Protein AF-0000000084553158 (afdb_homodimer)

pLDDT: mean 94.4, std 5.35, range [77.38, 98.94]

Radius of gyration: 22.4 Å; Cα contacts (8 Å, |Δi|>4): 1013; chains: 2; bounding box: 50×60×48 Å

Structure (mmCIF, N/CA/C/O backbone):
data_AF-0000000084553158-model_v1
#
loop_
_entity.id
_entity.type
_entity.pdbx_description
1 polymer 'UbiE/COQ5 methyltransferase family protein'
#
loop_
_atom_site.group_PDB
_atom_site.id
_atom_site.type_symbol
_atom_site.label_atom_id
_atom_site.label_alt_id
_atom_site.label_comp_id
_atom_site.label_asym_id
_atom_site.label_entity_id
_atom_site.label_seq_id
_atom_site.pdbx_PDB_ins_code
_atom_site.Cartn_x
_atom_site.Cartn_y
_atom_site.Cartn_z
_atom_site.occupancy
_atom_site.B_iso_or_equiv
_atom_site.auth_seq_id
_atom_site.auth_comp_id
_atom_site.auth_asym_id
_atom_site.auth_atom_id
_atom_site.pdbx_PDB_model_num
ATOM 1 N N . MET A 1 1 ? 13.742 -25.516 -16.5 1 78.31 1 MET A N 1
ATOM 2 C CA . MET A 1 1 ? 12.875 -24.891 -15.516 1 78.31 1 MET A CA 1
ATOM 3 C C . MET A 1 1 ? 12.914 -25.641 -14.195 1 78.31 1 MET A C 1
ATOM 5 O O . MET A 1 1 ? 12.906 -26.875 -14.172 1 78.31 1 MET A O 1
ATOM 9 N N . ALA A 1 2 ? 13.023 -24.828 -13.102 1 80.69 2 ALA A N 1
ATOM 10 C CA . ALA A 1 2 ? 13.109 -25.453 -11.781 1 80.69 2 ALA A CA 1
ATOM 11 C C . ALA A 1 2 ? 11.781 -26.094 -11.391 1 80.69 2 ALA A C 1
ATOM 13 O O . ALA A 1 2 ? 10.719 -25.641 -11.812 1 80.69 2 ALA A O 1
ATOM 14 N N . ASN A 1 3 ? 11.883 -27.156 -10.602 1 79.38 3 ASN A N 1
ATOM 15 C CA . ASN A 1 3 ? 10.672 -27.797 -10.094 1 79.38 3 ASN A CA 1
ATOM 16 C C . ASN A 1 3 ? 9.945 -26.906 -9.086 1 79.38 3 ASN A C 1
ATOM 18 O O . ASN A 1 3 ? 10.586 -26.219 -8.281 1 79.38 3 ASN A O 1
ATOM 22 N N . SER A 1 4 ? 8.672 -26.891 -9.242 1 82.44 4 SER A N 1
ATOM 23 C CA . SER A 1 4 ? 7.859 -26.109 -8.32 1 82.44 4 SER A CA 1
ATOM 24 C C . SER A 1 4 ? 7.914 -26.688 -6.906 1 82.44 4 SER A C 1
ATOM 26 O O . SER A 1 4 ? 7.914 -27.906 -6.73 1 82.44 4 SER A O 1
ATOM 28 N N . LYS A 1 5 ? 8.109 -25.797 -5.949 1 78.62 5 LYS A N 1
ATOM 29 C CA . LYS A 1 5 ? 8.062 -26.172 -4.539 1 78.62 5 LYS A CA 1
ATOM 30 C C . LYS A 1 5 ? 7.23 -25.172 -3.736 1 78.62 5 LYS A C 1
ATOM 32 O O . LYS A 1 5 ? 7.41 -23.969 -3.867 1 78.62 5 LYS A O 1
ATOM 37 N N . GLY A 1 6 ? 6.289 -25.703 -2.967 1 79.88 6 GLY A N 1
ATOM 38 C CA . GLY A 1 6 ? 5.457 -24.844 -2.131 1 79.88 6 GLY A CA 1
ATOM 39 C C . GLY A 1 6 ? 6.047 -24.609 -0.755 1 79.88 6 GLY A C 1
ATOM 40 O O . GLY A 1 6 ? 7.02 -25.25 -0.365 1 79.88 6 GLY A O 1
ATOM 41 N N . TRP A 1 7 ? 5.402 -23.641 -0.029 1 83.06 7 TRP A N 1
ATOM 42 C CA . TRP A 1 7 ? 5.805 -23.359 1.347 1 83.06 7 TRP A CA 1
ATOM 43 C C . TRP A 1 7 ? 5.367 -24.484 2.277 1 83.06 7 TRP A C 1
ATOM 45 O O . TRP A 1 7 ? 4.285 -25.062 2.107 1 83.06 7 TRP A O 1
ATOM 55 N N . GLU A 1 8 ? 6.25 -24.797 3.207 1 85 8 GLU A N 1
ATOM 56 C CA . GLU A 1 8 ? 5.844 -25.672 4.301 1 85 8 GLU A CA 1
ATOM 57 C C . GLU A 1 8 ? 5.145 -24.891 5.406 1 85 8 GLU A C 1
ATOM 59 O O . GLU A 1 8 ? 5.766 -24.547 6.418 1 85 8 GLU A O 1
ATOM 64 N N . TRP A 1 9 ? 3.926 -24.703 5.281 1 86.94 9 TRP A N 1
ATOM 65 C CA . TRP A 1 9 ? 3.135 -23.812 6.129 1 86.94 9 TRP A CA 1
ATOM 66 C C . TRP A 1 9 ? 3.141 -24.297 7.574 1 86.94 9 TRP A C 1
ATOM 68 O O . TRP A 1 9 ? 3.037 -23.484 8.508 1 86.94 9 TRP A O 1
ATOM 78 N N . GLU A 1 10 ? 3.283 -25.531 7.762 1 83.19 10 GLU A N 1
ATOM 79 C CA . GLU A 1 10 ? 3.297 -26.109 9.109 1 83.19 10 GLU A CA 1
ATOM 80 C C . GLU A 1 10 ? 4.488 -25.594 9.914 1 83.19 10 GLU A C 1
ATOM 82 O O . GLU A 1 10 ? 4.453 -25.578 11.141 1 83.19 10 GLU A O 1
ATOM 87 N N . LYS A 1 11 ? 5.488 -25.172 9.164 1 82.31 11 LYS A N 1
ATOM 88 C CA . LYS A 1 11 ? 6.715 -24.719 9.812 1 82.31 11 LYS A CA 1
ATOM 89 C C . LYS A 1 11 ? 6.707 -23.203 9.984 1 82.31 11 LYS A C 1
ATOM 91 O O . LYS A 1 11 ? 7.605 -22.641 10.609 1 82.31 11 LYS A O 1
ATOM 96 N N . ALA A 1 12 ? 5.73 -22.484 9.461 1 83.62 12 ALA A N 1
ATOM 97 C CA . ALA A 1 12 ? 5.711 -21.031 9.438 1 83.62 12 ALA A CA 1
ATOM 98 C C . ALA A 1 12 ? 4.941 -20.469 10.625 1 83.62 12 ALA A C 1
ATOM 100 O O . ALA A 1 12 ? 3.992 -21.094 11.109 1 83.62 12 ALA A O 1
ATOM 101 N N . ASN A 1 13 ? 5.477 -19.328 11.086 1 83.56 13 ASN A N 1
ATOM 102 C CA . ASN A 1 13 ? 4.555 -18.5 11.852 1 83.56 13 ASN A CA 1
ATOM 103 C C . ASN A 1 13 ? 3.395 -18.016 10.992 1 83.56 13 ASN A C 1
ATOM 105 O O . ASN A 1 13 ? 3.582 -17.172 10.109 1 83.56 13 ASN A O 1
ATOM 109 N N . GLN A 1 14 ? 2.236 -18.5 11.336 1 84.31 14 GLN A N 1
ATOM 110 C CA . GLN A 1 14 ? 1.118 -18.328 10.414 1 84.31 14 GLN A CA 1
ATOM 111 C C . GLN A 1 14 ? 0.41 -17 10.656 1 84.31 14 GLN A C 1
ATOM 113 O O . GLN A 1 14 ? -0.308 -16.5 9.781 1 84.31 14 GLN A O 1
ATOM 118 N N . SER A 1 15 ? 0.641 -16.391 11.695 1 83.19 15 SER A N 1
ATOM 119 C CA . SER A 1 15 ? -0.169 -15.266 12.156 1 83.19 15 SER A CA 1
ATOM 120 C C . SER A 1 15 ? -0.134 -14.117 11.148 1 83.19 15 SER A C 1
ATOM 122 O O . SER A 1 15 ? -1.177 -13.562 10.797 1 83.19 15 SER A O 1
ATOM 124 N N . PRO A 1 16 ? 1.016 -13.875 10.578 1 83 16 PRO A N 1
ATOM 125 C CA . PRO A 1 16 ? 1.048 -12.734 9.656 1 83 16 PRO A CA 1
ATOM 126 C C . PRO A 1 16 ? 0.312 -13.008 8.352 1 83 16 PRO A C 1
ATOM 128 O O . PRO A 1 16 ? 0 -12.07 7.605 1 83 16 PRO A O 1
ATOM 131 N N . TRP A 1 17 ? 0.019 -14.25 8.195 1 90.5 17 TRP A N 1
ATOM 132 C CA . TRP A 1 17 ? -0.511 -14.648 6.895 1 90.5 17 TRP A CA 1
ATOM 133 C C . TRP A 1 17 ? -2.016 -14.891 6.973 1 90.5 17 TRP A C 1
ATOM 135 O O . TRP A 1 17 ? -2.598 -15.508 6.074 1 90.5 17 TRP A O 1
ATOM 145 N N . LEU A 1 18 ? -2.594 -14.414 8.023 1 93.19 18 LEU A N 1
ATOM 146 C CA . LEU A 1 18 ? -4.027 -14.609 8.211 1 93.19 18 LEU A CA 1
ATOM 147 C C . LEU A 1 18 ? -4.789 -13.305 7.988 1 93.19 18 LEU A C 1
ATOM 149 O O . LEU A 1 18 ? -6.02 -13.305 7.91 1 93.19 18 LEU A O 1
ATOM 153 N N . LYS A 1 19 ? -4.035 -12.211 7.84 1 93.19 19 LYS A N 1
ATOM 154 C CA . LYS A 1 19 ? -4.645 -10.906 7.602 1 93.19 19 LYS A CA 1
ATOM 155 C C . LYS A 1 19 ? -4.348 -10.414 6.188 1 93.19 19 LYS A C 1
ATOM 157 O O . LYS A 1 19 ? -3.207 -10.477 5.727 1 93.19 19 LYS A O 1
ATOM 162 N N . PRO A 1 20 ? -5.395 -9.953 5.523 1 96.12 20 PRO A N 1
ATOM 163 C CA . PRO A 1 20 ? -5.156 -9.43 4.176 1 96.12 20 PRO A CA 1
ATOM 164 C C . PRO A 1 20 ? -4.16 -8.273 4.156 1 96.12 20 PRO A C 1
ATOM 166 O O . PRO A 1 20 ? -4.016 -7.562 5.152 1 96.12 20 PRO A O 1
ATOM 169 N N . THR A 1 21 ? -3.49 -8.141 3.064 1 95.12 21 THR A N 1
ATOM 170 C CA . THR A 1 21 ? -2.502 -7.074 2.924 1 95.12 21 THR A CA 1
ATOM 171 C C . THR A 1 21 ? -3.18 -5.738 2.641 1 95.12 21 THR A C 1
ATOM 173 O O . THR A 1 21 ? -4.348 -5.699 2.24 1 95.12 21 THR A O 1
ATOM 176 N N . GLU A 1 22 ? -2.438 -4.672 2.791 1 93.81 22 GLU A N 1
ATOM 177 C CA . GLU A 1 22 ? -2.943 -3.312 2.623 1 93.81 22 GLU A CA 1
ATOM 178 C C . GLU A 1 22 ? -3.514 -3.105 1.223 1 93.81 22 GLU A C 1
ATOM 180 O O . GLU A 1 22 ? -4.629 -2.602 1.069 1 93.81 22 GLU A O 1
ATOM 185 N N . ASP A 1 23 ? -2.842 -3.582 0.219 1 95.69 23 ASP A N 1
ATOM 186 C CA . ASP A 1 23 ? -3.223 -3.326 -1.166 1 95.69 23 ASP A CA 1
ATOM 187 C C . ASP A 1 23 ? -4.527 -4.035 -1.519 1 95.69 23 ASP A C 1
ATOM 189 O O . ASP A 1 23 ? -5.273 -3.578 -2.387 1 95.69 23 ASP A O 1
ATOM 193 N N . SER A 1 24 ? -4.805 -5.121 -0.789 1 97.94 24 SER A N 1
ATOM 194 C CA . SER A 1 24 ? -6 -5.891 -1.122 1 97.94 24 SER A CA 1
ATOM 195 C C . SER A 1 24 ? -7.27 -5.086 -0.86 1 97.94 24 SER A C 1
ATOM 197 O O . SER A 1 24 ? -8.25 -5.211 -1.593 1 97.94 24 SER A O 1
ATOM 199 N N . TYR A 1 25 ? -7.246 -4.172 0.124 1 96.81 25 TYR A N 1
ATOM 200 C CA . TYR A 1 25 ? -8.414 -3.359 0.451 1 96.81 25 TYR A CA 1
ATOM 201 C C . TYR A 1 25 ? -8.711 -2.357 -0.659 1 96.81 25 TYR A C 1
ATOM 203 O O . TYR A 1 25 ? -9.859 -2.203 -1.073 1 96.81 25 TYR A O 1
ATOM 211 N N . TYR A 1 26 ? -7.715 -1.783 -1.121 1 96.5 26 TYR A N 1
ATOM 212 C CA . TYR A 1 26 ? -7.867 -0.827 -2.211 1 96.5 26 TYR A CA 1
ATOM 213 C C . TYR A 1 26 ? -8.297 -1.526 -3.494 1 96.5 26 TYR A C 1
ATOM 215 O O . TYR A 1 26 ? -9.211 -1.063 -4.184 1 96.5 26 TYR A O 1
ATOM 223 N N . LEU A 1 27 ? -7.633 -2.643 -3.785 1 98.06 27 LEU A N 1
ATOM 224 C CA . LEU A 1 27 ? -7.902 -3.361 -5.027 1 98.06 27 LEU A CA 1
ATOM 225 C C . LEU A 1 27 ? -9.328 -3.895 -5.047 1 98.06 27 LEU A C 1
ATOM 227 O O . LEU A 1 27 ? -9.977 -3.908 -6.098 1 98.06 27 LEU A O 1
ATOM 231 N N . SER A 1 28 ? -9.773 -4.355 -3.869 1 97.75 28 SER A N 1
ATOM 232 C CA . SER A 1 28 ? -11.156 -4.816 -3.785 1 97.75 28 SER A CA 1
ATOM 233 C C . SER A 1 28 ? -12.133 -3.711 -4.18 1 97.75 28 SER A C 1
ATOM 235 O O . SER A 1 28 ? -13.039 -3.934 -4.984 1 97.75 28 SER A O 1
ATOM 237 N N . ASN A 1 29 ? -11.914 -2.48 -3.664 1 95.69 29 ASN A N 1
ATOM 238 C CA . ASN A 1 29 ? -12.766 -1.344 -3.996 1 95.69 29 ASN A CA 1
ATOM 239 C C . ASN A 1 29 ? -12.672 -0.984 -5.477 1 95.69 29 ASN A C 1
ATOM 241 O O . ASN A 1 29 ? -13.688 -0.778 -6.137 1 95.69 29 ASN A O 1
ATOM 245 N N . LYS A 1 30 ? -11.445 -0.927 -5.945 1 96.5 30 LYS A N 1
ATOM 246 C CA . LYS A 1 30 ? -11.203 -0.591 -7.344 1 96.5 30 LYS A CA 1
ATOM 247 C C . LYS A 1 30 ? -11.898 -1.587 -8.273 1 96.5 30 LYS A C 1
ATOM 249 O O . LYS A 1 30 ? -12.578 -1.19 -9.219 1 96.5 30 LYS A O 1
ATOM 254 N N . TRP A 1 31 ? -11.75 -2.873 -8 1 98.38 31 TRP A N 1
ATOM 255 C CA . TRP A 1 31 ? -12.266 -3.92 -8.875 1 98.38 31 TRP A CA 1
ATOM 256 C C . TRP A 1 31 ? -13.781 -3.982 -8.812 1 98.38 31 TRP A C 1
ATOM 258 O O . TRP A 1 31 ? -14.445 -4.277 -9.812 1 98.38 31 TRP A O 1
ATOM 268 N N . LEU A 1 32 ? -14.328 -3.646 -7.656 1 97.38 32 LEU A N 1
ATOM 269 C CA . LEU A 1 32 ? -15.781 -3.541 -7.555 1 97.38 32 LEU A CA 1
ATOM 270 C C . LEU A 1 32 ? -16.297 -2.391 -8.406 1 97.38 32 LEU A C 1
ATOM 272 O O . LEU A 1 32 ? -17.312 -2.533 -9.102 1 97.38 32 LEU A O 1
ATOM 276 N N . GLU A 1 33 ? -15.625 -1.284 -8.344 1 95.75 33 GLU A N 1
ATOM 277 C CA . GLU A 1 33 ? -16.016 -0.124 -9.141 1 95.75 33 GLU A CA 1
ATOM 278 C C . GLU A 1 33 ? -15.938 -0.433 -10.633 1 95.75 33 GLU A C 1
ATOM 280 O O . GLU A 1 33 ? -16.703 0.133 -11.43 1 95.75 33 GLU A O 1
ATOM 285 N N . LEU A 1 34 ? -15.055 -1.339 -11.016 1 97.19 34 LEU A N 1
ATOM 286 C CA . LEU A 1 34 ? -14.883 -1.721 -12.414 1 97.19 34 LEU A CA 1
ATOM 287 C C . LEU A 1 34 ? -15.859 -2.828 -12.797 1 97.19 34 LEU A C 1
ATOM 289 O O . LEU A 1 34 ? -15.812 -3.35 -13.914 1 97.19 34 LEU A O 1
ATOM 293 N N . ASP A 1 35 ? -16.641 -3.301 -11.844 1 97.88 35 ASP A N 1
ATOM 294 C CA . ASP A 1 35 ? -17.641 -4.34 -12.016 1 97.88 35 ASP A CA 1
ATOM 295 C C . ASP A 1 35 ? -17 -5.691 -12.305 1 97.88 35 ASP A C 1
ATOM 297 O O . ASP A 1 35 ? -17.516 -6.48 -13.102 1 97.88 35 ASP A O 1
ATOM 301 N N . PHE A 1 36 ? -15.797 -5.836 -11.766 1 98.38 36 PHE A N 1
ATOM 302 C CA . PHE A 1 36 ? -15.172 -7.152 -11.82 1 98.38 36 PHE A CA 1
ATOM 303 C C . PHE A 1 36 ? -15.875 -8.125 -10.875 1 98.38 36 PHE A C 1
ATOM 305 O O . PHE A 1 36 ? -16.359 -7.727 -9.812 1 98.38 36 PHE A O 1
ATOM 312 N N . LYS A 1 37 ? -15.875 -9.359 -11.258 1 98.31 37 LYS A N 1
ATOM 313 C CA . LYS A 1 37 ? -16.641 -10.336 -10.477 1 98.31 37 LYS A CA 1
ATOM 314 C C . LYS A 1 37 ? -15.781 -11.555 -10.141 1 98.31 37 LYS A C 1
ATOM 316 O O . LYS A 1 37 ? -15.781 -12.031 -9.008 1 98.31 37 LYS A O 1
ATOM 321 N N . ASN A 1 38 ? -15.047 -12.055 -11.078 1 98.81 38 ASN A N 1
ATOM 322 C CA . ASN A 1 38 ? -14.297 -13.297 -10.938 1 98.81 38 ASN A CA 1
ATOM 323 C C . ASN A 1 38 ? -12.82 -13.039 -10.641 1 98.81 38 ASN A C 1
ATOM 325 O O . ASN A 1 38 ? -12.109 -12.484 -11.477 1 98.81 38 ASN A O 1
ATOM 329 N N . ILE A 1 39 ? -12.352 -13.453 -9.484 1 98.81 39 ILE A N 1
ATOM 330 C CA . ILE A 1 39 ? -10.977 -13.227 -9.062 1 98.81 39 ILE A CA 1
ATOM 331 C C . ILE A 1 39 ? -10.258 -14.562 -8.898 1 98.81 39 ILE A C 1
ATOM 333 O O . ILE A 1 39 ? -10.836 -15.523 -8.383 1 98.81 39 ILE A O 1
ATOM 337 N N . LEU A 1 40 ? -9.078 -14.633 -9.406 1 98.88 40 LEU A N 1
ATOM 338 C CA . LEU A 1 40 ? -8.18 -15.742 -9.109 1 98.88 40 LEU A CA 1
ATOM 339 C C . LEU A 1 40 ? -7.141 -15.344 -8.07 1 98.88 40 LEU A C 1
ATOM 341 O O . LEU A 1 40 ? -6.332 -14.438 -8.305 1 98.88 40 LEU A O 1
ATOM 345 N N . ASP A 1 41 ? -7.223 -15.922 -6.887 1 98.81 41 ASP A N 1
ATOM 346 C CA . ASP A 1 41 ? -6.16 -15.836 -5.887 1 98.81 41 ASP A CA 1
ATOM 347 C C . ASP A 1 41 ? -5.074 -16.875 -6.152 1 98.81 41 ASP A C 1
ATOM 349 O O . ASP A 1 41 ? -5.215 -18.047 -5.773 1 98.81 41 ASP A O 1
ATOM 353 N N . LEU A 1 42 ? -4.043 -16.469 -6.844 1 98.5 42 LEU A N 1
ATOM 354 C CA . LEU A 1 42 ? -2.967 -17.344 -7.281 1 98.5 42 LEU A CA 1
ATOM 355 C C . LEU A 1 42 ? -1.894 -17.484 -6.207 1 98.5 42 LEU A C 1
ATOM 357 O O . LEU A 1 42 ? -1.271 -16.484 -5.824 1 98.5 42 LEU A O 1
ATOM 361 N N . GLY A 1 43 ? -1.64 -18.688 -5.777 1 97.25 43 GLY A N 1
ATOM 362 C CA . GLY A 1 43 ? -0.816 -18.859 -4.594 1 97.25 43 GLY A CA 1
ATOM 363 C C . GLY A 1 43 ? -1.494 -18.391 -3.32 1 97.25 43 GLY A C 1
ATOM 364 O O . GLY A 1 43 ? -0.919 -17.609 -2.557 1 97.25 43 GLY A O 1
ATOM 365 N N . ALA A 1 44 ? -2.604 -19.016 -2.99 1 97.69 44 ALA A N 1
ATOM 366 C CA . ALA A 1 44 ? -3.529 -18.469 -2.002 1 97.69 44 ALA A CA 1
ATOM 367 C C . ALA A 1 44 ? -3.02 -18.703 -0.583 1 97.69 44 ALA A C 1
ATOM 369 O O . ALA A 1 44 ? -3.486 -18.062 0.365 1 97.69 44 ALA A O 1
ATOM 370 N N . GLY A 1 45 ? -2.062 -19.656 -0.418 1 95.94 45 GLY A N 1
ATOM 371 C CA . GLY A 1 45 ? -1.547 -19.938 0.913 1 95.94 45 GLY A CA 1
ATOM 372 C C . GLY A 1 45 ? -2.619 -20.375 1.888 1 95.94 45 GLY A C 1
ATOM 373 O O . GLY A 1 45 ? -3.389 -21.297 1.595 1 95.94 45 GLY A O 1
ATOM 374 N N . LEU A 1 46 ? -2.674 -19.703 2.992 1 96.31 46 LEU A N 1
ATOM 375 C CA . LEU A 1 46 ? -3.645 -20.062 4.016 1 96.31 46 LEU A CA 1
ATOM 376 C C . LEU A 1 46 ? -5.02 -19.484 3.695 1 96.31 46 LEU A C 1
ATOM 378 O O . LEU A 1 46 ? -6.004 -19.797 4.371 1 96.31 46 LEU A O 1
ATOM 382 N N . GLY A 1 47 ? -5.082 -18.609 2.738 1 98.06 47 GLY A N 1
ATOM 383 C CA . GLY A 1 47 ? -6.375 -18.234 2.191 1 98.06 47 GLY A CA 1
ATOM 384 C C . GLY A 1 47 ? -6.828 -16.859 2.633 1 98.06 47 GLY A C 1
ATOM 385 O O . GLY A 1 47 ? -7.977 -16.469 2.404 1 98.06 47 GLY A O 1
ATOM 386 N N . ARG A 1 48 ? -5.953 -16 3.188 1 97.75 48 ARG A N 1
ATOM 387 C CA . ARG A 1 48 ? -6.367 -14.734 3.766 1 97.75 48 ARG A CA 1
ATOM 388 C C . ARG A 1 48 ? -6.996 -13.828 2.709 1 97.75 48 ARG A C 1
ATOM 390 O O . ARG A 1 48 ? -8.008 -13.172 2.969 1 97.75 48 ARG A O 1
ATOM 397 N N . HIS A 1 49 ? -6.465 -13.836 1.585 1 98.62 49 HIS A N 1
ATOM 398 C CA . HIS A 1 49 ? -6.992 -12.945 0.56 1 98.62 49 HIS A CA 1
ATOM 399 C C . HIS A 1 49 ? -8.219 -13.547 -0.119 1 98.62 49 HIS A C 1
ATOM 401 O O . HIS A 1 49 ? -9.141 -12.82 -0.492 1 98.62 49 HIS A O 1
ATOM 407 N N . SER A 1 50 ? -8.219 -14.875 -0.271 1 98.88 50 SER A N 1
ATOM 408 C CA . SER A 1 50 ? -9.398 -15.555 -0.807 1 98.88 50 SER A CA 1
ATOM 409 C C . SER A 1 50 ? -10.641 -15.258 0.036 1 98.88 50 SER A C 1
ATOM 411 O O . SER A 1 50 ? -11.688 -14.898 -0.499 1 98.88 50 SER A O 1
ATOM 413 N N . ILE A 1 51 ? -10.477 -15.406 1.364 1 98.69 51 ILE A N 1
ATOM 414 C CA . ILE A 1 51 ? -11.57 -15.164 2.307 1 98.69 51 ILE A CA 1
ATOM 415 C C . ILE A 1 51 ? -12.016 -13.711 2.217 1 98.69 51 ILE A C 1
ATOM 417 O O . ILE A 1 51 ? -13.211 -13.422 2.105 1 98.69 51 ILE A O 1
ATOM 421 N N . PHE A 1 52 ? -11.094 -12.828 2.17 1 98.56 52 PHE A N 1
ATOM 422 C CA . PHE A 1 52 ? -11.367 -11.398 2.131 1 98.56 52 PHE A CA 1
ATOM 423 C C . PHE A 1 52 ? -12.164 -11.031 0.881 1 98.56 52 PHE A C 1
ATOM 425 O O . PHE A 1 52 ? -13.219 -10.398 0.973 1 98.56 52 PHE A O 1
ATOM 432 N N . PHE A 1 53 ? -11.656 -11.461 -0.274 1 98.75 53 PHE A N 1
ATOM 433 C CA . PHE A 1 53 ? -12.312 -11.109 -1.529 1 98.75 53 PHE A CA 1
ATOM 434 C C . PHE A 1 53 ? -13.703 -11.727 -1.604 1 98.75 53 PHE A C 1
ATOM 436 O O . PHE A 1 53 ? -14.641 -11.102 -2.105 1 98.75 53 PHE A O 1
ATOM 443 N N . ALA A 1 54 ? -13.828 -12.938 -1.102 1 98.81 54 ALA A N 1
ATOM 444 C CA . ALA A 1 54 ? -15.141 -13.578 -1.09 1 98.81 54 ALA A CA 1
ATOM 445 C C . ALA A 1 54 ? -16.125 -12.789 -0.231 1 98.81 54 ALA A C 1
ATOM 447 O O . ALA A 1 54 ? -17.281 -12.594 -0.624 1 98.81 54 ALA A O 1
ATOM 448 N N . LYS A 1 55 ? -15.672 -12.32 0.878 1 98.19 55 LYS A N 1
ATOM 449 C CA . LYS A 1 55 ? -16.516 -11.555 1.782 1 98.19 55 LYS A CA 1
ATOM 450 C C . LYS A 1 55 ? -16.938 -10.227 1.151 1 98.19 55 LYS A C 1
ATOM 452 O O . LYS A 1 55 ? -17.969 -9.656 1.521 1 98.19 55 LYS A O 1
ATOM 457 N N . GLN A 1 56 ? -16.156 -9.766 0.25 1 97.38 56 GLN A N 1
ATOM 458 C CA . GLN A 1 56 ? -16.469 -8.516 -0.427 1 97.38 56 GLN A CA 1
ATOM 459 C C . GLN A 1 56 ? -17.438 -8.75 -1.582 1 97.38 56 GLN A C 1
ATOM 461 O O . GLN A 1 56 ? -17.844 -7.801 -2.258 1 97.38 56 GLN A O 1
ATOM 466 N N . GLY A 1 57 ? -17.75 -10 -1.931 1 97.75 57 GLY A N 1
ATOM 467 C CA . GLY A 1 57 ? -18.781 -10.297 -2.908 1 97.75 57 GLY A CA 1
ATOM 468 C C . GLY A 1 57 ? -18.234 -10.852 -4.207 1 97.75 57 GLY A C 1
ATOM 469 O O . GLY A 1 57 ? -18.984 -11.086 -5.156 1 97.75 57 GLY A O 1
ATOM 470 N N . PHE A 1 58 ? -16.953 -11.102 -4.293 1 98.69 58 PHE A N 1
ATOM 471 C CA . PHE A 1 58 ? -16.359 -11.648 -5.508 1 98.69 58 PHE A CA 1
ATOM 472 C C . PHE A 1 58 ? -16.594 -13.148 -5.598 1 98.69 58 PHE A C 1
ATOM 474 O O . PHE A 1 58 ? -16.719 -13.828 -4.574 1 98.69 58 PHE A O 1
ATOM 481 N N . SER A 1 59 ? -16.688 -13.656 -6.801 1 98.88 59 SER A N 1
ATOM 482 C CA . SER A 1 59 ? -16.5 -15.078 -7.055 1 98.88 59 SER A CA 1
ATOM 483 C C . SER A 1 59 ? -15.023 -15.445 -7.082 1 98.88 59 SER A C 1
ATOM 485 O O . SER A 1 59 ? -14.289 -15.023 -7.98 1 98.88 59 SER A O 1
ATOM 487 N N . VAL A 1 60 ? -14.609 -16.25 -6.105 1 98.88 60 VAL A N 1
ATOM 488 C CA . VAL A 1 60 ? -13.18 -16.438 -5.891 1 98.88 60 VAL A CA 1
ATOM 489 C C . VAL A 1 60 ? -12.781 -17.875 -6.262 1 98.88 60 VAL A C 1
ATOM 491 O O . VAL A 1 60 ? -13.445 -18.828 -5.859 1 98.88 60 VAL A O 1
ATOM 494 N N . SER A 1 61 ? -11.781 -18 -7.09 1 98.94 61 SER A N 1
ATOM 495 C CA . SER A 1 61 ? -11.008 -19.219 -7.258 1 98.94 61 SER A CA 1
ATOM 496 C C . SER A 1 61 ? -9.625 -19.094 -6.621 1 98.94 61 SER A C 1
ATOM 498 O O . SER A 1 61 ? -8.953 -18.078 -6.781 1 98.94 61 SER A O 1
ATOM 500 N N . ALA A 1 62 ? -9.305 -20.078 -5.852 1 98.81 62 ALA A N 1
ATOM 501 C CA . ALA A 1 62 ? -8.031 -20.078 -5.148 1 98.81 62 ALA A CA 1
ATOM 502 C C . ALA A 1 62 ? -7.219 -21.328 -5.496 1 98.81 62 ALA A C 1
ATOM 504 O O . ALA A 1 62 ? -7.758 -22.438 -5.543 1 98.81 62 ALA A O 1
ATOM 505 N N . ILE A 1 63 ? -5.941 -21.109 -5.766 1 98.31 63 ILE A N 1
ATOM 506 C CA . ILE A 1 63 ? -5.098 -22.25 -6.117 1 98.31 63 ILE A CA 1
ATOM 507 C C . ILE A 1 63 ? -3.73 -22.109 -5.453 1 98.31 63 ILE A C 1
ATOM 509 O O . ILE A 1 63 ? -3.188 -21 -5.367 1 98.31 63 ILE A O 1
ATOM 513 N N . ASP A 1 64 ? -3.219 -23.125 -4.961 1 97.12 64 ASP A N 1
ATOM 514 C CA . ASP A 1 64 ? -1.894 -23.219 -4.359 1 97.12 64 ASP A CA 1
ATOM 515 C C . ASP A 1 64 ? -1.342 -24.641 -4.473 1 97.12 64 ASP A C 1
ATOM 517 O O . ASP A 1 64 ? -2.104 -25.594 -4.629 1 97.12 64 ASP A O 1
ATOM 521 N N . LEU A 1 65 ? -0.054 -24.719 -4.375 1 94.25 65 LEU A N 1
ATOM 522 C CA . LEU A 1 65 ? 0.591 -26.031 -4.449 1 94.25 65 LEU A CA 1
ATOM 523 C C . LEU A 1 65 ? 0.424 -26.797 -3.141 1 94.25 65 LEU A C 1
ATOM 525 O O . LEU A 1 65 ? 0.52 -28.016 -3.117 1 94.25 65 LEU A O 1
ATOM 529 N N . SER A 1 66 ? 0.217 -26.125 -2.092 1 93.06 66 SER A N 1
ATOM 530 C CA . SER A 1 66 ? 0.234 -26.703 -0.753 1 93.06 66 SER A CA 1
ATOM 531 C C . SER A 1 66 ? -1.126 -27.281 -0.387 1 93.06 66 SER A C 1
ATOM 533 O O . SER A 1 66 ? -2.104 -26.547 -0.233 1 93.06 66 SER A O 1
ATOM 535 N N . ASP A 1 67 ? -1.121 -28.625 -0.103 1 94.56 67 ASP A N 1
ATOM 536 C CA . ASP A 1 67 ? -2.328 -29.266 0.416 1 94.56 67 ASP A CA 1
ATOM 537 C C . ASP A 1 67 ? -2.723 -28.672 1.768 1 94.56 67 ASP A C 1
ATOM 539 O O . ASP A 1 67 ? -3.906 -28.469 2.037 1 94.56 67 ASP A O 1
ATOM 543 N N . TYR A 1 68 ? -1.736 -28.391 2.525 1 94.19 68 TYR A N 1
ATOM 544 C CA . TYR A 1 68 ? -1.973 -27.844 3.85 1 94.19 68 TYR A CA 1
ATOM 545 C C . TYR A 1 68 ? -2.688 -26.5 3.752 1 94.19 68 TYR A C 1
ATOM 547 O O . TYR A 1 68 ? -3.688 -26.266 4.438 1 94.19 68 TYR A O 1
ATOM 555 N N . GLY A 1 69 ? -2.201 -25.625 2.916 1 95.19 69 GLY A N 1
ATOM 556 C CA . GLY A 1 69 ? -2.82 -24.328 2.719 1 95.19 69 GLY A CA 1
ATOM 557 C C . GLY A 1 69 ? -4.246 -24.406 2.209 1 95.19 69 GLY A C 1
ATOM 558 O O . GLY A 1 69 ? -5.141 -23.75 2.732 1 95.19 69 GLY A O 1
ATOM 559 N N . MET A 1 70 ? -4.461 -25.281 1.299 1 96.62 70 MET A N 1
ATOM 560 C CA . MET A 1 70 ? -5.773 -25.406 0.672 1 96.62 70 MET A CA 1
ATOM 561 C C . MET A 1 70 ? -6.781 -26.031 1.63 1 96.62 70 MET A C 1
ATOM 563 O O . MET A 1 70 ? -7.953 -25.641 1.643 1 96.62 70 MET A O 1
ATOM 567 N N . ASN A 1 71 ? -6.297 -26.969 2.398 1 97.06 71 ASN A N 1
ATOM 568 C CA . ASN A 1 71 ? -7.168 -27.531 3.424 1 97.06 71 ASN A CA 1
ATOM 569 C C . ASN A 1 71 ? -7.574 -26.469 4.453 1 97.06 71 ASN A C 1
ATOM 571 O O . ASN A 1 71 ? -8.734 -26.422 4.871 1 97.06 71 ASN A O 1
ATOM 575 N N . ASN A 1 72 ? -6.578 -25.703 4.832 1 96.56 72 ASN A N 1
ATOM 576 C CA . ASN A 1 72 ? -6.875 -24.609 5.746 1 96.56 72 ASN A CA 1
ATOM 577 C C . ASN A 1 72 ? -7.926 -23.656 5.164 1 96.56 72 ASN A C 1
ATOM 579 O O . ASN A 1 72 ? -8.875 -23.297 5.852 1 96.56 72 ASN A O 1
ATOM 583 N N . LEU A 1 73 ? -7.754 -23.312 3.934 1 97.88 73 LEU A N 1
ATOM 584 C CA . LEU A 1 73 ? -8.672 -22.406 3.262 1 97.88 73 LEU A CA 1
ATOM 585 C C . LEU A 1 73 ? -10.07 -23.016 3.174 1 97.88 73 LEU A C 1
ATOM 587 O O . LEU A 1 73 ? -11.07 -22.312 3.383 1 97.88 73 LEU A O 1
ATOM 591 N N . GLU A 1 74 ? -10.117 -24.266 2.906 1 98.38 74 GLU A N 1
ATOM 592 C CA . GLU A 1 74 ? -11.398 -24.953 2.824 1 98.38 74 GLU A CA 1
ATOM 593 C C . GLU A 1 74 ? -12.148 -24.875 4.152 1 98.38 74 GLU A C 1
ATOM 595 O O . GLU A 1 74 ? -13.336 -24.547 4.188 1 98.38 74 GLU A O 1
ATOM 600 N N . GLU A 1 75 ? -11.477 -25.172 5.184 1 98.25 75 GLU A N 1
ATOM 601 C CA . GLU A 1 75 ? -12.078 -25.141 6.512 1 98.25 75 GLU A CA 1
ATOM 602 C C . GLU A 1 75 ? -12.516 -23.719 6.871 1 98.25 75 GLU A C 1
ATOM 604 O O . GLU A 1 75 ? -13.594 -23.516 7.438 1 98.25 75 GLU A O 1
ATOM 609 N N . TRP A 1 76 ? -11.656 -22.812 6.59 1 98.12 76 TRP A N 1
ATOM 610 C CA . TRP A 1 76 ? -11.961 -21.406 6.859 1 98.12 76 TRP A CA 1
ATOM 611 C C . TRP A 1 76 ? -13.195 -20.969 6.086 1 98.12 76 TRP A C 1
ATOM 613 O O . TRP A 1 76 ? -14.094 -20.328 6.645 1 98.12 76 TRP A O 1
ATOM 623 N N . ALA A 1 77 ? -13.266 -21.328 4.836 1 98.5 77 ALA A N 1
ATOM 624 C CA . ALA A 1 77 ? -14.398 -20.969 3.99 1 98.5 77 ALA A CA 1
ATOM 625 C C . ALA A 1 77 ? -15.695 -21.562 4.523 1 98.5 77 ALA A C 1
ATOM 627 O O . ALA A 1 77 ? -16.734 -20.906 4.551 1 98.5 77 ALA A O 1
ATOM 628 N N . LYS A 1 78 ? -15.586 -22.781 4.918 1 98.31 78 LYS A N 1
ATOM 629 C CA . LYS A 1 78 ? -16.75 -23.453 5.488 1 98.31 78 LYS A CA 1
ATOM 630 C C . LYS A 1 78 ? -17.234 -22.75 6.742 1 98.31 78 LYS A C 1
ATOM 632 O O . LYS A 1 78 ? -18.438 -22.516 6.902 1 98.31 78 LYS A O 1
ATOM 637 N N . LYS A 1 79 ? -16.344 -22.422 7.57 1 98.12 79 LYS A N 1
ATOM 638 C CA . LYS A 1 79 ? -16.672 -21.734 8.82 1 98.12 79 LYS A CA 1
ATOM 639 C C . LYS A 1 79 ? -17.375 -20.406 8.547 1 98.12 79 LYS A C 1
ATOM 641 O O . L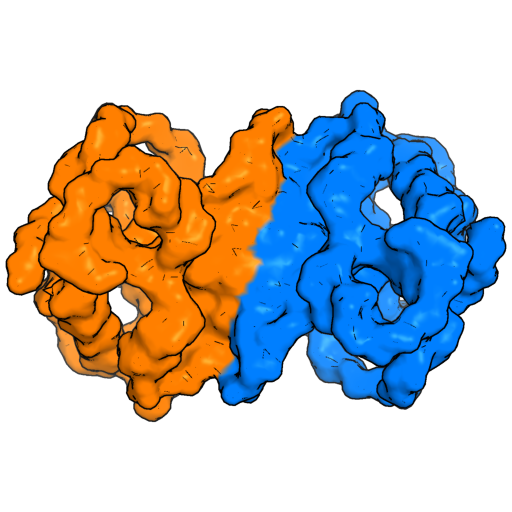YS A 1 79 ? -18.266 -20 9.305 1 98.12 79 LYS A O 1
ATOM 646 N N . GLU A 1 80 ? -16.984 -19.766 7.508 1 97.94 80 GLU A N 1
ATOM 647 C CA . GLU A 1 80 ? -17.531 -18.453 7.18 1 97.94 80 GLU A CA 1
ATOM 648 C C . GLU A 1 80 ? -18.719 -18.562 6.234 1 97.94 80 GLU A C 1
ATOM 650 O O . GLU A 1 80 ? -19.281 -17.547 5.824 1 97.94 80 GLU A O 1
ATOM 655 N N . ASN A 1 81 ? -19.078 -19.766 5.82 1 98.25 81 ASN A N 1
ATOM 656 C CA . ASN A 1 81 ? -20.156 -20.031 4.883 1 98.25 81 ASN A CA 1
ATOM 657 C C . ASN A 1 81 ? -19.922 -19.344 3.537 1 98.25 81 ASN A C 1
ATOM 659 O O . ASN A 1 81 ? -20.797 -18.656 3.018 1 98.25 81 ASN A O 1
ATOM 663 N N . LEU A 1 82 ? -18.703 -19.484 3.088 1 98.5 82 LEU A N 1
ATOM 664 C CA . LEU A 1 82 ? -18.312 -18.922 1.798 1 98.5 82 LEU A CA 1
ATOM 665 C C . LEU A 1 82 ? -18.125 -20.031 0.763 1 98.5 82 LEU A C 1
ATOM 667 O O . LEU A 1 82 ? -17.609 -21.109 1.083 1 98.5 82 LEU A O 1
ATOM 671 N N . ASN A 1 83 ? -18.531 -19.703 -0.446 1 97.94 83 ASN A N 1
ATOM 672 C CA . ASN A 1 83 ? -18.281 -20.609 -1.567 1 97.94 83 ASN A CA 1
ATOM 673 C C . ASN A 1 83 ? -17.078 -20.172 -2.391 1 97.94 83 ASN A C 1
ATOM 675 O O . ASN A 1 83 ? -17.156 -19.219 -3.152 1 97.94 83 ASN A O 1
ATOM 679 N N . ILE A 1 84 ? -16.016 -20.828 -2.266 1 98.69 84 ILE A N 1
ATOM 680 C CA . ILE A 1 84 ? -14.766 -20.547 -2.963 1 98.69 84 ILE A CA 1
ATOM 681 C C . ILE A 1 84 ? -14.328 -21.781 -3.744 1 98.69 84 ILE A C 1
ATOM 683 O O . ILE A 1 84 ? -14.398 -22.906 -3.236 1 98.69 84 ILE A O 1
ATOM 687 N N . ASP A 1 85 ? -13.977 -21.625 -4.992 1 98.75 85 ASP A N 1
ATOM 688 C CA . ASP A 1 85 ? -13.367 -22.703 -5.766 1 98.75 85 ASP A CA 1
ATOM 689 C C . ASP A 1 85 ? -11.914 -22.922 -5.371 1 98.75 85 ASP A C 1
ATOM 691 O O . ASP A 1 85 ? -11.047 -22.109 -5.707 1 98.75 85 ASP A O 1
ATOM 695 N N . ILE A 1 86 ? -11.688 -23.969 -4.633 1 98.75 86 ILE A N 1
ATOM 696 C CA . ILE A 1 86 ? -10.367 -24.219 -4.062 1 98.75 86 ILE A CA 1
ATOM 697 C C . ILE A 1 86 ? -9.711 -25.406 -4.766 1 98.75 86 ILE A C 1
ATOM 699 O O . ILE A 1 86 ? -10.289 -26.484 -4.832 1 98.75 86 ILE A O 1
ATOM 703 N N . ARG A 1 87 ? -8.461 -25.203 -5.266 1 98.06 87 ARG A N 1
ATOM 704 C CA . ARG A 1 87 ? -7.754 -26.266 -5.977 1 98.06 87 ARG A CA 1
ATOM 705 C C . ARG A 1 87 ? -6.285 -26.312 -5.574 1 98.06 87 ARG A C 1
ATOM 707 O O . ARG A 1 87 ? -5.66 -25.281 -5.355 1 98.06 87 ARG A O 1
ATOM 714 N N . VAL A 1 88 ? -5.82 -27.516 -5.492 1 97.31 88 VAL A N 1
ATOM 715 C CA . VAL A 1 88 ? -4.371 -27.703 -5.434 1 97.31 88 VAL A CA 1
ATOM 716 C C . VAL A 1 88 ? -3.805 -27.766 -6.852 1 97.31 88 VAL A C 1
ATOM 718 O O . VAL A 1 88 ? -4.305 -28.531 -7.688 1 97.31 88 VAL A O 1
ATOM 721 N N . GLY A 1 89 ? -2.83 -26.938 -7.105 1 95.5 89 GLY A N 1
ATOM 722 C CA . GLY A 1 89 ? -2.283 -26.953 -8.453 1 95.5 89 GLY A CA 1
ATOM 723 C C . GLY A 1 89 ? -1.044 -26.094 -8.609 1 95.5 89 GLY A C 1
ATOM 724 O O . GLY A 1 89 ? -0.663 -25.375 -7.68 1 95.5 89 GLY A O 1
ATOM 725 N N . ASP A 1 90 ? -0.455 -26.219 -9.758 1 95.25 90 ASP A N 1
ATOM 726 C CA . ASP A 1 90 ? 0.786 -25.531 -10.109 1 95.25 90 ASP A CA 1
ATOM 727 C C . ASP A 1 90 ? 0.509 -24.297 -10.953 1 95.25 90 ASP A C 1
ATOM 729 O O . ASP A 1 90 ? -0.252 -24.359 -11.922 1 95.25 90 ASP A O 1
ATOM 733 N N . MET A 1 91 ? 1.124 -23.203 -10.625 1 95 91 MET A N 1
ATOM 734 C CA . MET A 1 91 ? 0.896 -21.938 -11.32 1 95 91 MET A CA 1
ATOM 735 C C . MET A 1 91 ? 1.401 -22.016 -12.758 1 95 91 MET A C 1
ATOM 737 O O . MET A 1 91 ? 1.016 -21.203 -13.602 1 95 91 MET A O 1
ATOM 741 N N . ASN A 1 92 ? 2.266 -22.984 -13.055 1 94.06 92 ASN A N 1
ATOM 742 C CA . ASN A 1 92 ? 2.826 -23.141 -14.398 1 94.06 92 ASN A CA 1
ATOM 743 C C . ASN A 1 92 ? 1.83 -23.797 -15.352 1 94.06 92 ASN A C 1
ATOM 745 O O . ASN A 1 92 ? 2.031 -23.797 -16.562 1 94.06 92 ASN A O 1
ATOM 749 N N . ALA A 1 93 ? 0.87 -24.359 -14.789 1 95.44 93 ALA A N 1
ATOM 750 C CA . ALA A 1 93 ? -0.186 -25 -15.562 1 95.44 93 ALA A CA 1
ATOM 751 C C . ALA A 1 93 ? -1.541 -24.844 -14.875 1 95.44 93 ALA A C 1
ATOM 753 O O . ALA A 1 93 ? -2.037 -25.781 -14.25 1 95.44 93 ALA A O 1
ATOM 754 N N . LEU A 1 94 ? -2.209 -23.75 -15.094 1 97.56 94 LEU A N 1
ATOM 755 C CA . LEU A 1 94 ? -3.441 -23.422 -14.383 1 97.56 94 LEU A CA 1
ATOM 756 C C . LEU A 1 94 ? -4.625 -24.188 -14.969 1 97.56 94 LEU A C 1
ATOM 758 O O . LEU A 1 94 ? -4.824 -24.188 -16.188 1 97.56 94 LEU A O 1
ATOM 762 N N . PRO A 1 95 ? -5.402 -24.797 -14.141 1 98.06 95 PRO A N 1
ATOM 763 C CA . PRO A 1 95 ? -6.535 -25.594 -14.609 1 98.06 95 PRO A CA 1
ATOM 764 C C . PRO A 1 95 ? -7.789 -24.766 -14.852 1 98.06 95 PRO A C 1
ATOM 766 O O . PRO A 1 95 ? -8.883 -25.156 -14.438 1 98.06 95 PRO A O 1
ATOM 769 N N . TYR A 1 96 ? -7.652 -23.641 -15.445 1 98.31 96 TYR A N 1
ATOM 770 C CA . TYR A 1 96 ? -8.758 -22.734 -15.773 1 98.31 96 TYR A CA 1
ATOM 771 C C . TYR A 1 96 ? -8.781 -22.422 -17.266 1 98.31 96 TYR A C 1
ATOM 773 O O . TYR A 1 96 ? -7.738 -22.391 -17.922 1 98.31 96 TYR A O 1
ATOM 781 N N . VAL A 1 97 ? -9.891 -22.188 -17.797 1 97.81 97 VAL A N 1
ATOM 782 C CA . VAL A 1 97 ? -10.047 -21.906 -19.219 1 97.81 97 VAL A CA 1
ATOM 783 C C . VAL A 1 97 ? -9.57 -20.484 -19.516 1 97.81 97 VAL A C 1
ATOM 785 O O . VAL A 1 97 ? -9.484 -19.656 -18.609 1 97.81 97 VAL A O 1
ATOM 788 N N . ASP A 1 98 ? -9.266 -20.234 -20.797 1 98.5 98 ASP A N 1
ATOM 789 C CA . ASP A 1 98 ? -8.82 -18.922 -21.234 1 98.5 98 ASP A CA 1
ATOM 790 C C . ASP A 1 98 ? -9.859 -17.844 -20.906 1 98.5 98 ASP A C 1
ATOM 792 O O . ASP A 1 98 ? -11.062 -18.109 -20.938 1 98.5 98 ASP A O 1
A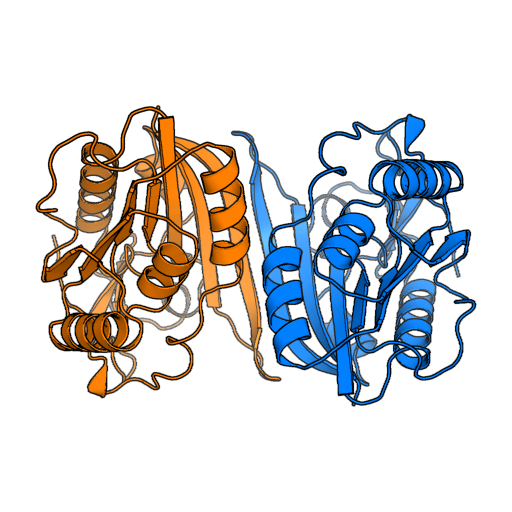TOM 796 N N . ASN A 1 99 ? -9.414 -16.672 -20.531 1 98.38 99 ASN A N 1
ATOM 797 C CA . ASN A 1 99 ? -10.273 -15.492 -20.375 1 98.38 99 ASN A CA 1
ATOM 798 C C . ASN A 1 99 ? -11.383 -15.742 -19.359 1 98.38 99 ASN A C 1
ATOM 800 O O . ASN A 1 99 ? -12.547 -15.438 -19.625 1 98.38 99 ASN A O 1
ATOM 804 N N . SER A 1 100 ? -10.984 -16.312 -18.219 1 98.25 100 SER A N 1
ATOM 805 C CA . SER A 1 100 ? -11.984 -16.719 -17.234 1 98.25 100 SER A CA 1
ATOM 806 C C . SER A 1 100 ? -12.055 -15.719 -16.078 1 98.25 100 SER A C 1
ATOM 808 O O . SER A 1 100 ? -13.055 -15.664 -15.367 1 98.25 100 SER A O 1
ATOM 810 N N . PHE A 1 101 ? -11.078 -14.922 -15.906 1 98.88 101 PHE A N 1
ATOM 811 C CA . PHE A 1 101 ? -11.031 -14.102 -14.703 1 98.88 101 PHE A CA 1
ATOM 812 C C . PHE A 1 101 ? -10.953 -12.617 -15.07 1 98.88 101 PHE A C 1
ATOM 814 O O . PHE A 1 101 ? -10.297 -12.25 -16.047 1 98.88 101 PHE A O 1
ATOM 821 N N . ASP A 1 102 ? -11.625 -11.789 -14.273 1 98.88 102 ASP A N 1
ATOM 822 C CA . ASP A 1 102 ? -11.516 -10.336 -14.398 1 98.88 102 ASP A CA 1
ATOM 823 C C . ASP A 1 102 ? -10.219 -9.828 -13.773 1 98.88 102 ASP A C 1
ATOM 825 O O . ASP A 1 102 ? -9.672 -8.82 -14.219 1 98.88 102 ASP A O 1
ATOM 829 N N . CYS A 1 103 ? -9.773 -10.516 -12.766 1 98.69 103 CYS A N 1
ATOM 830 C CA . CYS A 1 103 ? -8.555 -10.086 -12.094 1 98.69 103 CYS A CA 1
ATOM 831 C C . CYS A 1 103 ? -7.836 -11.266 -11.445 1 98.69 103 CYS A C 1
ATOM 833 O O . CYS A 1 103 ? -8.461 -12.266 -11.109 1 98.69 103 CYS A O 1
ATOM 835 N N . VAL A 1 104 ? -6.555 -11.164 -11.391 1 98.88 104 VAL A N 1
ATOM 836 C CA . VAL A 1 104 ? -5.672 -12.125 -10.727 1 98.88 104 VAL A CA 1
ATOM 837 C C . VAL A 1 104 ? -4.891 -11.422 -9.617 1 98.88 104 VAL A C 1
ATOM 839 O O . VAL A 1 104 ? -4.332 -10.344 -9.828 1 98.88 104 VAL A O 1
ATOM 842 N N . PHE A 1 105 ? -4.977 -11.969 -8.414 1 98.81 105 PHE A N 1
ATOM 843 C CA . PHE A 1 105 ? -4.195 -11.508 -7.27 1 98.81 105 PHE A CA 1
ATOM 844 C C . PHE A 1 105 ? -3.113 -12.523 -6.91 1 98.81 105 PHE A C 1
ATOM 846 O O . PHE A 1 105 ? -3.416 -13.656 -6.539 1 98.81 105 PHE A O 1
ATOM 853 N N . ALA A 1 106 ? -1.873 -12.188 -7.09 1 98.44 106 ALA A N 1
ATOM 854 C CA . ALA A 1 106 ? -0.727 -13.047 -6.797 1 98.44 106 ALA A CA 1
ATOM 855 C C . ALA A 1 106 ? 0.277 -12.328 -5.898 1 98.44 106 ALA A C 1
ATOM 857 O O . ALA A 1 106 ? 1.137 -11.586 -6.383 1 98.44 106 ALA A O 1
ATOM 858 N N . TYR A 1 107 ? 0.168 -12.586 -4.656 1 97.12 107 TYR A N 1
ATOM 859 C CA . TYR A 1 107 ? 0.934 -11.836 -3.666 1 97.12 107 TYR A CA 1
ATOM 860 C C . TYR A 1 107 ? 2.049 -12.695 -3.078 1 97.12 107 TYR A C 1
ATOM 862 O O . TYR A 1 107 ? 1.788 -13.641 -2.332 1 97.12 107 TYR A O 1
ATOM 870 N N . HIS A 1 108 ? 3.32 -12.336 -3.379 1 94.19 108 HIS A N 1
ATOM 871 C CA . HIS A 1 108 ? 4.512 -13 -2.861 1 94.19 108 HIS A CA 1
ATOM 872 C C . HIS A 1 108 ? 4.516 -14.484 -3.219 1 94.19 108 HIS A C 1
ATOM 874 O O . HIS A 1 108 ? 4.73 -15.336 -2.354 1 94.19 108 HIS A O 1
ATOM 880 N N . VAL A 1 109 ? 4.336 -14.742 -4.516 1 94 109 VAL A N 1
ATOM 881 C CA . VAL A 1 109 ? 4.234 -16.156 -4.855 1 94 109 VAL A CA 1
ATOM 882 C C . VAL A 1 109 ? 4.914 -16.422 -6.195 1 94 109 VAL A C 1
ATOM 884 O O . VAL A 1 109 ? 5.582 -17.438 -6.375 1 94 109 VAL A O 1
ATOM 887 N N . ILE A 1 110 ? 4.816 -15.531 -7.168 1 93.44 110 ILE A N 1
ATOM 888 C CA . ILE A 1 110 ? 5.207 -15.875 -8.531 1 93.44 110 ILE A CA 1
ATOM 889 C C . ILE A 1 110 ? 6.73 -15.914 -8.633 1 93.44 110 ILE A C 1
ATOM 891 O O . ILE A 1 110 ? 7.277 -16.375 -9.641 1 93.44 110 ILE A O 1
ATOM 895 N N . SER A 1 111 ? 7.395 -15.484 -7.543 1 92.5 111 SER A N 1
ATOM 896 C CA . SER A 1 111 ? 8.852 -15.453 -7.531 1 92.5 111 SER A CA 1
ATOM 897 C C . SER A 1 111 ? 9.43 -16.781 -7.07 1 92.5 111 SER A C 1
ATOM 899 O O . SER A 1 111 ? 10.641 -17 -7.145 1 92.5 111 SER A O 1
ATOM 901 N N . HIS A 1 112 ? 8.648 -17.75 -6.633 1 91.5 112 HIS A N 1
ATOM 902 C CA . HIS A 1 112 ? 9.133 -19.031 -6.152 1 91.5 112 HIS A CA 1
ATOM 903 C C . HIS A 1 112 ? 9.438 -19.969 -7.316 1 91.5 112 HIS A C 1
ATOM 905 O O . HIS A 1 112 ? 8.969 -21.125 -7.332 1 91.5 112 HIS A O 1
ATOM 911 N N . THR A 1 113 ? 10.18 -19.531 -8.219 1 92.56 113 THR A N 1
ATOM 912 C CA . THR A 1 113 ? 10.594 -20.25 -9.422 1 92.56 113 THR A CA 1
ATOM 913 C C . THR A 1 113 ? 11.836 -19.594 -10.031 1 92.56 113 THR A C 1
ATOM 915 O O . THR A 1 113 ? 12.43 -18.703 -9.43 1 92.56 113 THR A O 1
ATOM 918 N N . ASP A 1 114 ? 12.305 -20.156 -11.172 1 93.56 114 ASP A N 1
ATOM 919 C CA . ASP A 1 114 ? 13.414 -19.547 -11.891 1 93.56 114 ASP A CA 1
ATOM 920 C C . ASP A 1 114 ? 12.906 -18.625 -13 1 93.56 114 ASP A C 1
ATOM 922 O O . ASP A 1 114 ? 11.703 -18.344 -13.086 1 93.56 114 ASP A O 1
ATOM 926 N N . THR A 1 115 ? 13.789 -18.094 -13.805 1 95.25 115 THR A N 1
ATOM 927 C CA . THR A 1 115 ? 13.445 -17.125 -14.828 1 95.25 115 THR A CA 1
ATOM 928 C C . THR A 1 115 ? 12.445 -17.703 -15.82 1 95.25 115 THR A C 1
ATOM 930 O O . THR A 1 115 ? 11.453 -17.062 -16.172 1 95.25 115 THR A O 1
ATOM 933 N N . LEU A 1 116 ? 12.727 -18.922 -16.25 1 95 116 LEU A N 1
ATOM 934 C CA . LEU A 1 116 ? 11.828 -19.578 -17.203 1 95 116 LEU A CA 1
ATOM 935 C C . LEU A 1 116 ? 10.461 -19.828 -16.562 1 95 116 LEU A C 1
ATOM 937 O O . LEU A 1 116 ? 9.438 -19.672 -17.219 1 95 116 LEU A O 1
ATOM 941 N N . GLY A 1 117 ? 10.477 -20.234 -15.328 1 94.81 117 GLY A N 1
ATOM 942 C CA . GLY A 1 117 ? 9.234 -20.422 -14.602 1 94.81 117 GLY A CA 1
ATOM 943 C C . GLY A 1 117 ? 8.422 -19.141 -14.461 1 94.81 117 GLY A C 1
ATOM 944 O O . GLY A 1 117 ? 7.199 -19.156 -14.625 1 94.81 117 GLY A O 1
ATOM 945 N N . ALA A 1 118 ? 9.078 -18.078 -14.172 1 95.75 118 ALA A N 1
ATOM 946 C CA . ALA A 1 118 ? 8.398 -16.781 -14.055 1 95.75 118 ALA A CA 1
ATOM 947 C C . ALA A 1 118 ? 7.707 -16.406 -15.359 1 95.75 118 ALA A C 1
ATOM 949 O O . ALA A 1 118 ? 6.559 -15.953 -15.352 1 95.75 118 ALA A O 1
ATOM 950 N N . LYS A 1 119 ? 8.383 -16.641 -16.453 1 96.75 119 LYS A N 1
ATOM 951 C CA . LYS A 1 119 ? 7.805 -16.375 -17.766 1 96.75 119 LYS A CA 1
ATOM 952 C C . LYS A 1 119 ? 6.562 -17.234 -18 1 96.75 119 LYS A C 1
ATOM 954 O O . LYS A 1 119 ? 5.551 -16.734 -18.516 1 96.75 119 LYS A O 1
ATOM 959 N N . LYS A 1 120 ? 6.723 -18.438 -17.609 1 97.12 120 LYS A N 1
ATOM 960 C CA . LYS A 1 120 ? 5.613 -19.375 -17.797 1 97.12 120 LYS A CA 1
ATOM 961 C C . LYS A 1 120 ? 4.41 -18.969 -16.953 1 97.12 120 LYS A C 1
ATOM 963 O O . LYS A 1 120 ? 3.275 -18.984 -17.438 1 97.12 120 LYS A O 1
ATOM 968 N N . VAL A 1 121 ? 4.613 -18.609 -15.742 1 97.38 121 VAL A N 1
ATOM 969 C CA . VAL A 1 121 ? 3.539 -18.203 -14.836 1 97.38 121 VAL A CA 1
ATOM 970 C C . VAL A 1 121 ? 2.826 -16.969 -15.398 1 97.38 121 VAL A C 1
ATOM 972 O O . VAL A 1 121 ? 1.595 -16.922 -15.414 1 97.38 121 VAL A O 1
ATOM 975 N N . ILE A 1 122 ? 3.588 -16 -15.875 1 98 122 ILE A N 1
ATOM 976 C CA . ILE A 1 122 ? 3.004 -14.781 -16.422 1 98 122 ILE A CA 1
ATOM 977 C C . ILE A 1 122 ? 2.182 -15.117 -17.656 1 98 122 ILE A C 1
ATOM 979 O O . ILE A 1 122 ? 1.099 -14.562 -17.859 1 98 122 ILE A O 1
ATOM 983 N N . SER A 1 123 ? 2.705 -16.047 -18.453 1 97.94 123 SER A N 1
ATOM 984 C CA . SER A 1 123 ? 1.97 -16.484 -19.641 1 97.94 123 SER A CA 1
ATOM 985 C C . SER A 1 123 ? 0.645 -17.125 -19.266 1 97.94 123 SER A C 1
ATOM 987 O O . SER A 1 123 ? -0.377 -16.891 -19.906 1 97.94 123 SER A O 1
ATOM 989 N N . GLU A 1 124 ? 0.663 -17.953 -18.234 1 98.38 124 GLU A N 1
ATOM 990 C CA . GLU A 1 124 ? -0.56 -18.594 -17.75 1 98.38 124 GLU A CA 1
ATOM 991 C C . GLU A 1 124 ? -1.542 -17.547 -17.203 1 98.38 124 GLU A C 1
ATOM 993 O O . GLU A 1 124 ? -2.746 -17.641 -17.453 1 98.38 124 GLU A O 1
ATOM 998 N N . ILE A 1 125 ? -1.062 -16.578 -16.5 1 98.5 125 ILE A N 1
ATOM 999 C CA . ILE A 1 125 ? -1.897 -15.508 -15.977 1 98.5 125 ILE A CA 1
ATOM 1000 C C . ILE A 1 125 ? -2.553 -14.75 -17.125 1 98.5 125 ILE A C 1
ATOM 1002 O O . ILE A 1 125 ? -3.754 -14.477 -17.094 1 98.5 125 ILE A O 1
ATOM 1006 N N . GLU A 1 126 ? -1.727 -14.453 -18.109 1 98.5 126 GLU A N 1
ATOM 1007 C CA . GLU A 1 126 ? -2.256 -13.781 -19.297 1 98.5 126 GLU A CA 1
ATOM 1008 C C . GLU A 1 126 ? -3.365 -14.602 -19.953 1 98.5 126 GLU A C 1
ATOM 1010 O O . GLU A 1 126 ? -4.406 -14.062 -20.328 1 98.5 126 GLU A O 1
ATOM 1015 N N . ARG A 1 127 ? -3.131 -15.891 -20.047 1 98.5 127 ARG A N 1
ATOM 1016 C CA . ARG A 1 127 ? -4.078 -16.797 -20.703 1 98.5 127 ARG A CA 1
ATOM 1017 C C . ARG A 1 127 ? -5.422 -16.781 -19.984 1 98.5 127 ARG A C 1
ATOM 1019 O O . ARG A 1 127 ? -6.477 -16.703 -20.625 1 98.5 127 ARG A O 1
ATOM 1026 N N . VAL A 1 128 ? -5.453 -16.797 -18.672 1 98.62 128 VAL A N 1
ATOM 1027 C CA . VAL A 1 128 ? -6.691 -17 -17.922 1 98.62 128 VAL A CA 1
ATOM 1028 C C . VAL A 1 128 ? -7.375 -15.648 -17.688 1 98.62 128 VAL A C 1
ATOM 1030 O O . VAL A 1 128 ? -8.555 -15.594 -17.344 1 98.62 128 VAL A O 1
ATOM 1033 N N . LEU A 1 129 ? -6.68 -14.547 -17.797 1 98.69 129 LEU A N 1
ATOM 1034 C CA . LEU A 1 129 ? -7.258 -13.219 -17.641 1 98.69 129 LEU A CA 1
ATOM 1035 C C . LEU A 1 129 ? -8.086 -12.828 -18.859 1 98.69 129 LEU A C 1
ATOM 1037 O O . LEU A 1 129 ? -7.676 -13.086 -20 1 98.69 129 LEU A O 1
ATOM 1041 N N . LYS A 1 130 ? -9.227 -12.211 -18.609 1 98.44 130 LYS A N 1
ATOM 1042 C CA . LYS A 1 130 ? -9.969 -11.586 -19.703 1 98.44 130 LYS A CA 1
ATOM 1043 C C . LYS A 1 130 ? -9.203 -10.391 -20.266 1 98.44 130 LYS A C 1
ATOM 1045 O O . LYS A 1 130 ? -8.383 -9.789 -19.578 1 98.44 130 LYS A O 1
ATOM 1050 N N . GLN A 1 131 ? -9.516 -10.094 -21.547 1 97 131 GLN A N 1
ATOM 1051 C CA . GLN A 1 131 ? -9.008 -8.828 -22.062 1 97 131 GLN A CA 1
ATOM 1052 C C . GLN A 1 131 ? -9.461 -7.652 -21.203 1 97 131 GLN A C 1
ATOM 1054 O O . GLN A 1 131 ? -10.633 -7.582 -20.812 1 97 131 GLN A O 1
ATOM 1059 N N . GLY A 1 132 ? -8.562 -6.824 -20.891 1 96.81 132 GLY A N 1
ATOM 1060 C CA . GLY A 1 132 ? -8.898 -5.703 -20.031 1 96.81 132 GLY A CA 1
ATOM 1061 C C . GLY A 1 132 ? -8.891 -6.062 -18.562 1 96.81 132 GLY A C 1
ATOM 1062 O O . GLY A 1 132 ? -9.047 -5.188 -17.703 1 96.81 132 GLY A O 1
ATOM 1063 N N . GLY A 1 133 ? -8.695 -7.391 -18.25 1 98.5 133 GLY A N 1
ATOM 1064 C CA . GLY A 1 133 ? -8.57 -7.812 -16.859 1 98.5 133 GLY A CA 1
ATOM 1065 C C . GLY A 1 133 ? -7.273 -7.359 -16.219 1 98.5 133 GLY A C 1
ATOM 1066 O O . GLY A 1 133 ? -6.359 -6.898 -16.906 1 98.5 133 GLY A O 1
ATOM 1067 N N . GLU A 1 134 ? -7.184 -7.41 -14.914 1 98.69 134 GLU A N 1
ATOM 1068 C CA . GLU A 1 134 ? -6.023 -6.855 -14.219 1 98.69 134 GLU A CA 1
ATOM 1069 C C . GLU A 1 134 ? -5.312 -7.926 -13.398 1 98.69 134 GLU A C 1
ATOM 1071 O O . GLU A 1 134 ? -5.945 -8.859 -12.906 1 98.69 134 GLU A O 1
ATOM 1076 N N . ILE A 1 135 ? -4.031 -7.711 -13.312 1 98.75 135 ILE A N 1
ATOM 1077 C CA . ILE A 1 135 ? -3.232 -8.484 -12.367 1 98.75 135 ILE A CA 1
ATOM 1078 C C . ILE A 1 135 ? -2.586 -7.551 -11.352 1 98.75 135 ILE A C 1
ATOM 1080 O O . ILE A 1 135 ? -2.154 -6.449 -11.695 1 98.75 135 ILE A O 1
ATOM 1084 N N . TYR A 1 136 ? -2.633 -7.941 -10.125 1 98.75 136 TYR A N 1
ATOM 1085 C CA . TYR A 1 136 ? -1.771 -7.402 -9.078 1 98.75 136 TYR A CA 1
ATOM 1086 C C . TYR A 1 136 ? -0.819 -8.469 -8.555 1 98.75 136 TYR A C 1
ATOM 1088 O O . TYR A 1 136 ? -1.25 -9.555 -8.164 1 98.75 136 TYR A O 1
ATOM 1096 N N . THR A 1 137 ? 0.464 -8.125 -8.578 1 98.56 137 THR A N 1
ATOM 1097 C CA . THR A 1 137 ? 1.433 -9.109 -8.102 1 98.56 137 THR A CA 1
ATOM 1098 C C . THR A 1 137 ? 2.662 -8.422 -7.516 1 98.56 137 THR A C 1
ATOM 1100 O O . THR A 1 137 ? 2.814 -7.207 -7.637 1 98.56 137 THR A O 1
ATOM 1103 N N . SER A 1 138 ? 3.391 -9.188 -6.785 1 97.88 138 SER A N 1
ATOM 1104 C CA . SER A 1 138 ? 4.672 -8.742 -6.242 1 97.88 138 SER A CA 1
ATOM 1105 C C . SER A 1 138 ? 5.82 -9.602 -6.77 1 97.88 138 SER A C 1
ATOM 1107 O O . SER A 1 138 ? 5.617 -10.758 -7.133 1 97.88 138 SER A O 1
ATOM 1109 N N . MET A 1 139 ? 6.977 -8.992 -6.84 1 97.19 139 MET A N 1
ATOM 1110 C CA . MET A 1 139 ? 8.203 -9.703 -7.188 1 97.19 139 MET A CA 1
ATOM 1111 C C . MET A 1 139 ? 9.359 -9.266 -6.293 1 97.19 139 MET A C 1
ATOM 1113 O O . MET A 1 139 ? 9.461 -8.094 -5.934 1 97.19 139 MET A O 1
ATOM 1117 N N . CYS A 1 140 ? 10.203 -10.211 -6.004 1 96.44 140 CYS A N 1
ATOM 1118 C CA . CYS A 1 140 ? 11.406 -9.883 -5.25 1 96.44 140 CYS A CA 1
ATOM 1119 C C . CYS A 1 140 ? 12.312 -8.961 -6.047 1 96.44 140 CYS A C 1
ATOM 1121 O O . CYS A 1 140 ? 12.438 -9.102 -7.266 1 96.44 140 CYS A O 1
ATOM 1123 N N . SER A 1 141 ? 12.898 -8.07 -5.371 1 97.69 141 SER A N 1
ATOM 1124 C CA . SER A 1 141 ? 13.812 -7.129 -6.012 1 97.69 141 SER A CA 1
ATOM 1125 C C . SER A 1 141 ? 15.242 -7.664 -6.02 1 97.69 141 SER A C 1
ATOM 1127 O O . SER A 1 141 ? 15.703 -8.227 -5.027 1 97.69 141 SER A O 1
ATOM 1129 N N . LYS A 1 142 ? 15.938 -7.43 -7.059 1 96.56 142 LYS A N 1
ATOM 1130 C CA . LYS A 1 142 ? 17.359 -7.773 -7.129 1 96.56 142 LYS A CA 1
ATOM 1131 C C . LYS A 1 142 ? 18.172 -6.953 -6.137 1 96.56 142 LYS A C 1
ATOM 1133 O O . LYS A 1 142 ? 19.328 -7.285 -5.844 1 96.56 142 LYS A O 1
ATOM 1138 N N . GLU A 1 143 ? 17.578 -5.906 -5.562 1 95.12 143 GLU A N 1
ATOM 1139 C CA . GLU A 1 143 ? 18.266 -5.055 -4.594 1 95.12 143 GLU A CA 1
ATOM 1140 C C . GLU A 1 143 ? 18.094 -5.586 -3.174 1 95.12 143 GLU A C 1
ATOM 1142 O O . GLU A 1 143 ? 18.656 -5.031 -2.227 1 95.12 143 GLU A O 1
ATOM 1147 N N . ALA A 1 144 ? 17.312 -6.621 -3.014 1 93.5 144 ALA A N 1
ATOM 1148 C CA . ALA A 1 144 ? 17.141 -7.211 -1.69 1 93.5 144 ALA A CA 1
ATOM 1149 C C . ALA A 1 144 ? 18.422 -7.867 -1.197 1 93.5 144 ALA A C 1
ATOM 1151 O O . ALA A 1 144 ? 19.219 -8.375 -1.995 1 93.5 144 ALA A O 1
ATOM 1152 N N . TRP A 1 145 ? 18.547 -7.895 0.106 1 90.25 145 TRP A N 1
ATOM 1153 C CA . TRP A 1 145 ? 19.734 -8.469 0.754 1 90.25 145 TRP A CA 1
ATOM 1154 C C . TRP A 1 145 ? 19.938 -9.914 0.314 1 90.25 145 TRP A C 1
ATOM 1156 O O . TRP A 1 145 ? 21.078 -10.336 0.103 1 90.25 145 TRP A O 1
ATOM 1166 N N . GLU A 1 146 ? 18.891 -10.711 0.128 1 89.69 146 GLU A N 1
ATOM 1167 C CA . GLU A 1 146 ? 18.969 -12.125 -0.207 1 89.69 146 GLU A CA 1
ATOM 1168 C C . GLU A 1 146 ? 19.656 -12.344 -1.55 1 89.69 146 GLU A C 1
ATOM 1170 O O . GLU A 1 146 ? 20.375 -13.336 -1.731 1 89.69 146 GLU A O 1
ATOM 1175 N N . PHE A 1 147 ? 19.406 -11.422 -2.434 1 93.06 147 PHE A N 1
ATOM 1176 C CA . PHE A 1 147 ? 19.969 -11.578 -3.771 1 93.06 147 PHE A CA 1
ATOM 1177 C C . PHE A 1 147 ? 21.359 -10.961 -3.854 1 93.06 147 PHE A C 1
ATOM 1179 O O . PHE A 1 147 ? 22.281 -11.547 -4.438 1 93.06 147 PHE A O 1
ATOM 1186 N N . GLU A 1 148 ? 21.5 -9.805 -3.225 1 91.06 148 GLU A N 1
ATOM 1187 C CA . GLU A 1 148 ? 22.719 -9.008 -3.389 1 91.06 148 GLU A CA 1
ATOM 1188 C C . GLU A 1 148 ? 23.828 -9.5 -2.467 1 91.06 148 GLU A C 1
ATOM 1190 O O . GLU A 1 148 ? 25 -9.492 -2.842 1 91.06 148 GLU A O 1
ATOM 1195 N N . LYS A 1 149 ? 23.469 -9.961 -1.257 1 90 149 LYS A N 1
ATOM 1196 C CA . LYS A 1 149 ? 24.516 -10.047 -0.243 1 90 149 LYS A CA 1
ATOM 1197 C C . LYS A 1 149 ? 24.531 -11.43 0.408 1 90 149 LYS A C 1
ATOM 1199 O O . LYS A 1 149 ? 25.562 -11.852 0.942 1 90 149 LYS A O 1
ATOM 1204 N N . ALA A 1 150 ? 23.516 -12.234 0.355 1 88.31 150 ALA A N 1
ATOM 1205 C CA . ALA A 1 150 ? 23.391 -13.461 1.14 1 88.31 150 ALA A CA 1
ATOM 1206 C C . ALA A 1 150 ? 24.344 -14.539 0.635 1 88.31 150 ALA A C 1
ATOM 1208 O O . ALA A 1 150 ? 24.672 -15.477 1.368 1 88.31 150 ALA A O 1
ATOM 1209 N N . GLY A 1 151 ? 24.734 -14.414 -0.649 1 90.69 151 GLY A N 1
ATOM 1210 C CA . GLY A 1 151 ? 25.641 -15.391 -1.229 1 90.69 151 GLY A CA 1
ATOM 1211 C C . GLY A 1 151 ? 24.969 -16.719 -1.55 1 90.69 151 GLY A C 1
ATOM 1212 O O . GLY A 1 151 ? 25.625 -17.75 -1.614 1 90.69 151 GLY A O 1
ATOM 1213 N N . PHE A 1 152 ? 23.672 -16.719 -1.633 1 92 152 PHE A N 1
ATOM 1214 C CA . PHE A 1 152 ? 22.938 -17.922 -2.014 1 92 152 PHE A CA 1
ATOM 1215 C C . PHE A 1 152 ? 23.375 -18.406 -3.393 1 92 152 PHE A C 1
ATOM 1217 O O . PHE A 1 152 ? 23.781 -17.609 -4.238 1 92 152 PHE A O 1
ATOM 1224 N N . PRO A 1 153 ? 23.328 -19.688 -3.607 1 93.38 153 PRO A N 1
ATOM 1225 C CA . PRO A 1 153 ? 23.688 -20.234 -4.922 1 93.38 153 PRO A CA 1
ATOM 1226 C C . PRO A 1 153 ? 22.797 -19.688 -6.039 1 93.38 153 PRO A C 1
ATOM 1228 O O . PRO A 1 153 ? 21.562 -19.672 -5.902 1 93.38 153 PRO A O 1
ATOM 1231 N N . LYS A 1 154 ? 23.422 -19.25 -7.117 1 92.75 154 LYS A N 1
ATOM 1232 C CA . LYS A 1 154 ? 22.688 -18.766 -8.289 1 92.75 154 LYS A CA 1
ATOM 1233 C C . LYS A 1 154 ? 22.438 -19.891 -9.281 1 92.75 154 LYS A C 1
ATOM 1235 O O . LYS A 1 154 ? 23.344 -20.672 -9.578 1 92.75 154 LYS A O 1
ATOM 1240 N N . ILE A 1 155 ? 21.203 -19.906 -9.789 1 92.19 155 ILE A N 1
ATOM 1241 C CA . ILE A 1 155 ? 20.938 -20.953 -10.773 1 92.19 155 ILE A CA 1
ATOM 1242 C C . ILE A 1 155 ? 20.75 -20.328 -12.156 1 92.19 155 ILE A C 1
ATOM 1244 O O . ILE A 1 155 ? 20.781 -21.016 -13.172 1 92.19 155 ILE A O 1
ATOM 1248 N N . ASP A 1 156 ? 20.438 -19.047 -12.289 1 94.06 156 ASP A N 1
ATOM 1249 C CA . ASP A 1 156 ? 20.469 -18.234 -13.492 1 94.06 156 ASP A CA 1
ATOM 1250 C C . ASP A 1 156 ? 20.656 -16.75 -13.141 1 94.06 156 ASP A C 1
ATOM 1252 O O . ASP A 1 156 ? 20.953 -16.422 -11.992 1 94.06 156 ASP A O 1
ATOM 1256 N N . GLU A 1 157 ? 20.469 -15.867 -14.078 1 93.75 157 GLU A N 1
ATOM 1257 C CA . GLU A 1 157 ? 20.797 -14.461 -13.891 1 93.75 157 GLU A CA 1
ATOM 1258 C C . GLU A 1 157 ? 19.891 -13.812 -12.859 1 93.75 157 GLU A C 1
ATOM 1260 O O . GLU A 1 157 ? 20.266 -12.812 -12.234 1 93.75 157 GLU A O 1
ATOM 1265 N N . ASN A 1 158 ? 18.719 -14.438 -12.625 1 96.69 158 ASN A N 1
ATOM 1266 C CA . ASN A 1 158 ? 17.719 -13.781 -11.789 1 96.69 158 ASN A CA 1
ATOM 1267 C C . ASN A 1 158 ? 17.328 -14.656 -10.602 1 96.69 158 ASN A C 1
ATOM 1269 O O . ASN A 1 158 ? 16.453 -14.281 -9.812 1 96.69 158 ASN A O 1
ATOM 1273 N N . THR A 1 159 ? 17.984 -15.812 -10.43 1 95.75 159 THR A N 1
ATOM 1274 C CA . THR A 1 159 ? 17.391 -16.781 -9.508 1 95.75 159 THR A CA 1
ATOM 1275 C C . THR A 1 159 ? 18.453 -17.312 -8.547 1 95.75 159 THR A C 1
ATOM 1277 O O . THR A 1 159 ? 19.547 -17.688 -8.969 1 95.75 159 THR A O 1
ATOM 1280 N N . VAL A 1 160 ? 18.078 -17.297 -7.297 1 94.81 160 VAL A N 1
ATOM 1281 C CA . VAL A 1 160 ? 18.938 -17.906 -6.285 1 94.81 160 VAL A CA 1
ATOM 1282 C C . VAL A 1 160 ? 18.156 -19 -5.543 1 94.81 160 VAL A C 1
ATOM 1284 O O . VAL A 1 160 ? 16.922 -19.016 -5.57 1 94.81 160 VAL A O 1
ATOM 1287 N N . ILE A 1 161 ? 18.859 -19.922 -4.945 1 92.5 161 ILE A N 1
ATOM 1288 C CA . ILE A 1 161 ? 18.266 -20.906 -4.062 1 92.5 161 ILE A CA 1
ATOM 1289 C C . ILE A 1 161 ? 18.359 -20.438 -2.611 1 92.5 161 ILE A C 1
ATOM 1291 O O . ILE A 1 161 ? 19.453 -20.25 -2.088 1 92.5 161 ILE A O 1
ATOM 1295 N N . ASN A 1 162 ? 17.234 -20.312 -1.996 1 89.19 162 ASN A N 1
ATOM 1296 C CA . ASN A 1 162 ? 17.203 -19.875 -0.604 1 89.19 162 ASN A CA 1
ATOM 1297 C C . ASN A 1 162 ? 17.797 -20.922 0.326 1 89.19 162 ASN A C 1
ATOM 1299 O O . ASN A 1 162 ? 17.391 -22.094 0.292 1 89.19 162 ASN A O 1
ATOM 1303 N N . LYS A 1 163 ? 18.75 -20.578 1.171 1 88.38 163 LYS A N 1
ATOM 1304 C CA . LYS A 1 163 ? 19.391 -21.547 2.059 1 88.38 163 LYS A CA 1
ATOM 1305 C C . LYS A 1 163 ? 19.094 -21.234 3.521 1 88.38 163 LYS A C 1
ATOM 1307 O O . LYS A 1 163 ? 19.531 -21.953 4.422 1 88.38 163 LYS A O 1
ATOM 1312 N N . GLU A 1 164 ? 18.375 -20.156 3.705 1 84.38 164 GLU A N 1
ATOM 1313 C CA . GLU A 1 164 ? 17.969 -19.828 5.07 1 84.38 164 GLU A CA 1
ATOM 1314 C C . GLU A 1 164 ? 17.047 -20.906 5.641 1 84.38 164 GLU A C 1
ATOM 1316 O O . GLU A 1 164 ? 16.188 -21.438 4.93 1 84.38 164 GLU A O 1
ATOM 1321 N N . ASP A 1 165 ? 17.266 -21.25 6.93 1 82.31 165 ASP A N 1
ATOM 1322 C CA . ASP A 1 165 ? 16.375 -22.203 7.578 1 82.31 165 ASP A CA 1
ATOM 1323 C C . ASP A 1 165 ? 14.945 -21.656 7.645 1 82.31 165 ASP A C 1
ATOM 1325 O O . ASP A 1 165 ? 14.742 -20.453 7.883 1 82.31 165 ASP A O 1
ATOM 1329 N N . GLY A 1 166 ? 13.961 -22.547 7.406 1 81 166 GLY A N 1
ATOM 1330 C CA . GLY A 1 166 ? 12.57 -22.109 7.441 1 81 166 GLY A CA 1
ATOM 1331 C C . GLY A 1 166 ? 11.719 -22.734 6.359 1 81 166 GLY A C 1
ATOM 1332 O O . GLY A 1 166 ? 12.133 -23.719 5.73 1 81 166 GLY A O 1
ATOM 1333 N N . PRO A 1 167 ? 10.508 -22.125 6.176 1 81.12 167 PRO A N 1
ATOM 1334 C CA . PRO A 1 167 ? 9.523 -22.734 5.285 1 81.12 167 PRO A CA 1
ATOM 1335 C C . PRO A 1 167 ? 9.945 -22.703 3.82 1 81.12 167 PRO A C 1
ATOM 1337 O O . PRO A 1 167 ? 9.438 -23.484 3.014 1 81.12 167 PRO A O 1
ATOM 1340 N N . GLU A 1 168 ? 10.93 -21.844 3.434 1 81.06 168 GLU A N 1
ATOM 1341 C CA . GLU A 1 168 ? 11.297 -21.703 2.027 1 81.06 168 GLU A CA 1
ATOM 1342 C C . GLU A 1 168 ? 12.688 -22.25 1.761 1 81.06 168 GLU A C 1
ATOM 1344 O O . GLU A 1 168 ? 13.281 -21.984 0.716 1 81.06 168 GLU A O 1
ATOM 1349 N N . LYS A 1 169 ? 13.188 -23.047 2.637 1 84.69 169 LYS A N 1
ATOM 1350 C CA . LYS A 1 169 ? 14.523 -23.609 2.434 1 84.69 169 LYS A CA 1
ATOM 1351 C C . LYS A 1 169 ? 14.594 -24.406 1.137 1 84.69 169 LYS A C 1
ATOM 1353 O O . LYS A 1 169 ? 13.695 -25.203 0.842 1 84.69 169 LYS A O 1
ATOM 1358 N N . ASP A 1 170 ? 15.602 -24.047 0.333 1 86.69 170 ASP A N 1
ATOM 1359 C CA . ASP A 1 170 ? 15.945 -24.75 -0.897 1 86.69 170 ASP A CA 1
ATOM 1360 C C . ASP A 1 170 ? 14.945 -24.453 -2.01 1 86.69 170 ASP A C 1
ATOM 1362 O O . ASP A 1 170 ? 14.906 -25.141 -3.023 1 86.69 170 ASP A O 1
ATOM 1366 N N . VAL A 1 171 ? 14.07 -23.484 -1.816 1 86.25 171 VAL A N 1
ATOM 1367 C CA . VAL A 1 171 ? 13.141 -23.016 -2.842 1 86.25 171 VAL A CA 1
ATOM 1368 C C . VAL A 1 171 ? 13.828 -21.984 -3.734 1 86.25 171 VAL A C 1
ATOM 1370 O O . VAL A 1 171 ? 14.469 -21.062 -3.242 1 86.25 171 VAL A O 1
ATOM 1373 N N . PRO A 1 172 ? 13.773 -22.203 -5.055 1 91.69 172 PRO A N 1
ATOM 1374 C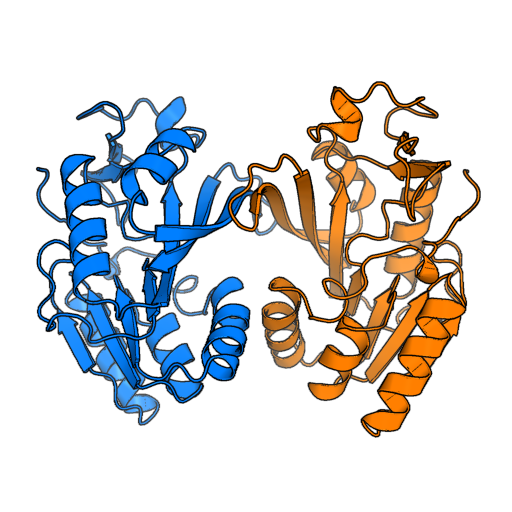 CA . PRO A 1 172 ? 14.266 -21.156 -5.938 1 91.69 172 PRO A CA 1
ATOM 1375 C C . PRO A 1 172 ? 13.469 -19.859 -5.812 1 91.69 172 PRO A C 1
ATOM 1377 O O . PRO A 1 172 ? 12.25 -19.891 -5.648 1 91.69 172 PRO A O 1
ATOM 1380 N N . HIS A 1 173 ? 14.18 -18.781 -5.855 1 94.38 173 HIS A N 1
ATOM 1381 C CA . HIS A 1 173 ? 13.547 -17.469 -5.812 1 94.38 173 HIS A CA 1
ATOM 1382 C C . HIS A 1 173 ? 14.023 -16.594 -6.973 1 94.38 173 HIS A C 1
ATOM 1384 O O . HIS A 1 173 ? 15.219 -16.344 -7.121 1 94.38 173 HIS A O 1
ATOM 1390 N N . PHE A 1 174 ? 13.109 -16.219 -7.742 1 95.88 174 PHE A N 1
ATOM 1391 C CA . PHE A 1 174 ? 13.344 -15.297 -8.844 1 95.88 174 PHE A CA 1
ATOM 1392 C C . PHE A 1 174 ? 13.352 -13.852 -8.344 1 95.88 174 PHE A C 1
ATOM 1394 O O . PHE A 1 174 ? 12.43 -13.43 -7.641 1 95.88 174 PHE A O 1
ATOM 1401 N N . TYR A 1 175 ? 14.359 -13.102 -8.664 1 97.25 175 TYR A N 1
ATOM 1402 C CA . TYR A 1 175 ? 14.477 -11.688 -8.336 1 97.25 175 TYR A CA 1
ATOM 1403 C C . TYR A 1 175 ? 14.492 -10.836 -9.602 1 97.25 175 TYR A C 1
ATOM 1405 O O . TYR A 1 175 ? 15.117 -11.203 -10.594 1 97.25 175 TYR A O 1
ATOM 1413 N N . ALA A 1 176 ? 13.828 -9.742 -9.555 1 97.44 176 ALA A N 1
ATOM 1414 C CA . ALA A 1 176 ? 13.672 -8.922 -10.75 1 97.44 176 ALA A CA 1
ATOM 1415 C C . ALA A 1 176 ? 14.211 -7.512 -10.531 1 97.44 176 ALA A C 1
ATOM 1417 O O . ALA A 1 176 ? 14.32 -7.059 -9.391 1 97.44 176 ALA A O 1
ATOM 1418 N N . ASN A 1 177 ? 14.656 -6.844 -11.578 1 96.38 177 ASN A N 1
ATOM 1419 C CA . ASN A 1 177 ? 14.742 -5.391 -11.664 1 96.38 177 ASN A CA 1
ATOM 1420 C C . ASN A 1 177 ? 13.68 -4.82 -12.594 1 96.38 177 ASN A C 1
ATOM 1422 O O . ASN A 1 177 ? 12.836 -5.559 -13.109 1 96.38 177 ASN A O 1
ATOM 1426 N N . ARG A 1 178 ? 13.656 -3.551 -12.727 1 94.75 178 ARG A N 1
ATOM 1427 C CA . ARG A 1 178 ? 12.617 -2.875 -13.5 1 94.75 178 ARG A CA 1
ATOM 1428 C C . ARG A 1 178 ? 12.57 -3.41 -14.93 1 94.75 178 ARG A C 1
ATOM 1430 O O . ARG A 1 178 ? 11.484 -3.68 -15.453 1 94.75 178 ARG A O 1
ATOM 1437 N N . GLU A 1 179 ? 13.695 -3.596 -15.547 1 95.12 179 GLU A N 1
ATOM 1438 C CA . GLU A 1 179 ? 13.773 -4.066 -16.922 1 95.12 179 GLU A CA 1
ATOM 1439 C C . GLU A 1 179 ? 13.211 -5.48 -17.062 1 95.12 179 GLU A C 1
ATOM 1441 O O . GLU A 1 179 ? 12.508 -5.785 -18.016 1 95.12 179 GLU A O 1
ATOM 1446 N N . ASP A 1 180 ? 13.555 -6.34 -16.125 1 97.06 180 ASP A N 1
ATOM 1447 C CA . ASP A 1 180 ? 13.016 -7.695 -16.109 1 97.06 180 ASP A CA 1
ATOM 1448 C C . ASP A 1 180 ? 11.484 -7.672 -16.094 1 97.06 180 ASP A C 1
ATOM 1450 O O . ASP A 1 180 ? 10.836 -8.422 -16.828 1 97.06 180 ASP A O 1
ATOM 1454 N N . ILE A 1 181 ? 10.906 -6.781 -15.297 1 97.12 181 ILE A N 1
ATOM 1455 C CA . ILE A 1 181 ? 9.461 -6.695 -15.117 1 97.12 181 ILE A CA 1
ATOM 1456 C C . ILE A 1 181 ? 8.812 -6.199 -16.406 1 97.12 181 ILE A C 1
ATOM 1458 O O . ILE A 1 181 ? 7.805 -6.754 -16.859 1 97.12 181 ILE A O 1
ATOM 1462 N N . LEU A 1 182 ? 9.406 -5.195 -17 1 95.81 182 LEU A N 1
ATOM 1463 C CA . LEU A 1 182 ? 8.875 -4.68 -18.266 1 95.81 182 LEU A CA 1
ATOM 1464 C C . LEU A 1 182 ? 8.867 -5.766 -19.328 1 95.81 182 LEU A C 1
ATOM 1466 O O . LEU A 1 182 ? 7.926 -5.863 -20.125 1 95.81 182 LEU A O 1
ATOM 1470 N N . ASN A 1 183 ? 9.891 -6.562 -19.312 1 96.62 183 ASN A N 1
ATOM 1471 C CA . ASN A 1 183 ? 9.977 -7.66 -20.266 1 96.62 183 ASN A CA 1
ATOM 1472 C C . ASN A 1 183 ? 8.922 -8.727 -19.984 1 96.62 183 ASN A C 1
ATOM 1474 O O . ASN A 1 183 ? 8.266 -9.219 -20.906 1 96.62 183 ASN A O 1
ATOM 1478 N N . LEU A 1 184 ? 8.789 -9.102 -18.719 1 97.25 184 LEU A N 1
ATOM 1479 C CA . LEU A 1 184 ? 7.832 -10.133 -18.328 1 97.25 184 LEU A CA 1
ATOM 1480 C C . LEU A 1 184 ? 6.406 -9.695 -18.641 1 97.25 184 LEU A C 1
ATOM 1482 O O . LEU A 1 184 ? 5.562 -10.516 -19 1 97.25 184 LEU A O 1
ATOM 1486 N N . PHE A 1 185 ? 6.148 -8.383 -18.547 1 97.31 185 PHE A N 1
ATOM 1487 C CA . PHE A 1 185 ? 4.793 -7.855 -18.672 1 97.31 185 PHE A CA 1
ATOM 1488 C C . PHE A 1 185 ? 4.605 -7.156 -20.016 1 97.31 185 PHE A C 1
ATOM 1490 O O . PHE A 1 185 ? 3.816 -6.215 -20.125 1 97.31 185 PHE A O 1
ATOM 1497 N N . HIS A 1 186 ? 5.305 -7.566 -21 1 95.56 186 HIS A N 1
ATOM 1498 C CA . HIS A 1 186 ? 5.309 -6.891 -22.297 1 95.56 186 HIS A CA 1
ATOM 1499 C C . HIS A 1 186 ? 3.926 -6.922 -22.938 1 95.56 186 HIS A C 1
ATOM 1501 O O . HIS A 1 186 ? 3.602 -6.066 -23.766 1 95.56 186 HIS A O 1
ATOM 1507 N N . ASN A 1 187 ? 3.037 -7.836 -22.547 1 96.31 187 ASN A N 1
ATOM 1508 C CA . ASN A 1 187 ? 1.688 -7.914 -23.094 1 96.31 187 ASN A CA 1
ATOM 1509 C C . ASN A 1 187 ? 0.667 -7.242 -22.188 1 96.31 187 ASN A C 1
ATOM 1511 O O . ASN A 1 187 ? -0.539 -7.426 -22.359 1 96.31 187 ASN A O 1
ATOM 1515 N N . PHE A 1 188 ? 1.116 -6.547 -21.219 1 97.12 188 PHE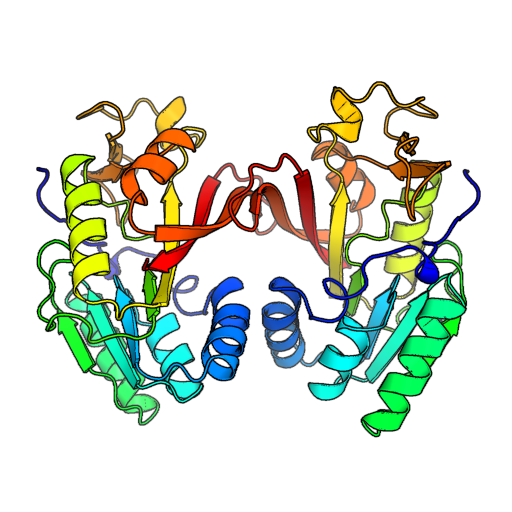 A N 1
ATOM 1516 C CA . PHE A 1 188 ? 0.269 -5.84 -20.266 1 97.12 188 PHE A CA 1
ATOM 1517 C C . PHE A 1 188 ? 0.534 -4.34 -20.312 1 97.12 188 PHE A C 1
ATOM 1519 O O . PHE A 1 188 ? 1.626 -3.91 -20.688 1 97.12 188 PHE A O 1
ATOM 1526 N N . ASP A 1 189 ? -0.431 -3.527 -20 1 96.06 189 ASP A N 1
ATOM 1527 C CA . ASP A 1 189 ? -0.264 -2.121 -19.656 1 96.06 189 ASP A CA 1
ATOM 1528 C C . ASP A 1 189 ? -0.051 -1.946 -18.156 1 96.06 189 ASP A C 1
ATOM 1530 O O . ASP A 1 189 ? -0.983 -2.117 -17.359 1 96.06 189 ASP A O 1
ATOM 1534 N N . ILE A 1 190 ? 1.158 -1.605 -17.828 1 96.19 190 ILE A N 1
ATOM 1535 C CA . ILE A 1 190 ? 1.454 -1.421 -16.406 1 96.19 190 ILE A CA 1
ATOM 1536 C C . ILE A 1 190 ? 0.85 -0.105 -15.922 1 96.19 190 ILE A C 1
ATOM 1538 O O . ILE A 1 190 ? 1.257 0.973 -16.359 1 96.19 190 ILE A O 1
ATOM 1542 N N . GLU A 1 191 ? -0.102 -0.231 -15.07 1 95.31 191 GLU A N 1
ATOM 1543 C CA . GLU A 1 191 ? -0.748 0.949 -14.5 1 95.31 191 GLU A CA 1
ATOM 1544 C C . GLU A 1 191 ? 0.1 1.562 -13.391 1 95.31 191 GLU A C 1
ATOM 1546 O O . GLU A 1 191 ? 0.189 2.785 -13.273 1 95.31 191 GLU A O 1
ATOM 1551 N N . LYS A 1 192 ? 0.625 0.675 -12.641 1 96.19 192 LYS A N 1
ATOM 1552 C CA . LYS A 1 192 ? 1.434 1.115 -11.508 1 96.19 192 LYS A CA 1
ATOM 1553 C C . LYS A 1 192 ? 2.502 0.083 -11.156 1 96.19 192 LYS A C 1
ATOM 1555 O O . LYS A 1 192 ? 2.234 -1.12 -11.164 1 96.19 192 LYS A O 1
ATOM 1560 N N . MET A 1 193 ? 3.715 0.505 -10.969 1 97.12 193 MET A N 1
ATOM 1561 C CA . MET A 1 193 ? 4.824 -0.286 -10.438 1 97.12 193 MET A CA 1
ATOM 1562 C C . MET A 1 193 ? 5.516 0.443 -9.289 1 97.12 193 MET A C 1
ATOM 1564 O O . MET A 1 193 ? 5.977 1.574 -9.461 1 97.12 193 MET A O 1
ATOM 1568 N N . ARG A 1 194 ? 5.508 -0.144 -8.141 1 97.31 194 ARG A N 1
ATOM 1569 C CA . ARG A 1 194 ? 6.172 0.416 -6.969 1 97.31 194 ARG A CA 1
ATOM 1570 C C . ARG A 1 194 ? 7.328 -0.471 -6.516 1 97.31 194 ARG A C 1
ATOM 1572 O O . ARG A 1 194 ? 7.203 -1.697 -6.5 1 97.31 194 ARG A O 1
ATOM 1579 N N . HIS A 1 195 ? 8.422 0.112 -6.32 1 97.44 195 HIS A N 1
ATOM 1580 C CA . HIS A 1 195 ? 9.523 -0.538 -5.613 1 97.44 195 HIS A CA 1
ATOM 1581 C C . HIS A 1 195 ? 9.531 -0.156 -4.137 1 97.44 195 HIS A C 1
ATOM 1583 O O . HIS A 1 195 ? 9.734 1.011 -3.793 1 97.44 195 HIS A O 1
ATOM 1589 N N . ILE A 1 196 ? 9.281 -1.148 -3.283 1 97.31 196 ILE A N 1
ATOM 1590 C CA . ILE A 1 196 ? 9.062 -0.861 -1.869 1 97.31 196 ILE A CA 1
ATOM 1591 C C . ILE A 1 196 ? 10.141 -1.539 -1.029 1 97.31 196 ILE A C 1
ATOM 1593 O O . ILE A 1 196 ? 10.359 -2.746 -1.149 1 97.31 196 ILE A O 1
ATOM 1597 N N . ASP A 1 197 ? 10.812 -0.729 -0.246 1 95.88 197 ASP A N 1
ATOM 1598 C CA . ASP A 1 197 ? 11.703 -1.2 0.813 1 95.88 197 ASP A CA 1
ATOM 1599 C C . ASP A 1 197 ? 11.008 -1.149 2.172 1 95.88 197 ASP A C 1
ATOM 1601 O O . ASP A 1 197 ? 10.641 -0.072 2.65 1 95.88 197 ASP A O 1
ATOM 1605 N N . TYR A 1 198 ? 10.75 -2.305 2.699 1 94.25 198 TYR A N 1
ATOM 1606 C CA . TYR A 1 198 ? 10.266 -2.34 4.078 1 94.25 198 TYR A CA 1
ATOM 1607 C C . TYR A 1 198 ? 11.414 -2.102 5.059 1 94.25 198 TYR A C 1
ATOM 1609 O O . TYR A 1 198 ? 12.039 -3.051 5.527 1 94.25 198 TYR A O 1
ATOM 1617 N N . CYS A 1 199 ? 11.531 -0.822 5.426 1 92 199 CYS A N 1
ATOM 1618 C CA . CYS A 1 199 ? 12.703 -0.374 6.168 1 92 199 CYS A CA 1
ATOM 1619 C C . CYS A 1 199 ? 12.594 -0.74 7.645 1 92 199 CYS A C 1
ATOM 1621 O O . CYS A 1 199 ? 13.602 -1.003 8.305 1 92 199 CYS A O 1
ATOM 1623 N N . TYR A 1 200 ? 11.375 -0.625 8.133 1 89.44 200 TYR A N 1
ATOM 1624 C CA . TYR A 1 200 ? 11.109 -0.89 9.539 1 89.44 200 TYR A CA 1
ATOM 1625 C C . TYR A 1 200 ? 9.789 -1.626 9.719 1 89.44 200 TYR A C 1
ATOM 1627 O O . TYR A 1 200 ? 8.773 -1.232 9.148 1 89.44 200 TYR A O 1
ATOM 1635 N N . LEU A 1 201 ? 9.898 -2.736 10.43 1 87 201 LEU A N 1
ATOM 1636 C CA . LEU A 1 201 ? 8.711 -3.486 10.812 1 87 201 LEU A CA 1
ATOM 1637 C C . LEU A 1 201 ? 8.75 -3.848 12.289 1 87 201 LEU A C 1
ATOM 1639 O O . LEU A 1 201 ? 9.734 -4.418 12.773 1 87 201 LEU A O 1
ATOM 1643 N N . ASN A 1 202 ? 7.719 -3.475 12.961 1 81.62 202 ASN A N 1
ATOM 1644 C CA . ASN A 1 202 ? 7.566 -3.781 14.375 1 81.62 202 ASN A CA 1
ATOM 1645 C C . ASN A 1 202 ? 8.805 -3.373 15.172 1 81.62 202 ASN A C 1
ATOM 1647 O O . ASN A 1 202 ? 9.352 -4.18 15.922 1 81.62 202 ASN A O 1
ATOM 1651 N N . GLY A 1 203 ? 9.305 -2.205 14.922 1 79.06 203 GLY A N 1
ATOM 1652 C CA . GLY A 1 203 ? 10.383 -1.625 15.703 1 79.06 203 GLY A CA 1
ATOM 1653 C C . GLY A 1 203 ? 11.758 -2.109 15.281 1 79.06 203 GLY A C 1
ATOM 1654 O O . GLY A 1 203 ? 12.766 -1.752 15.891 1 79.06 203 GLY A O 1
ATOM 1655 N N . LYS A 1 204 ? 11.742 -2.977 14.273 1 86.19 204 LYS A N 1
ATOM 1656 C CA . LYS A 1 204 ? 13.023 -3.523 13.844 1 86.19 204 LYS A CA 1
ATOM 1657 C C . LYS A 1 204 ? 13.344 -3.113 12.406 1 86.19 204 LYS A C 1
ATOM 1659 O O . LYS A 1 204 ? 12.445 -3.051 11.562 1 86.19 204 LYS A O 1
ATOM 1664 N N . LYS A 1 205 ? 14.602 -2.879 12.25 1 85.38 205 LYS A N 1
ATOM 1665 C CA . LYS A 1 205 ? 15.086 -2.578 10.906 1 85.38 205 LYS A CA 1
ATOM 1666 C C . LYS A 1 205 ? 14.961 -3.795 9.992 1 85.38 205 LYS A C 1
ATOM 1668 O O . LYS A 1 205 ? 15.234 -4.922 10.414 1 85.38 205 LYS A O 1
ATOM 1673 N N . TYR A 1 206 ? 14.508 -3.588 8.812 1 86 206 TYR A N 1
ATOM 1674 C CA . TYR A 1 206 ? 14.391 -4.621 7.789 1 86 206 TYR A CA 1
ATOM 1675 C C . TYR A 1 206 ? 14.984 -4.148 6.465 1 86 206 TYR A C 1
ATOM 1677 O O . TYR A 1 206 ? 15.297 -2.967 6.309 1 86 206 TYR A O 1
ATOM 1685 N N . ASP A 1 207 ? 15.359 -5.039 5.688 1 82.88 207 ASP A N 1
ATOM 1686 C CA . ASP A 1 207 ? 15.812 -4.801 4.32 1 82.88 207 ASP A CA 1
ATOM 1687 C C . ASP A 1 207 ? 15.148 -5.77 3.344 1 82.88 207 ASP A C 1
ATOM 1689 O O . ASP A 1 207 ? 15.797 -6.668 2.809 1 82.88 207 ASP A O 1
ATOM 1693 N N . SER A 1 208 ? 13.93 -5.648 3.205 1 89.56 208 SER A N 1
ATOM 1694 C CA . SER A 1 208 ? 13.102 -6.441 2.305 1 89.56 208 SER A CA 1
ATOM 1695 C C . SER A 1 208 ? 12.516 -5.582 1.188 1 89.56 208 SER A C 1
ATOM 1697 O O . SER A 1 208 ? 11.742 -4.656 1.451 1 89.56 208 SER A O 1
ATOM 1699 N N . LYS A 1 209 ? 12.938 -5.891 -0.014 1 95.56 209 LYS A N 1
ATOM 1700 C CA . LYS A 1 209 ? 12.562 -5.047 -1.148 1 95.56 209 LYS A CA 1
ATOM 1701 C C . LYS A 1 209 ? 11.797 -5.844 -2.197 1 95.56 209 LYS A C 1
ATOM 1703 O O . LYS A 1 209 ? 12.211 -6.945 -2.572 1 95.56 209 LYS A O 1
ATOM 1708 N N . TYR A 1 210 ? 10.703 -5.242 -2.568 1 97.5 210 TYR A N 1
ATOM 1709 C CA . TYR A 1 210 ? 9.836 -5.895 -3.545 1 97.5 210 TYR A CA 1
ATOM 1710 C C . TYR A 1 210 ? 9.328 -4.895 -4.574 1 97.5 210 TYR A C 1
ATOM 1712 O O . TYR A 1 210 ? 9.25 -3.695 -4.301 1 97.5 210 TYR A O 1
ATOM 1720 N N . TYR A 1 211 ? 9.062 -5.441 -5.691 1 97.94 211 TYR A N 1
ATOM 1721 C CA . TYR A 1 211 ? 8.227 -4.719 -6.648 1 97.94 211 TYR A CA 1
ATOM 1722 C C . TYR A 1 211 ? 6.77 -5.141 -6.523 1 97.94 211 TYR A C 1
ATOM 1724 O O . TYR A 1 211 ? 6.469 -6.324 -6.348 1 97.94 211 TYR A O 1
ATOM 1732 N N . TYR A 1 212 ? 5.883 -4.199 -6.527 1 98.38 212 TYR A N 1
ATOM 1733 C CA . TYR A 1 212 ? 4.449 -4.43 -6.633 1 98.38 212 TYR A CA 1
ATOM 1734 C C . TYR A 1 212 ? 3.902 -3.873 -7.945 1 98.38 212 TYR A C 1
ATOM 1736 O O . TYR A 1 212 ? 4.129 -2.705 -8.273 1 98.38 212 TYR A O 1
ATOM 1744 N N . ILE A 1 213 ? 3.203 -4.723 -8.703 1 98.06 213 ILE A N 1
ATOM 1745 C CA . ILE A 1 213 ? 2.818 -4.383 -10.07 1 98.06 213 ILE A CA 1
ATOM 1746 C C . ILE A 1 213 ? 1.307 -4.531 -10.234 1 98.06 213 ILE A C 1
ATOM 1748 O O . ILE A 1 213 ? 0.738 -5.57 -9.883 1 98.06 213 ILE A O 1
ATOM 1752 N N . ASN A 1 214 ? 0.643 -3.521 -10.625 1 98.12 214 ASN A N 1
ATOM 1753 C CA . ASN A 1 214 ? -0.722 -3.559 -11.141 1 98.12 214 ASN A CA 1
ATOM 1754 C C . ASN A 1 214 ? -0.761 -3.32 -12.648 1 98.12 214 ASN A C 1
ATOM 1756 O O . ASN A 1 214 ? -0.296 -2.285 -13.125 1 98.12 214 ASN A O 1
ATOM 1760 N N . ALA A 1 215 ? -1.231 -4.305 -13.383 1 97.94 215 ALA A N 1
ATOM 1761 C CA . ALA A 1 215 ? -1.183 -4.219 -14.836 1 97.94 215 ALA A CA 1
ATOM 1762 C C . ALA A 1 215 ? -2.469 -4.754 -15.461 1 97.94 215 ALA A C 1
ATOM 1764 O O . ALA A 1 215 ? -3.154 -5.59 -14.867 1 97.94 215 ALA A O 1
ATOM 1765 N N . ARG A 1 216 ? -2.775 -4.234 -16.594 1 97.44 216 ARG A N 1
ATOM 1766 C CA . ARG A 1 216 ? -3.959 -4.625 -17.359 1 97.44 216 ARG A CA 1
ATOM 1767 C C . ARG A 1 216 ? -3.572 -5.375 -18.625 1 97.44 216 ARG A C 1
ATOM 1769 O O . ARG A 1 216 ? -2.66 -4.965 -19.344 1 97.44 216 ARG A O 1
ATOM 1776 N N . LYS A 1 217 ? -4.285 -6.461 -18.797 1 97.38 217 LYS A N 1
ATOM 1777 C CA . LYS A 1 217 ? -4.047 -7.199 -20.031 1 97.38 217 LYS A CA 1
ATOM 1778 C C . LYS A 1 217 ? -4.469 -6.383 -21.25 1 97.38 217 LYS A C 1
ATOM 1780 O O . LYS A 1 217 ? -5.566 -5.82 -21.281 1 97.38 217 LYS A O 1
ATOM 1785 N N . LYS A 1 218 ? -3.541 -6.348 -22.25 1 92.88 218 LYS A N 1
ATOM 1786 C CA . LYS A 1 218 ? -3.816 -5.617 -23.484 1 92.88 218 LYS A CA 1
ATOM 1787 C C . LYS A 1 218 ? -4.844 -6.352 -24.344 1 92.88 218 LYS A C 1
ATOM 1789 O O . LYS A 1 218 ? -4.938 -7.582 -24.281 1 92.88 218 LYS A O 1
ATOM 1794 N N . MET B 1 1 ? 12.305 29.25 11.055 1 77.38 1 MET B N 1
ATOM 1795 C CA . MET B 1 1 ? 11.305 28.375 10.445 1 77.38 1 MET B CA 1
ATOM 1796 C C . MET B 1 1 ? 10.648 29.062 9.25 1 77.38 1 MET B C 1
ATOM 1798 O O . MET B 1 1 ? 10.344 30.25 9.289 1 77.38 1 MET B O 1
ATOM 1802 N N . ALA B 1 2 ? 10.523 28.234 8.172 1 80 2 ALA B N 1
ATOM 1803 C CA . ALA B 1 2 ? 9.93 28.797 6.961 1 80 2 ALA B CA 1
ATOM 1804 C C . ALA B 1 2 ? 8.438 29.078 7.152 1 80 2 ALA B C 1
ATOM 1806 O O . ALA B 1 2 ? 7.773 28.406 7.949 1 80 2 ALA B O 1
ATOM 1807 N N . ASN B 1 3 ? 7.965 30.094 6.438 1 79.12 3 ASN B N 1
ATOM 1808 C CA . ASN B 1 3 ? 6.539 30.391 6.473 1 79.12 3 ASN B CA 1
ATOM 1809 C C . ASN B 1 3 ? 5.723 29.297 5.793 1 79.12 3 ASN B C 1
ATOM 1811 O O . ASN B 1 3 ? 6.145 28.734 4.777 1 79.12 3 ASN B O 1
ATOM 1815 N N . SER B 1 4 ? 4.641 29 6.414 1 81.25 4 SER B N 1
ATOM 1816 C CA . SER B 1 4 ? 3.748 28 5.84 1 81.25 4 SER B CA 1
ATOM 1817 C C . SER B 1 4 ? 3.123 28.5 4.539 1 81.25 4 SER B C 1
ATOM 1819 O O . SER B 1 4 ? 2.77 29.672 4.422 1 81.25 4 SER B O 1
ATOM 1821 N N . LYS B 1 5 ? 3.146 27.625 3.535 1 77.81 5 LYS B N 1
ATOM 1822 C CA . LYS B 1 5 ? 2.479 27.891 2.266 1 77.81 5 LYS B CA 1
ATOM 1823 C C . LYS B 1 5 ? 1.68 26.688 1.792 1 77.81 5 LYS B C 1
ATOM 1825 O O . LYS B 1 5 ? 2.191 25.562 1.777 1 77.81 5 LYS B O 1
ATOM 1830 N N . GLY B 1 6 ? 0.408 26.922 1.473 1 79.5 6 GLY B N 1
ATOM 1831 C CA . GLY B 1 6 ? -0.449 25.859 0.983 1 79.5 6 GLY B CA 1
ATOM 1832 C C . GLY B 1 6 ? -0.397 25.703 -0.524 1 79.5 6 GLY B C 1
ATOM 1833 O O . GLY B 1 6 ? 0.149 26.547 -1.228 1 79.5 6 GLY B O 1
ATOM 1834 N N . TRP B 1 7 ? -0.997 24.562 -0.985 1 82.88 7 TRP B N 1
ATOM 1835 C CA . TRP B 1 7 ? -1.11 24.328 -2.42 1 82.88 7 TRP B CA 1
ATOM 1836 C C . TRP B 1 7 ? -2.131 25.266 -3.051 1 82.88 7 TRP B C 1
ATOM 1838 O O . TRP B 1 7 ? -3.16 25.562 -2.445 1 82.88 7 TRP B O 1
ATOM 1848 N N . GLU B 1 8 ? -1.788 25.734 -4.238 1 84.38 8 GLU B N 1
ATOM 1849 C CA . GLU B 1 8 ? -2.787 26.422 -5.047 1 84.38 8 GLU B CA 1
ATOM 1850 C C . GLU B 1 8 ? -3.643 25.438 -5.832 1 84.38 8 GLU B C 1
ATOM 1852 O O . GLU B 1 8 ? -3.4 25.203 -7.02 1 84.38 8 GLU B O 1
ATOM 1857 N N . TRP B 1 9 ? -4.625 24.953 -5.254 1 86.69 9 TRP B N 1
ATOM 1858 C CA . TRP B 1 9 ? -5.438 23.859 -5.766 1 86.69 9 TRP B CA 1
ATOM 1859 C C . TRP B 1 9 ? -6.105 24.25 -7.082 1 86.69 9 TRP B C 1
ATOM 1861 O O . TRP B 1 9 ? -6.359 23.391 -7.934 1 86.69 9 TRP B O 1
ATOM 1871 N N . GLU B 1 10 ? -6.371 25.469 -7.25 1 83 10 GLU B N 1
ATOM 1872 C CA . GLU B 1 10 ? -7.016 25.953 -8.469 1 83 10 GLU B CA 1
ATOM 1873 C C . GLU B 1 10 ? -6.141 25.703 -9.695 1 83 10 GLU B C 1
ATOM 1875 O O . GLU B 1 10 ? -6.645 25.609 -10.82 1 83 10 GLU B O 1
ATOM 1880 N N . LYS B 1 11 ? -4.855 25.578 -9.422 1 82.25 11 LYS B N 1
ATOM 1881 C CA . LYS B 1 11 ? -3.902 25.391 -10.516 1 82.25 11 LYS B CA 1
ATOM 1882 C C . LYS B 1 11 ? -3.605 23.906 -10.734 1 82.25 11 LYS B C 1
ATOM 1884 O O . LYS B 1 11 ? -2.91 23.547 -11.688 1 82.25 11 LYS B O 1
ATOM 1889 N N . ALA B 1 12 ? -4.109 23.016 -9.914 1 83.44 12 ALA B N 1
ATOM 1890 C CA . ALA B 1 12 ? -3.758 21.594 -9.953 1 83.44 12 ALA B CA 1
ATOM 1891 C C . ALA B 1 12 ? -4.766 20.812 -10.781 1 83.44 12 ALA B C 1
ATOM 1893 O O . ALA B 1 12 ? -5.945 21.156 -10.828 1 83.44 12 ALA B O 1
ATOM 1894 N N . ASN B 1 13 ? -4.191 19.812 -11.469 1 83.19 13 ASN B N 1
ATOM 1895 C CA . ASN B 1 13 ? -5.102 18.734 -11.859 1 83.19 13 ASN B CA 1
ATOM 1896 C C . ASN B 1 13 ? -5.688 18.031 -10.641 1 83.19 13 ASN B C 1
ATOM 1898 O O . ASN B 1 13 ? -4.98 17.297 -9.945 1 83.19 13 ASN B O 1
ATOM 1902 N N . GLN B 1 14 ? -6.961 18.203 -10.492 1 83.81 14 GLN B N 1
ATOM 1903 C CA . GLN B 1 14 ? -7.562 17.812 -9.219 1 83.81 14 GLN B CA 1
ATOM 1904 C C . GLN B 1 14 ? -7.961 16.344 -9.227 1 83.81 14 GLN B C 1
ATOM 1906 O O . GLN B 1 14 ? -8.141 15.734 -8.164 1 83.81 14 GLN B O 1
ATOM 1911 N N . SER B 1 15 ? -8 15.742 -10.297 1 82.88 15 SER B N 1
ATOM 1912 C CA . SER B 1 15 ? -8.625 14.438 -10.445 1 82.88 15 SER B CA 1
ATOM 1913 C C . SER B 1 15 ? -7.93 13.383 -9.586 1 82.88 15 SER B C 1
ATOM 1915 O O . SER B 1 15 ? -8.586 12.617 -8.883 1 82.88 15 SER B O 1
ATOM 1917 N N . PRO B 1 16 ? -6.621 13.461 -9.516 1 82.56 16 PRO B N 1
ATOM 1918 C CA . PRO B 1 16 ? -5.965 12.414 -8.727 1 82.56 16 PRO B CA 1
ATOM 1919 C C . PRO B 1 16 ? -6.184 12.578 -7.227 1 82.56 16 PRO B C 1
ATOM 1921 O O . PRO B 1 16 ? -5.957 11.633 -6.461 1 82.56 16 PRO B O 1
ATOM 1924 N N . TRP B 1 17 ? -6.684 13.719 -6.926 1 90.31 17 TRP B N 1
ATOM 1925 C CA . TRP B 1 17 ? -6.754 14.055 -5.508 1 90.31 17 TRP B CA 1
ATOM 1926 C C . TRP B 1 17 ? -8.18 13.914 -4.984 1 90.31 17 TRP B C 1
ATOM 1928 O O . TRP B 1 17 ? -8.5 14.406 -3.9 1 90.31 17 TRP B O 1
ATOM 1938 N N . LEU B 1 18 ? -8.984 13.258 -5.762 1 93.06 18 LEU B N 1
ATOM 1939 C CA . LEU B 1 18 ? -10.375 13.086 -5.371 1 93.06 18 LEU B CA 1
ATOM 1940 C C . LEU B 1 18 ? -10.648 11.641 -4.941 1 93.06 18 LEU B C 1
ATOM 1942 O O . LEU B 1 18 ? -11.711 11.344 -4.398 1 93.06 18 LEU B O 1
ATOM 1946 N N . LYS B 1 19 ? -9.648 10.781 -5.141 1 93 19 LYS B N 1
ATOM 1947 C CA . LYS B 1 19 ? -9.773 9.383 -4.758 1 93 19 LYS B CA 1
ATOM 1948 C C . LYS B 1 19 ? -8.852 9.039 -3.594 1 93 19 LYS B C 1
ATOM 1950 O O . LYS B 1 19 ? -7.672 9.398 -3.607 1 93 19 LYS B O 1
ATOM 1955 N N . PRO B 1 20 ? -9.414 8.383 -2.604 1 96.06 20 PRO B N 1
ATOM 1956 C CA . PRO B 1 20 ? -8.555 8.008 -1.475 1 96.06 20 PRO B CA 1
ATOM 1957 C C . PRO B 1 20 ? -7.379 7.129 -1.895 1 96.06 20 PRO B C 1
ATOM 1959 O O . PRO B 1 20 ? -7.461 6.418 -2.898 1 96.06 20 PRO B O 1
ATOM 1962 N N . THR B 1 21 ? -6.336 7.207 -1.148 1 95.06 21 THR B N 1
ATOM 1963 C CA . THR B 1 21 ? -5.141 6.426 -1.448 1 95.06 21 THR B CA 1
ATOM 1964 C C . THR B 1 21 ? -5.316 4.977 -1.002 1 95.06 21 THR B C 1
ATOM 1966 O O . THR B 1 21 ? -6.195 4.672 -0.193 1 95.06 21 THR B O 1
ATOM 1969 N N . GLU B 1 22 ? -4.445 4.121 -1.486 1 93.81 22 GLU B N 1
ATOM 1970 C CA . GLU B 1 22 ? -4.496 2.688 -1.204 1 93.81 22 GLU B CA 1
ATOM 1971 C C . GLU B 1 22 ? -4.414 2.418 0.295 1 93.81 22 GLU B C 1
ATOM 1973 O O . GLU B 1 22 ? -5.223 1.668 0.843 1 93.81 22 GLU B O 1
ATOM 1978 N N . ASP B 1 23 ? -3.547 3.092 0.982 1 95.81 23 ASP B N 1
ATOM 1979 C CA . ASP B 1 23 ? -3.289 2.818 2.393 1 95.81 23 ASP B CA 1
ATOM 1980 C C . ASP B 1 23 ? -4.484 3.211 3.258 1 95.81 23 ASP B C 1
ATOM 1982 O O . ASP B 1 23 ? -4.703 2.635 4.324 1 95.81 23 ASP B O 1
ATOM 1986 N N . SER B 1 24 ? -5.273 4.168 2.746 1 98 24 SER B N 1
ATOM 1987 C CA . SER B 1 24 ? -6.395 4.641 3.553 1 98 24 SER B CA 1
ATOM 1988 C C . SER B 1 24 ? -7.43 3.541 3.762 1 98 24 SER B C 1
ATOM 1990 O O . SER B 1 24 ? -8.047 3.459 4.824 1 98 24 SER B O 1
ATOM 1992 N N . TYR B 1 25 ? -7.57 2.609 2.801 1 96.88 25 TYR B N 1
ATOM 1993 C CA . TYR B 1 25 ? -8.539 1.522 2.912 1 96.88 25 TYR B CA 1
ATOM 1994 C C . TYR B 1 25 ? -8.125 0.539 4 1 96.88 25 TYR B C 1
ATOM 1996 O O . TYR B 1 25 ? -8.953 0.131 4.824 1 96.88 25 TYR B O 1
ATOM 2004 N N . TYR B 1 26 ? -6.918 0.248 4.012 1 96.5 26 TYR B N 1
ATOM 2005 C CA . TYR B 1 26 ? -6.398 -0.66 5.027 1 96.5 26 TYR B CA 1
ATOM 2006 C C . TYR B 1 26 ? -6.457 -0.023 6.41 1 96.5 26 TYR B C 1
ATOM 2008 O O . TYR B 1 26 ? -6.887 -0.66 7.375 1 96.5 26 TYR B O 1
ATOM 2016 N N . LEU B 1 27 ? -6.02 1.229 6.477 1 98.12 27 LEU B N 1
ATOM 2017 C CA . LEU B 1 27 ? -5.961 1.921 7.758 1 98.12 27 LEU B CA 1
ATOM 2018 C C . LEU B 1 27 ? -7.355 2.084 8.352 1 98.12 27 LEU B C 1
ATOM 2020 O O . LEU B 1 27 ? -7.527 1.99 9.57 1 98.12 27 LEU B O 1
ATOM 2024 N N . SER B 1 28 ? -8.312 2.369 7.469 1 97.75 28 SER B N 1
ATOM 2025 C CA . SER B 1 28 ? -9.695 2.469 7.945 1 97.75 28 SER B CA 1
ATOM 2026 C C . SER B 1 28 ? -10.133 1.18 8.633 1 97.75 28 SER B C 1
ATOM 2028 O O . SER B 1 28 ? -10.68 1.215 9.734 1 97.75 28 SER B O 1
ATOM 2030 N N . ASN B 1 29 ? -9.844 0.021 8.016 1 95.75 29 ASN B N 1
ATOM 2031 C CA . ASN B 1 29 ? -10.195 -1.271 8.594 1 95.75 29 ASN B CA 1
ATOM 2032 C C . ASN B 1 29 ? -9.445 -1.52 9.898 1 95.75 29 ASN B C 1
ATOM 2034 O O . ASN B 1 29 ? -10.047 -1.936 10.891 1 95.75 29 ASN B O 1
ATOM 2038 N N . LYS B 1 30 ? -8.156 -1.247 9.859 1 96.56 30 LYS B N 1
ATOM 2039 C CA . LYS B 1 30 ? -7.324 -1.443 11.039 1 96.56 30 LYS B CA 1
ATOM 2040 C C . LYS B 1 30 ? -7.828 -0.602 12.211 1 96.56 30 LYS B C 1
ATOM 2042 O O . LYS B 1 30 ? -7.977 -1.106 13.328 1 96.56 30 LYS B O 1
ATOM 2047 N N . TRP B 1 31 ? -8.109 0.67 11.969 1 98.38 31 TRP B N 1
ATOM 2048 C CA . TRP B 1 31 ? -8.484 1.603 13.031 1 98.38 31 TRP B CA 1
ATOM 2049 C C . TRP B 1 31 ? -9.883 1.288 13.555 1 98.38 31 TRP B C 1
ATOM 2051 O O . TRP B 1 31 ? -10.156 1.46 14.75 1 98.38 31 TRP B O 1
ATOM 2061 N N . LEU B 1 32 ? -10.742 0.767 12.68 1 97.44 32 LEU B N 1
ATOM 2062 C CA . LEU B 1 32 ? -12.047 0.306 13.148 1 97.44 32 LEU B CA 1
ATOM 2063 C C . LEU B 1 32 ? -11.898 -0.894 14.078 1 97.44 32 LEU B C 1
ATOM 2065 O O . LEU B 1 32 ? -12.57 -0.968 15.109 1 97.44 32 LEU B O 1
ATOM 2069 N N . GLU B 1 33 ? -11.047 -1.803 13.695 1 95.88 33 GLU B N 1
ATOM 2070 C CA . GLU B 1 33 ? -10.805 -2.98 14.523 1 95.88 33 GLU B CA 1
ATOM 2071 C C . GLU B 1 33 ? -10.242 -2.588 15.891 1 95.88 33 GLU B C 1
ATOM 2073 O O . GLU B 1 33 ? -10.477 -3.281 16.891 1 95.88 33 GLU B O 1
ATOM 2078 N N . LEU B 1 34 ? -9.523 -1.473 15.945 1 97.25 34 LEU B N 1
ATOM 2079 C CA . LEU B 1 34 ? -8.93 -0.993 17.188 1 97.25 34 LEU B CA 1
ATOM 2080 C C . LEU B 1 34 ? -9.922 -0.139 17.969 1 97.25 34 LEU B C 1
ATOM 2082 O O . LEU B 1 34 ? -9.578 0.435 19.016 1 97.25 34 LEU B O 1
ATOM 2086 N N . ASP B 1 35 ? -11.094 0.081 17.422 1 97.94 35 ASP B N 1
ATOM 2087 C CA . ASP B 1 35 ? -12.18 0.852 18.016 1 97.94 35 ASP B CA 1
ATOM 2088 C C . ASP B 1 35 ? -11.82 2.334 18.094 1 97.94 35 ASP B C 1
ATOM 2090 O O . ASP B 1 35 ? -12.156 3.01 19.062 1 97.94 35 ASP B O 1
ATOM 2094 N N . PHE B 1 36 ? -10.992 2.744 17.156 1 98.38 36 PHE B N 1
ATOM 2095 C CA . PHE B 1 36 ? -10.734 4.176 17.031 1 98.38 36 PHE B CA 1
ATOM 2096 C C . PHE B 1 36 ? -11.961 4.895 16.469 1 98.38 36 PHE B C 1
ATOM 2098 O O . PHE B 1 36 ? -12.695 4.34 15.656 1 98.38 36 PHE B O 1
ATOM 2105 N N . LYS B 1 37 ? -12.125 6.113 16.891 1 98.31 37 LYS B N 1
ATOM 2106 C CA . LYS B 1 37 ? -13.336 6.828 16.5 1 98.31 37 LYS B CA 1
ATOM 2107 C C . LYS B 1 37 ? -13.008 8.203 15.922 1 98.31 37 LYS B C 1
ATOM 2109 O O . LYS B 1 37 ? -13.57 8.609 14.906 1 98.31 37 LYS B O 1
ATOM 2114 N N . ASN B 1 38 ? -12.117 8.914 16.531 1 98.81 38 ASN B N 1
ATOM 2115 C CA . ASN B 1 38 ? -11.805 10.297 16.172 1 98.81 38 ASN B CA 1
ATOM 2116 C C . ASN B 1 38 ? -10.547 10.383 15.312 1 98.81 38 ASN B C 1
ATOM 2118 O O . ASN B 1 38 ? -9.445 10.07 15.789 1 98.81 38 ASN B O 1
ATOM 2122 N N . ILE B 1 39 ? -10.68 10.852 14.086 1 98.81 39 ILE B N 1
ATOM 2123 C CA . ILE B 1 39 ? -9.555 10.945 13.156 1 98.81 39 ILE B CA 1
ATOM 2124 C C . ILE B 1 39 ? -9.312 12.406 12.789 1 98.81 39 ILE B C 1
ATOM 2126 O O . ILE B 1 39 ? -10.258 13.172 12.586 1 98.81 39 ILE B O 1
ATOM 2130 N N . LEU B 1 40 ? -8.086 12.789 12.805 1 98.88 40 LEU B N 1
ATOM 2131 C CA . LEU B 1 40 ? -7.668 14.07 12.234 1 98.88 40 LEU B CA 1
ATOM 2132 C C . LEU B 1 40 ? -7.051 13.875 10.852 1 98.88 40 LEU B C 1
ATOM 2134 O O . LEU B 1 40 ? -6.023 13.211 10.719 1 98.88 40 LEU B O 1
ATOM 2138 N N . ASP B 1 41 ? -7.723 14.352 9.828 1 98.81 41 ASP B N 1
ATOM 2139 C CA . ASP B 1 41 ? -7.148 14.477 8.5 1 98.81 41 ASP B CA 1
ATOM 2140 C C . ASP B 1 41 ? -6.336 15.766 8.367 1 98.81 41 ASP B C 1
ATOM 2142 O O . ASP B 1 41 ? -6.891 16.844 8.117 1 98.81 41 ASP B O 1
ATOM 2146 N N . LEU B 1 42 ? -5.047 15.664 8.586 1 98.5 42 LEU B N 1
ATOM 2147 C CA . LEU B 1 42 ? -4.141 16.797 8.625 1 98.5 42 LEU B CA 1
ATOM 2148 C C . LEU B 1 42 ? -3.625 17.141 7.223 1 98.5 42 LEU B C 1
ATOM 2150 O O . LEU B 1 42 ? -2.975 16.312 6.582 1 98.5 42 LEU B O 1
ATOM 2154 N N . GLY B 1 43 ? -3.855 18.344 6.793 1 97.31 43 GLY B N 1
ATOM 2155 C CA . GLY B 1 43 ? -3.623 18.656 5.391 1 97.31 43 GLY B CA 1
ATOM 2156 C C . GLY B 1 43 ? -4.598 17.969 4.453 1 97.31 43 GLY B C 1
ATOM 2157 O O . GLY B 1 43 ? -4.188 17.328 3.49 1 97.31 43 GLY B O 1
ATOM 2158 N N . ALA B 1 44 ? -5.867 18.266 4.609 1 97.62 44 ALA B N 1
ATOM 2159 C CA . ALA B 1 44 ? -6.938 17.469 4.027 1 97.62 44 ALA B CA 1
ATOM 2160 C C . ALA B 1 44 ? -7.09 17.75 2.537 1 97.62 44 ALA B C 1
ATOM 2162 O O . ALA B 1 44 ? -7.711 16.969 1.811 1 97.62 44 ALA B O 1
ATOM 2163 N N . GLY B 1 45 ? -6.535 18.891 2.066 1 95.94 45 GLY B N 1
ATOM 2164 C CA . GLY B 1 45 ? -6.66 19.219 0.655 1 95.94 45 GLY B CA 1
ATOM 2165 C C . GLY B 1 45 ? -8.102 19.344 0.196 1 95.94 45 GLY B C 1
ATOM 2166 O O . GLY B 1 45 ? -8.898 20.062 0.812 1 95.94 45 GLY B O 1
ATOM 2167 N N . LEU B 1 46 ? -8.414 18.625 -0.837 1 96.19 46 LEU B N 1
ATOM 2168 C CA . LEU B 1 46 ? -9.766 18.688 -1.387 1 96.19 46 LEU B CA 1
ATOM 2169 C C . LEU B 1 46 ? -10.719 17.812 -0.587 1 96.19 46 LEU B C 1
ATOM 2171 O O . LEU B 1 46 ? -11.93 17.828 -0.815 1 96.19 46 LEU B O 1
ATOM 2175 N N . GLY B 1 47 ? -10.188 17 0.277 1 98 47 GLY B N 1
ATOM 2176 C CA . GLY B 1 47 ? -11.031 16.344 1.261 1 98 47 GLY B CA 1
ATOM 2177 C C . GLY B 1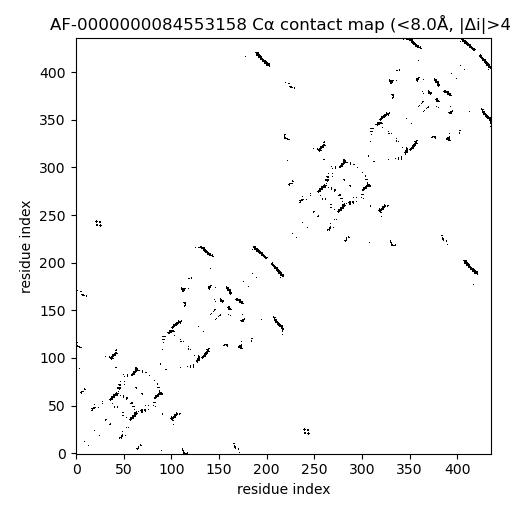 47 ? -11.266 14.867 0.959 1 98 47 GLY B C 1
ATOM 2178 O O . GLY B 1 47 ? -12.109 14.234 1.591 1 98 47 GLY B O 1
ATOM 2179 N N . ARG B 1 48 ? -10.5 14.234 0.065 1 97.75 48 ARG B N 1
ATOM 2180 C CA . ARG B 1 48 ? -10.789 12.867 -0.369 1 97.75 48 ARG B CA 1
ATOM 2181 C C . ARG B 1 48 ? -10.719 11.898 0.803 1 97.75 48 ARG B C 1
ATOM 2183 O O . ARG B 1 48 ? -11.555 11 0.923 1 97.75 48 ARG B O 1
ATOM 2190 N N . HIS B 1 49 ? -9.805 12.086 1.631 1 98.69 49 HIS B N 1
ATOM 2191 C CA . HIS B 1 49 ? -9.664 11.141 2.734 1 98.69 49 HIS B CA 1
ATOM 2192 C C . HIS B 1 49 ? -10.641 11.461 3.863 1 98.69 49 HIS B C 1
ATOM 2194 O O . HIS B 1 49 ? -11.141 10.555 4.527 1 98.69 49 HIS B O 1
ATOM 2200 N N . SER B 1 50 ? -10.906 12.758 4.074 1 98.88 50 SER B N 1
ATOM 2201 C CA . SER B 1 50 ? -11.914 13.156 5.055 1 98.88 50 SER B CA 1
ATOM 2202 C C . SER B 1 50 ? -13.273 12.523 4.738 1 98.88 50 SER B C 1
ATOM 2204 O O . SER B 1 50 ? -13.906 11.945 5.617 1 98.88 50 SER B O 1
ATOM 2206 N N . ILE B 1 51 ? -13.68 12.633 3.459 1 98.69 51 ILE B N 1
ATOM 2207 C CA . ILE B 1 51 ? -14.945 12.086 3 1 98.69 51 ILE B CA 1
ATOM 2208 C C . ILE B 1 51 ? -14.953 10.57 3.184 1 98.69 51 ILE B C 1
ATOM 2210 O O . ILE B 1 51 ? -15.906 10.008 3.734 1 98.69 51 ILE B O 1
ATOM 2214 N N . PHE B 1 52 ? -13.906 9.953 2.828 1 98.56 52 PHE B N 1
ATOM 2215 C CA . PHE B 1 52 ? -13.781 8.5 2.9 1 98.56 52 PHE B CA 1
ATOM 2216 C C . PHE B 1 52 ? -13.914 8.016 4.34 1 98.56 52 PHE B C 1
ATOM 2218 O O . PHE B 1 52 ? -14.734 7.141 4.629 1 98.56 52 PHE B O 1
ATOM 2225 N N . PHE B 1 53 ? -13.125 8.609 5.238 1 98.75 53 PHE B N 1
ATOM 2226 C CA . PHE B 1 53 ? -13.141 8.172 6.629 1 98.75 53 PHE B CA 1
ATOM 2227 C C . PHE B 1 53 ? -14.5 8.438 7.262 1 98.75 53 PHE B C 1
ATOM 2229 O O . PHE B 1 53 ? -14.992 7.633 8.055 1 98.75 53 PHE B O 1
ATOM 2236 N N . ALA B 1 54 ? -15.094 9.555 6.91 1 98.81 54 ALA B N 1
ATOM 2237 C CA . ALA B 1 54 ? -16.422 9.859 7.438 1 98.81 54 ALA B CA 1
ATOM 2238 C C . ALA B 1 54 ? -17.438 8.812 6.988 1 98.81 54 ALA B C 1
ATOM 2240 O O . ALA B 1 54 ? -18.266 8.359 7.781 1 98.81 54 ALA B O 1
ATOM 2241 N N . LYS B 1 55 ? -17.359 8.414 5.766 1 98.19 55 LYS B N 1
ATOM 2242 C CA . LYS B 1 55 ? -18.281 7.414 5.223 1 98.19 55 LYS B CA 1
ATOM 2243 C C . LYS B 1 55 ? -18.078 6.059 5.898 1 98.19 55 LYS B C 1
ATOM 2245 O O . LYS B 1 55 ? -19 5.234 5.926 1 98.19 55 LYS B O 1
ATOM 2250 N N . GLN B 1 56 ? -16.906 5.852 6.398 1 97.44 56 GLN B N 1
ATOM 2251 C CA . GLN B 1 56 ? -16.625 4.594 7.082 1 97.44 56 GLN B CA 1
ATOM 2252 C C . GLN B 1 56 ? -17.094 4.641 8.531 1 97.44 56 GLN B C 1
ATOM 2254 O O . GLN B 1 56 ? -16.969 3.654 9.266 1 97.44 56 GLN B O 1
ATOM 2259 N N . GLY B 1 57 ? -17.547 5.797 9.039 1 97.69 57 GLY B N 1
ATOM 2260 C CA . GLY B 1 57 ? -18.156 5.875 10.359 1 97.69 57 GLY B CA 1
ATOM 2261 C C . GLY B 1 57 ? -17.297 6.617 11.367 1 97.69 57 GLY B C 1
ATOM 2262 O O . GLY B 1 57 ? -17.656 6.707 12.547 1 97.69 57 GLY B O 1
ATOM 2263 N N . PHE B 1 58 ? -16.203 7.18 10.961 1 98.69 58 PHE B N 1
ATOM 2264 C CA . PHE B 1 58 ? -15.336 7.914 11.875 1 98.69 58 PHE B CA 1
ATOM 2265 C C . PHE B 1 58 ? -15.875 9.32 12.125 1 98.69 58 PHE B C 1
ATOM 2267 O O . PHE B 1 58 ? -16.547 9.891 11.266 1 98.69 58 PHE B O 1
ATOM 2274 N N . SER B 1 59 ? -15.617 9.844 13.289 1 98.88 59 SER B N 1
ATOM 2275 C CA . SER B 1 59 ? -15.703 11.281 13.523 1 98.88 59 SER B CA 1
ATOM 2276 C C . SER B 1 59 ? -14.461 12 13 1 98.88 59 SER B C 1
ATOM 2278 O O . SER B 1 59 ? -13.359 11.82 13.523 1 98.88 59 SER B O 1
ATOM 2280 N N . VAL B 1 60 ? -14.672 12.836 11.984 1 98.88 60 VAL B N 1
ATOM 2281 C CA . VAL B 1 60 ? -13.531 13.352 11.242 1 98.88 60 VAL B CA 1
ATOM 2282 C C . VAL B 1 60 ? -13.383 14.852 11.5 1 98.88 60 VAL B C 1
ATOM 2284 O O . VAL B 1 60 ? -14.359 15.594 11.438 1 98.88 60 VAL B O 1
ATOM 2287 N N . SER B 1 61 ? -12.211 15.273 11.875 1 98.94 61 SER B N 1
ATOM 2288 C CA . SER B 1 61 ? -11.758 16.656 11.789 1 98.94 61 SER B CA 1
ATOM 2289 C C . SER B 1 61 ? -10.742 16.844 10.664 1 98.94 61 SER B C 1
ATOM 2291 O O . SER B 1 61 ? -9.828 16.031 10.508 1 98.94 61 SER B O 1
ATOM 2293 N N . ALA B 1 62 ? -10.992 17.812 9.883 1 98.81 62 ALA B N 1
ATOM 2294 C CA . ALA B 1 62 ? -10.133 18.109 8.742 1 98.81 62 ALA B CA 1
ATOM 2295 C C . ALA B 1 62 ? -9.586 19.531 8.812 1 98.81 62 ALA B C 1
ATOM 2297 O O . ALA B 1 62 ? -10.312 20.469 9.125 1 98.81 62 ALA B O 1
ATOM 2298 N N . ILE B 1 63 ? -8.289 19.656 8.547 1 98.31 63 ILE B N 1
ATOM 2299 C CA . ILE B 1 63 ? -7.684 20.984 8.602 1 98.31 63 ILE B CA 1
ATOM 2300 C C . ILE B 1 63 ? -6.688 21.141 7.457 1 98.31 63 ILE B C 1
ATOM 2302 O O . ILE B 1 63 ? -5.969 20.203 7.117 1 98.31 63 ILE B O 1
ATOM 2306 N N . ASP B 1 64 ? -6.664 22.219 6.863 1 97.06 64 ASP B N 1
ATOM 2307 C CA . ASP B 1 64 ? -5.742 22.609 5.797 1 97.06 64 ASP B CA 1
ATOM 2308 C C . ASP B 1 64 ? -5.555 24.109 5.758 1 97.06 64 ASP B C 1
ATOM 2310 O O . ASP B 1 64 ? -6.406 24.875 6.238 1 97.06 64 ASP B O 1
ATOM 2314 N N . LEU B 1 65 ? -4.465 24.516 5.172 1 94.19 65 LEU B N 1
ATOM 2315 C CA . LEU B 1 65 ? -4.184 25.938 5.051 1 94.19 65 LEU B CA 1
ATOM 2316 C C . LEU B 1 65 ? -5.023 26.562 3.945 1 94.19 65 LEU B C 1
ATOM 2318 O O . LEU B 1 65 ? -5.242 27.781 3.939 1 94.19 65 LEU B O 1
ATOM 2322 N N . SER B 1 66 ? -5.461 25.797 3.033 1 92.94 66 SER B N 1
ATOM 2323 C CA . SER B 1 66 ? -6.102 26.297 1.82 1 92.94 66 SER B CA 1
ATOM 2324 C C . SER B 1 66 ? -7.598 26.516 2.035 1 92.94 66 SER B C 1
ATOM 2326 O O . SER B 1 66 ? -8.344 25.547 2.227 1 92.94 66 SER B O 1
ATOM 2328 N N . ASP B 1 67 ? -8.023 27.797 1.833 1 94.5 67 ASP B N 1
ATOM 2329 C CA . ASP B 1 67 ? -9.453 28.094 1.849 1 94.5 67 ASP B CA 1
ATOM 2330 C C . ASP B 1 67 ? -10.18 27.359 0.728 1 94.5 67 ASP B C 1
ATOM 2332 O O . ASP B 1 67 ? -11.281 26.844 0.928 1 94.5 67 ASP B O 1
ATOM 2336 N N . TYR B 1 68 ? -9.531 27.297 -0.366 1 94.12 68 TYR B N 1
ATOM 2337 C CA . TYR B 1 68 ? -10.117 26.625 -1.522 1 94.12 68 TYR B CA 1
ATOM 2338 C C . TYR B 1 68 ? -10.383 25.156 -1.221 1 94.12 68 TYR B C 1
ATOM 2340 O O . TYR B 1 68 ? -11.484 24.656 -1.48 1 94.12 68 TYR B O 1
ATOM 2348 N N . GLY B 1 69 ? -9.422 24.469 -0.672 1 95.12 69 GLY B N 1
ATOM 2349 C CA . GLY B 1 69 ? -9.578 23.078 -0.31 1 95.12 69 GLY B CA 1
ATOM 2350 C C . GLY B 1 69 ? -10.672 22.844 0.712 1 95.12 69 GLY B C 1
ATOM 2351 O O . GLY B 1 69 ? -11.516 21.953 0.54 1 95.12 69 GLY B O 1
ATOM 2352 N N . MET B 1 70 ? -10.719 23.688 1.676 1 96.56 70 MET B N 1
ATOM 2353 C CA . MET B 1 70 ? -11.672 23.5 2.766 1 96.56 70 MET B CA 1
ATOM 2354 C C . MET B 1 70 ? -13.094 23.812 2.301 1 96.56 70 MET B C 1
ATOM 2356 O O . MET B 1 70 ? -14.047 23.156 2.725 1 96.56 70 MET B O 1
ATOM 2360 N N . ASN B 1 71 ? -13.195 24.797 1.456 1 97 71 ASN B N 1
ATOM 2361 C CA . ASN B 1 71 ? -14.5 25.078 0.875 1 97 71 ASN B CA 1
ATOM 2362 C C . ASN B 1 71 ? -15 23.922 0.032 1 97 71 ASN B C 1
ATOM 2364 O O . ASN B 1 71 ? -16.172 23.562 0.096 1 97 71 ASN B O 1
ATOM 2368 N N . ASN B 1 72 ? -14.07 23.391 -0.739 1 96.5 72 ASN B N 1
ATOM 2369 C CA . ASN B 1 72 ? -14.422 22.203 -1.519 1 96.5 72 ASN B CA 1
ATOM 2370 C C . ASN B 1 72 ? -14.898 21.062 -0.624 1 96.5 72 ASN B C 1
ATOM 2372 O O . ASN B 1 72 ? -15.922 20.438 -0.906 1 96.5 72 ASN B O 1
ATOM 2376 N N . LEU B 1 73 ? -14.188 20.844 0.427 1 97.81 73 LEU B N 1
ATOM 2377 C CA . LEU B 1 73 ? -14.523 19.766 1.358 1 97.81 73 LEU B CA 1
ATOM 2378 C C . LEU B 1 73 ? -15.883 20.016 2.008 1 97.81 73 LEU B C 1
ATOM 2380 O O . LEU B 1 73 ? -16.672 19.078 2.17 1 97.81 73 LEU B O 1
ATOM 2384 N N . GLU B 1 74 ? -16.109 21.234 2.336 1 98.31 74 GLU B N 1
ATOM 2385 C CA . GLU B 1 74 ? -17.391 21.578 2.943 1 98.31 74 GLU B CA 1
ATOM 2386 C C . GLU B 1 74 ? -18.562 21.266 2.004 1 98.31 74 GLU B C 1
ATOM 2388 O O . GLU B 1 74 ? -19.547 20.656 2.416 1 98.31 74 GLU B O 1
ATOM 2393 N N . GLU B 1 75 ? -18.438 21.672 0.814 1 98.25 75 GLU B N 1
ATOM 2394 C CA . GLU B 1 75 ? -19.469 21.406 -0.179 1 98.25 75 GLU B CA 1
ATOM 2395 C C . GLU B 1 75 ? -19.656 19.906 -0.411 1 98.25 75 GLU B C 1
ATOM 2397 O O . GLU B 1 75 ? -20.781 19.438 -0.521 1 98.25 75 GLU B O 1
ATOM 2402 N N . TRP B 1 76 ? -18.562 19.266 -0.536 1 98.12 76 TRP B N 1
ATOM 2403 C CA . TRP B 1 76 ? -18.609 17.812 -0.737 1 98.12 76 TRP B CA 1
ATOM 2404 C C . TRP B 1 76 ? -19.297 17.125 0.434 1 98.12 76 TRP B C 1
ATOM 2406 O O . TRP B 1 76 ? -20.156 16.266 0.234 1 98.12 76 TRP B O 1
ATOM 2416 N N . ALA B 1 77 ? -18.953 17.516 1.629 1 98.5 77 ALA B N 1
ATOM 2417 C CA . ALA B 1 77 ? -19.547 16.938 2.828 1 98.5 77 ALA B CA 1
ATOM 2418 C C . ALA B 1 77 ? -21.047 17.172 2.871 1 98.5 77 ALA B C 1
ATOM 2420 O O . ALA B 1 77 ? -21.812 16.281 3.213 1 98.5 77 ALA B O 1
ATOM 2421 N N . LYS B 1 78 ? -21.406 18.359 2.531 1 98.25 78 LYS B N 1
ATOM 2422 C CA . LYS B 1 78 ? -22.812 18.703 2.492 1 98.25 78 LYS B CA 1
ATOM 2423 C C . LYS B 1 78 ? -23.562 17.828 1.489 1 98.25 78 LYS B C 1
ATOM 2425 O O . LYS B 1 78 ? -24.641 17.297 1.795 1 98.25 78 LYS B O 1
ATOM 2430 N N . LYS B 1 79 ? -23.016 17.688 0.362 1 98.12 79 LYS B N 1
ATOM 2431 C CA . LYS B 1 79 ? -23.625 16.891 -0.693 1 98.12 79 LYS B CA 1
ATOM 2432 C C . LYS B 1 79 ? -23.828 15.438 -0.244 1 98.12 79 LYS B C 1
ATOM 2434 O O . LYS B 1 79 ? -24.797 14.789 -0.617 1 98.12 79 LYS B O 1
ATOM 2439 N N . GLU B 1 80 ? -22.922 14.969 0.542 1 97.94 80 GLU B N 1
ATOM 2440 C CA . GLU B 1 80 ? -22.953 13.578 0.986 1 97.94 80 GLU B CA 1
ATOM 2441 C C . GLU B 1 80 ? -23.672 13.445 2.324 1 97.94 80 GLU B C 1
ATOM 2443 O O . GLU B 1 80 ? -23.766 12.344 2.873 1 97.94 80 GLU B O 1
ATOM 2448 N N . ASN B 1 81 ? -24.125 14.531 2.893 1 98.25 81 ASN B N 1
ATOM 2449 C CA . ASN B 1 81 ? -24.797 14.57 4.191 1 98.25 81 ASN B CA 1
ATOM 2450 C C . ASN B 1 81 ? -23.891 14.039 5.301 1 98.25 81 ASN B C 1
ATOM 2452 O O . ASN B 1 81 ? -24.297 13.18 6.082 1 98.25 81 ASN B O 1
ATOM 2456 N N . LEU B 1 82 ? -22.672 14.492 5.254 1 98.5 82 LEU B N 1
ATOM 2457 C CA . LEU B 1 82 ? -21.688 14.109 6.262 1 98.5 82 LEU B CA 1
ATOM 2458 C C . LEU B 1 82 ? -21.391 15.273 7.195 1 98.5 82 LEU B C 1
ATOM 2460 O O . LEU B 1 82 ? -21.312 16.422 6.758 1 98.5 82 LEU B O 1
ATOM 2464 N N . ASN B 1 83 ? -21.188 14.93 8.445 1 97.94 83 ASN B N 1
ATOM 2465 C CA . ASN B 1 83 ? -20.766 15.914 9.43 1 97.94 83 ASN B CA 1
ATOM 2466 C C . ASN B 1 83 ? -19.266 15.836 9.695 1 97.94 83 ASN B C 1
ATOM 2468 O O . ASN B 1 83 ? -18.797 14.914 10.375 1 97.94 83 ASN B O 1
ATOM 2472 N N . ILE B 1 84 ? -18.531 16.719 9.219 1 98.69 84 ILE B N 1
ATOM 2473 C CA . ILE B 1 84 ? -17.078 16.797 9.359 1 98.69 84 ILE B CA 1
ATOM 2474 C C . ILE B 1 84 ? -16.703 18.141 9.969 1 98.69 84 ILE B C 1
ATOM 2476 O O . ILE B 1 84 ? -17.234 19.172 9.586 1 98.69 84 ILE B O 1
ATOM 2480 N N . ASP B 1 85 ? -15.867 18.141 10.969 1 98.75 85 ASP B N 1
ATOM 2481 C CA . ASP B 1 85 ? -15.297 19.375 11.5 1 98.75 85 ASP B CA 1
ATOM 2482 C C . ASP B 1 85 ? -14.203 19.906 10.578 1 98.75 85 ASP B C 1
ATOM 2484 O O . ASP B 1 85 ? -13.102 19.359 10.523 1 98.75 85 ASP B O 1
ATOM 2488 N N . ILE B 1 86 ? -14.539 20.953 9.875 1 98.75 86 ILE B N 1
ATOM 2489 C CA . ILE B 1 86 ? -13.641 21.469 8.852 1 98.75 86 ILE B CA 1
ATOM 2490 C C . ILE B 1 86 ? -13.078 22.812 9.297 1 98.75 86 ILE B C 1
ATOM 2492 O O . ILE B 1 86 ? -13.836 23.734 9.641 1 98.75 86 ILE B O 1
ATOM 2496 N N . ARG B 1 87 ? -11.727 22.969 9.25 1 98.06 87 ARG B N 1
ATOM 2497 C CA . ARG B 1 87 ? -11.086 24.203 9.688 1 98.06 87 ARG B CA 1
ATOM 2498 C C . ARG B 1 87 ? -9.938 24.594 8.75 1 98.06 87 ARG B C 1
ATOM 2500 O O . ARG B 1 87 ? -9.219 23.719 8.266 1 98.06 87 ARG B O 1
ATOM 2507 N N . VAL B 1 88 ? -9.844 25.859 8.562 1 97.38 88 VAL B N 1
ATOM 2508 C CA . VAL B 1 88 ? -8.625 26.375 7.961 1 97.38 88 VAL B CA 1
ATOM 2509 C C . VAL B 1 88 ? -7.594 26.672 9.047 1 97.38 88 VAL B C 1
ATOM 2511 O O . VAL B 1 88 ? -7.906 27.312 10.055 1 97.38 88 VAL B O 1
ATOM 2514 N N . GLY B 1 89 ? -6.418 26.109 8.867 1 95.44 89 GLY B N 1
ATOM 2515 C CA . GLY B 1 89 ? -5.418 26.344 9.898 1 95.44 89 GLY B CA 1
ATOM 2516 C C . GLY B 1 89 ? -4.047 25.812 9.516 1 95.44 89 GLY B C 1
ATOM 2517 O O . GLY B 1 89 ? -3.883 25.172 8.477 1 95.44 89 GLY B O 1
ATOM 2518 N N . ASP B 1 90 ? -3.113 26.141 10.375 1 95.19 90 ASP B N 1
ATOM 2519 C CA . ASP B 1 90 ? -1.705 25.812 10.188 1 95.19 90 ASP B CA 1
ATOM 2520 C C . ASP B 1 90 ? -1.326 24.578 11.016 1 95.19 90 ASP B C 1
ATOM 2522 O O . ASP B 1 90 ? -1.647 24.5 12.203 1 95.19 90 ASP B O 1
ATOM 2526 N N . MET B 1 91 ? -0.635 23.641 10.406 1 95 91 MET B N 1
ATOM 2527 C CA . MET B 1 91 ? -0.263 22.406 11.078 1 95 91 MET B CA 1
ATOM 2528 C C . MET B 1 91 ? 0.719 22.672 12.211 1 95 91 MET B C 1
ATOM 2530 O O . MET B 1 91 ? 0.895 21.828 13.102 1 95 91 MET B O 1
ATOM 2534 N N . ASN B 1 92 ? 1.363 23.828 12.195 1 94.06 92 ASN B N 1
ATOM 2535 C CA . ASN B 1 92 ? 2.336 24.188 13.219 1 94.06 92 ASN B CA 1
ATOM 2536 C C . ASN B 1 92 ? 1.653 24.641 14.516 1 94.06 92 ASN B C 1
ATOM 2538 O O . ASN B 1 92 ? 2.301 24.75 15.555 1 94.06 92 ASN B O 1
ATOM 2542 N N . ALA B 1 93 ? 0.458 24.906 14.398 1 95.38 93 ALA B N 1
ATOM 2543 C CA . ALA B 1 93 ? -0.341 25.312 15.547 1 95.38 93 ALA B CA 1
ATOM 2544 C C . ALA B 1 93 ? -1.772 24.797 15.438 1 95.38 93 ALA B C 1
ATOM 2546 O O . ALA B 1 93 ? -2.688 25.562 15.102 1 95.38 93 ALA B O 1
ATOM 2547 N N . LEU B 1 94 ? -2.018 23.594 15.836 1 97.56 94 LEU B N 1
ATOM 2548 C CA . LEU B 1 94 ? -3.307 22.938 15.641 1 97.56 94 LEU B CA 1
ATOM 2549 C C . LEU B 1 94 ? -4.32 23.422 16.672 1 97.56 94 LEU B C 1
ATOM 2551 O O . LEU B 1 94 ? -4.031 23.438 17.875 1 97.56 94 LEU B O 1
ATOM 2555 N N . PRO B 1 95 ? -5.484 23.766 16.234 1 98.06 95 PRO B N 1
ATOM 2556 C CA . PRO B 1 95 ? -6.512 24.297 17.141 1 98.06 95 PRO B CA 1
ATOM 2557 C C . PRO B 1 95 ? -7.328 23.188 17.812 1 98.06 95 PRO B C 1
ATOM 2559 O O . PRO B 1 95 ? -8.555 23.281 17.875 1 98.06 95 PRO B O 1
ATOM 2562 N N . TYR B 1 96 ? -6.703 22.172 18.25 1 98.31 96 TYR B N 1
ATOM 2563 C CA . TYR B 1 96 ? -7.34 21.047 18.938 1 98.31 96 TYR B CA 1
ATOM 2564 C C . TYR B 1 96 ? -6.707 20.797 20.297 1 98.31 96 TYR B C 1
ATOM 2566 O O . TYR B 1 96 ? -5.523 21.078 20.5 1 98.31 96 TYR B O 1
ATOM 2574 N N . VAL B 1 97 ? -7.426 20.344 21.203 1 97.88 97 VAL B N 1
ATOM 2575 C CA . VAL B 1 97 ? -6.941 20.109 22.562 1 97.88 97 VAL B CA 1
ATOM 2576 C C . VAL B 1 97 ? -6.059 18.859 22.594 1 97.88 97 VAL B C 1
ATOM 2578 O O . VAL B 1 97 ? -6.121 18.031 21.672 1 97.88 97 VAL B O 1
ATOM 2581 N N . ASP B 1 98 ? -5.25 18.75 23.641 1 98.5 98 ASP B N 1
ATOM 2582 C CA . ASP B 1 98 ? -4.355 17.609 23.812 1 98.5 98 ASP B CA 1
ATOM 2583 C C . ASP B 1 98 ? -5.145 16.297 23.859 1 98.5 98 ASP B C 1
ATOM 2585 O O . ASP B 1 98 ? -6.27 16.266 24.359 1 98.5 98 ASP B O 1
ATOM 2589 N N . ASN B 1 99 ? -4.594 15.25 23.281 1 98.38 99 ASN B N 1
ATOM 2590 C CA . ASN B 1 99 ? -5.129 13.898 23.406 1 98.38 99 ASN B CA 1
ATOM 2591 C C . ASN B 1 99 ? -6.57 13.812 22.906 1 98.38 99 ASN B C 1
ATOM 2593 O O . ASN B 1 99 ? -7.434 13.25 23.594 1 98.38 99 ASN B O 1
ATOM 2597 N N . SER B 1 100 ? -6.801 14.391 21.734 1 98.25 100 SER B N 1
ATOM 2598 C CA . SER B 1 100 ? -8.172 14.484 21.25 1 98.25 100 SER B CA 1
ATOM 2599 C C . SER B 1 100 ? -8.43 13.461 20.156 1 98.25 100 SER B C 1
ATOM 2601 O O . SER B 1 100 ? -9.586 13.141 19.859 1 98.25 100 SER B O 1
ATOM 2603 N N . PHE B 1 101 ? -7.434 12.914 19.578 1 98.88 101 PHE B N 1
ATOM 2604 C CA . PHE B 1 101 ? -7.648 12.062 18.406 1 98.88 101 PHE B CA 1
ATOM 2605 C C . PHE B 1 101 ? -7.074 10.672 18.641 1 98.88 101 PHE B C 1
ATOM 2607 O O . PHE B 1 101 ? -6.02 10.523 19.266 1 98.88 101 PHE B O 1
ATOM 2614 N N . ASP B 1 102 ? -7.773 9.656 18.141 1 98.88 102 ASP B N 1
ATOM 2615 C CA . ASP B 1 102 ? -7.277 8.281 18.141 1 98.88 102 ASP B CA 1
ATOM 2616 C C . ASP B 1 102 ? -6.238 8.078 17.031 1 98.88 102 ASP B C 1
ATOM 2618 O O . ASP B 1 102 ? -5.332 7.25 17.188 1 98.88 102 ASP B O 1
ATOM 2622 N N . CYS B 1 103 ? -6.398 8.797 15.961 1 98.69 103 CYS B N 1
ATOM 2623 C CA . CYS B 1 103 ? -5.465 8.641 14.852 1 98.69 103 CYS B CA 1
ATOM 2624 C C . CYS B 1 103 ? -5.363 9.93 14.039 1 98.69 103 CYS B C 1
ATOM 2626 O O . CYS B 1 103 ? -6.297 10.734 14.023 1 98.69 103 CYS B O 1
ATOM 2628 N N . VAL B 1 104 ? -4.219 10.148 13.477 1 98.88 104 VAL B N 1
ATOM 2629 C CA . VAL B 1 104 ? -3.926 11.258 12.578 1 98.88 104 VAL B CA 1
ATOM 2630 C C . VAL B 1 104 ? -3.488 10.711 11.219 1 98.88 104 VAL B C 1
ATOM 2632 O O . VAL B 1 104 ? -2.646 9.812 11.141 1 98.88 104 VAL B O 1
ATOM 2635 N N . PHE B 1 105 ? -4.16 11.148 10.172 1 98.81 105 PHE B N 1
ATOM 2636 C CA . PHE B 1 105 ? -3.797 10.844 8.789 1 98.81 105 PHE B CA 1
ATOM 2637 C C . PHE B 1 105 ? -3.217 12.07 8.094 1 98.81 105 PHE B C 1
ATOM 2639 O O . PHE B 1 105 ? -3.906 13.078 7.93 1 98.81 105 PHE B O 1
ATOM 2646 N N . ALA B 1 106 ? -1.966 12.07 7.762 1 98.44 106 ALA B N 1
ATOM 2647 C CA . ALA B 1 106 ? -1.268 13.164 7.098 1 98.44 106 ALA B CA 1
ATOM 2648 C C . ALA B 1 106 ? -0.542 12.672 5.848 1 98.44 106 ALA B C 1
ATOM 2650 O O . ALA B 1 106 ? 0.595 12.203 5.926 1 98.44 106 ALA B O 1
ATOM 2651 N N . TYR B 1 107 ? -1.181 12.828 4.758 1 97.12 107 TYR B N 1
ATOM 2652 C CA . TYR B 1 107 ? -0.697 12.242 3.514 1 97.12 107 TYR B CA 1
ATOM 2653 C C . TYR B 1 107 ? -0.136 13.312 2.586 1 97.12 107 TYR B C 1
ATOM 2655 O O . TYR B 1 107 ? -0.887 14.133 2.047 1 97.12 107 TYR B O 1
ATOM 2663 N N . HIS B 1 108 ? 1.2 13.297 2.35 1 94.25 108 HIS B N 1
ATOM 2664 C CA . HIS B 1 108 ? 1.9 14.203 1.445 1 94.25 108 HIS B CA 1
ATOM 2665 C C . HIS B 1 108 ? 1.684 15.656 1.845 1 94.25 108 HIS B C 1
ATOM 2667 O O . HIS B 1 108 ? 1.347 16.5 1.002 1 94.25 108 HIS B O 1
ATOM 2673 N N . VAL B 1 109 ? 1.946 15.938 3.115 1 93.81 109 VAL B N 1
ATOM 2674 C CA . VAL B 1 109 ? 1.646 17.312 3.535 1 93.81 109 VAL B CA 1
ATOM 2675 C C . VAL B 1 109 ? 2.707 17.781 4.52 1 93.81 109 VAL B C 1
ATOM 2677 O O . VAL B 1 109 ? 3.119 18.953 4.48 1 93.81 109 VAL B O 1
ATOM 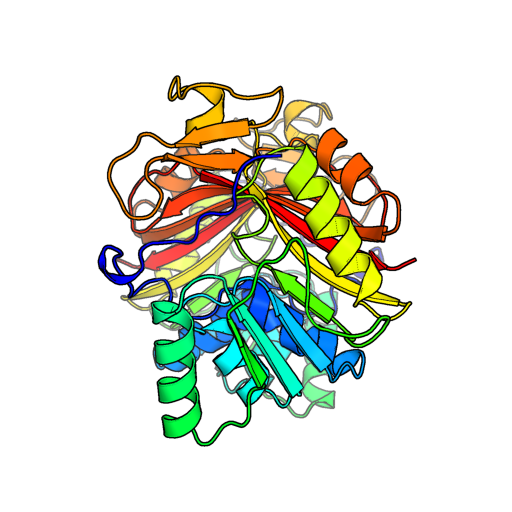2680 N N . ILE B 1 110 ? 3.209 16.953 5.406 1 93.31 110 ILE B N 1
ATOM 2681 C CA . ILE B 1 110 ? 4.004 17.438 6.523 1 93.31 110 ILE B CA 1
ATOM 2682 C C . ILE B 1 110 ? 5.387 17.859 6.031 1 93.31 110 ILE B C 1
ATOM 2684 O O . ILE B 1 110 ? 6.148 18.5 6.766 1 93.31 110 ILE B O 1
ATOM 2688 N N . SER B 1 111 ? 5.664 17.547 4.75 1 92.19 111 SER B N 1
ATOM 2689 C CA . SER B 1 111 ? 6.957 17.875 4.168 1 92.19 111 SER B CA 1
ATOM 2690 C C . SER B 1 111 ? 6.961 19.297 3.598 1 92.19 111 SER B C 1
ATOM 2692 O O . SER B 1 111 ? 8.008 19.812 3.211 1 92.19 111 SER B O 1
ATOM 2694 N N . HIS B 1 112 ? 5.863 20 3.547 1 91.31 112 HIS B N 1
ATOM 2695 C CA . HIS B 1 112 ? 5.789 21.344 2.986 1 91.31 112 HIS B CA 1
ATOM 2696 C C . HIS B 1 112 ? 6.281 22.391 3.986 1 91.31 112 HIS B C 1
ATOM 2698 O O . HIS B 1 112 ? 5.598 23.375 4.242 1 91.31 112 HIS B O 1
ATOM 2704 N N . THR B 1 113 ? 7.414 22.188 4.504 1 92.38 113 THR B N 1
ATOM 2705 C CA . THR B 1 113 ? 8.078 23.047 5.484 1 92.38 113 THR B CA 1
ATOM 2706 C C . THR B 1 113 ? 9.57 22.734 5.539 1 92.38 113 THR B C 1
ATOM 2708 O O . THR B 1 113 ? 10.086 21.984 4.703 1 92.38 113 THR B O 1
ATOM 2711 N N . ASP B 1 114 ? 10.289 23.453 6.445 1 93.38 114 ASP B N 1
ATOM 2712 C CA . ASP B 1 114 ? 11.703 23.156 6.652 1 93.38 114 ASP B CA 1
ATOM 2713 C C . ASP B 1 114 ? 11.898 22.203 7.824 1 93.38 114 ASP B C 1
ATOM 2715 O O . ASP B 1 114 ? 10.93 21.641 8.344 1 93.38 114 ASP B O 1
ATOM 2719 N N . THR B 1 115 ? 13.117 21.938 8.203 1 95.25 115 THR B N 1
ATOM 2720 C CA . THR B 1 115 ? 13.445 20.953 9.227 1 95.25 115 THR B CA 1
ATOM 2721 C C . THR B 1 115 ? 12.797 21.328 10.555 1 95.25 115 THR B C 1
ATOM 2723 O O . THR B 1 115 ? 12.203 20.484 11.227 1 95.25 115 THR B O 1
ATOM 2726 N N . LEU B 1 116 ? 12.93 22.609 10.898 1 94.81 116 LEU B N 1
ATOM 2727 C CA . LEU B 1 116 ? 12.328 23.078 12.148 1 94.81 116 LEU B CA 1
ATOM 2728 C C . LEU B 1 116 ? 10.812 22.938 12.102 1 94.81 116 LEU B C 1
ATOM 2730 O O . LEU B 1 116 ? 10.188 22.594 13.109 1 94.81 116 LEU B O 1
ATOM 2734 N N . GLY B 1 117 ? 10.242 23.281 10.984 1 94.69 117 GLY B N 1
ATOM 2735 C CA . GLY B 1 117 ? 8.805 23.125 10.805 1 94.69 117 GLY B CA 1
ATOM 2736 C C . GLY B 1 117 ? 8.336 21.688 10.93 1 94.69 117 GLY B C 1
ATOM 2737 O O . GLY B 1 117 ? 7.312 21.422 11.555 1 94.69 117 GLY B O 1
ATOM 2738 N N . ALA B 1 118 ? 9.07 20.797 10.344 1 95.75 118 ALA B N 1
ATOM 2739 C CA . ALA B 1 118 ? 8.727 19.375 10.438 1 95.75 118 ALA B CA 1
ATOM 2740 C C . ALA B 1 118 ? 8.711 18.906 11.891 1 95.75 118 ALA B C 1
ATOM 2742 O O . ALA B 1 118 ? 7.797 18.188 12.305 1 95.75 118 ALA B O 1
ATOM 2743 N N . LYS B 1 119 ? 9.688 19.344 12.656 1 96.75 119 LYS B N 1
ATOM 2744 C CA . LYS B 1 119 ? 9.742 19.016 14.078 1 96.75 119 LYS B CA 1
ATOM 2745 C C . LYS B 1 119 ? 8.516 19.562 14.812 1 96.75 119 LYS B C 1
ATOM 2747 O O . LYS B 1 119 ? 7.93 18.859 15.648 1 96.75 119 LYS B O 1
ATOM 2752 N N . LYS B 1 120 ? 8.211 20.75 14.453 1 97.12 120 LYS B N 1
ATOM 2753 C CA . LYS B 1 120 ? 7.066 21.391 15.094 1 97.12 120 LYS B CA 1
ATOM 2754 C C . LYS B 1 120 ? 5.77 20.656 14.758 1 97.12 120 LYS B C 1
ATOM 2756 O O . LYS B 1 120 ? 4.934 20.438 15.641 1 97.12 120 LYS B O 1
ATOM 2761 N N . VAL B 1 121 ? 5.566 20.297 13.555 1 97.38 121 VAL B N 1
ATOM 2762 C CA . VAL B 1 121 ? 4.359 19.594 13.117 1 97.38 121 VAL B CA 1
ATOM 2763 C C . VAL B 1 121 ? 4.242 18.266 13.844 1 97.38 121 VAL B C 1
ATOM 2765 O O . VAL B 1 121 ? 3.168 17.906 14.336 1 97.38 121 VAL B O 1
ATOM 2768 N N . ILE B 1 122 ? 5.34 17.531 13.938 1 98 122 ILE B N 1
ATOM 2769 C CA . ILE B 1 122 ? 5.328 16.234 14.609 1 98 122 ILE B CA 1
ATOM 2770 C C . ILE B 1 122 ? 4.996 16.422 16.094 1 98 122 ILE B C 1
ATOM 2772 O O . ILE B 1 122 ? 4.25 15.633 16.672 1 98 122 ILE B O 1
ATOM 2776 N N . SER B 1 123 ? 5.547 17.484 16.672 1 97.94 123 SER B N 1
ATOM 2777 C CA . SER B 1 123 ? 5.246 17.797 18.062 1 97.94 123 SER B CA 1
ATOM 2778 C C . SER B 1 123 ? 3.76 18.078 18.25 1 97.94 123 SER B C 1
ATOM 2780 O O . SER B 1 123 ? 3.158 17.641 19.234 1 97.94 123 SER B O 1
ATOM 2782 N N . GLU B 1 124 ? 3.176 18.844 17.344 1 98.38 124 GLU B N 1
ATOM 2783 C CA . GLU B 1 124 ? 1.746 19.125 17.406 1 98.38 124 GLU B CA 1
ATOM 2784 C C . GLU B 1 124 ? 0.917 17.859 17.234 1 98.38 124 GLU B C 1
ATOM 2786 O O . GLU B 1 124 ? -0.082 17.672 17.922 1 98.38 124 GLU B O 1
ATOM 2791 N N . ILE B 1 125 ? 1.312 17 16.344 1 98.5 125 ILE B N 1
ATOM 2792 C CA . ILE B 1 125 ? 0.626 15.727 16.125 1 98.5 125 ILE B CA 1
ATOM 2793 C C . ILE B 1 125 ? 0.674 14.891 17.406 1 98.5 125 ILE B C 1
ATOM 2795 O O . ILE B 1 125 ? -0.341 14.328 17.828 1 98.5 125 ILE B O 1
ATOM 2799 N N . GLU B 1 126 ? 1.86 14.844 17.984 1 98.5 126 GLU B N 1
ATOM 2800 C CA . GLU B 1 126 ? 2.008 14.133 19.25 1 98.5 126 GLU B CA 1
ATOM 2801 C C . GLU B 1 126 ? 1.069 14.688 20.312 1 98.5 126 GLU B C 1
ATOM 2803 O O . GLU B 1 126 ? 0.427 13.93 21.047 1 98.5 126 GLU B O 1
ATOM 2808 N N . ARG B 1 127 ? 1.009 16 20.375 1 98.5 127 ARG B N 1
ATOM 2809 C CA . ARG B 1 127 ? 0.195 16.672 21.391 1 98.5 127 ARG B CA 1
ATOM 2810 C C . ARG B 1 127 ? -1.276 16.297 21.25 1 98.5 127 ARG B C 1
ATOM 2812 O O . ARG B 1 127 ? -1.947 15.992 22.234 1 98.5 127 ARG B O 1
ATOM 2819 N N . VAL B 1 128 ? -1.819 16.234 20.047 1 98.69 128 VAL B N 1
ATOM 2820 C CA . VAL B 1 128 ? -3.258 16.094 19.844 1 98.69 128 VAL B CA 1
ATOM 2821 C C . VAL B 1 128 ? -3.623 14.609 19.828 1 98.69 128 VAL B C 1
ATOM 2823 O O . VAL B 1 128 ? -4.797 14.25 19.969 1 98.69 128 VAL B O 1
ATOM 2826 N N . LEU B 1 129 ? -2.693 13.711 19.609 1 98.69 129 LEU B N 1
ATOM 2827 C CA . LEU B 1 129 ? -2.945 12.273 19.625 1 98.69 129 LEU B CA 1
ATOM 2828 C C . LEU B 1 129 ? -3.113 11.758 21.047 1 98.69 129 LEU B C 1
ATOM 2830 O O . LEU B 1 129 ? -2.377 12.164 21.953 1 98.69 129 LEU B O 1
ATOM 2834 N N . LYS B 1 130 ? -4.07 10.875 21.219 1 98.5 130 LYS B N 1
ATOM 2835 C CA . LYS B 1 130 ? -4.164 10.133 22.484 1 98.5 130 LYS B CA 1
ATOM 2836 C C . LYS B 1 130 ? -2.973 9.195 22.656 1 98.5 130 LYS B C 1
ATOM 2838 O O . LYS B 1 130 ? -2.354 8.781 21.672 1 98.5 130 LYS B O 1
ATOM 2843 N N . GLN B 1 131 ? -2.672 8.898 23.938 1 97.06 131 GLN B N 1
ATOM 2844 C CA . GLN B 1 131 ? -1.711 7.824 24.156 1 97.06 131 GLN B CA 1
ATOM 2845 C C . GLN B 1 131 ? -2.164 6.531 23.484 1 97.06 131 GLN B C 1
ATOM 2847 O O . GLN B 1 131 ? -3.336 6.156 23.562 1 97.06 131 GLN B O 1
ATOM 2852 N N . GLY B 1 132 ? -1.276 5.934 22.797 1 96.94 132 GLY B N 1
ATOM 2853 C CA . GLY B 1 132 ? -1.631 4.723 22.078 1 96.94 132 GLY B CA 1
ATOM 2854 C C . GLY B 1 132 ? -2.277 4.996 20.734 1 96.94 132 GLY B C 1
ATOM 2855 O O . GLY B 1 132 ? -2.527 4.07 19.953 1 96.94 132 GLY B O 1
ATOM 2856 N N . GLY B 1 133 ? -2.561 6.312 20.453 1 98.56 133 GLY B N 1
ATOM 2857 C CA . GLY B 1 133 ? -3.086 6.68 19.141 1 98.56 133 GLY B CA 1
ATOM 2858 C C . GLY B 1 133 ? -2.072 6.523 18.031 1 98.56 133 GLY B C 1
ATOM 2859 O O . GLY B 1 133 ? -0.882 6.336 18.281 1 98.56 133 GLY B O 1
ATOM 2860 N N . GLU B 1 134 ? -2.5 6.531 16.797 1 98.69 134 GLU B N 1
ATOM 2861 C CA . GLU B 1 134 ? -1.604 6.238 15.68 1 98.69 134 GLU B CA 1
ATOM 2862 C C . GLU B 1 134 ? -1.549 7.406 14.703 1 98.69 134 GLU B C 1
ATOM 2864 O O . GLU B 1 134 ? -2.529 8.133 14.539 1 98.69 134 GLU B O 1
ATOM 2869 N N . ILE B 1 135 ? -0.401 7.504 14.109 1 98.75 135 ILE B N 1
ATOM 2870 C CA . ILE B 1 135 ? -0.244 8.406 12.969 1 98.75 135 ILE B CA 1
ATOM 2871 C C . ILE B 1 135 ? 0.168 7.602 11.734 1 98.75 135 ILE B C 1
ATOM 2873 O O . ILE B 1 135 ? 0.956 6.66 11.836 1 98.75 135 ILE B O 1
ATOM 2877 N N . TYR B 1 136 ? -0.439 7.91 10.648 1 98.81 136 TYR B N 1
ATOM 2878 C CA . TYR B 1 136 ? 0.06 7.547 9.328 1 98.81 136 TYR B CA 1
ATOM 2879 C C . TYR B 1 136 ? 0.443 8.789 8.531 1 98.81 136 TYR B C 1
ATOM 2881 O O . TYR B 1 136 ? -0.354 9.719 8.398 1 98.81 136 TYR B O 1
ATOM 2889 N N . THR B 1 137 ? 1.675 8.773 8.039 1 98.5 137 THR B N 1
ATOM 2890 C CA . THR B 1 137 ? 2.113 9.938 7.277 1 98.5 137 THR B CA 1
ATOM 2891 C C . THR B 1 137 ? 3.146 9.539 6.227 1 98.5 137 THR B C 1
ATOM 2893 O O . THR B 1 137 ? 3.611 8.398 6.203 1 98.5 137 THR B O 1
ATOM 2896 N N . SER B 1 138 ? 3.34 10.438 5.309 1 97.88 138 SER B N 1
ATOM 2897 C CA . SER B 1 138 ? 4.379 10.297 4.293 1 97.88 138 SER B CA 1
ATOM 2898 C C . SER B 1 138 ? 5.391 11.43 4.375 1 97.88 138 SER B C 1
ATOM 2900 O O . SER B 1 138 ? 5.066 12.523 4.84 1 97.88 138 SER B O 1
ATOM 2902 N N . MET B 1 139 ? 6.602 11.125 3.971 1 97.12 139 MET B N 1
ATOM 2903 C CA . MET B 1 139 ? 7.652 12.133 3.852 1 97.12 139 MET B CA 1
ATOM 2904 C C . MET B 1 139 ? 8.445 11.945 2.561 1 97.12 139 MET B C 1
ATOM 2906 O O . MET B 1 139 ? 8.68 10.812 2.135 1 97.12 139 MET B O 1
ATOM 2910 N N . CYS B 1 140 ? 8.852 13.047 2.016 1 96.38 140 CYS B N 1
ATOM 2911 C CA . CYS B 1 140 ? 9.711 12.977 0.839 1 96.38 140 CYS B CA 1
ATOM 2912 C C . CYS B 1 140 ? 11.047 12.344 1.179 1 96.38 140 CYS B C 1
ATOM 2914 O O . CYS B 1 140 ? 11.594 12.562 2.264 1 96.38 140 CYS B O 1
ATOM 2916 N N . SER B 1 141 ? 11.523 11.594 0.285 1 97.62 141 SER B N 1
ATOM 2917 C CA . SER B 1 141 ? 12.812 10.93 0.477 1 97.62 141 SER B CA 1
ATOM 2918 C C . SER B 1 141 ? 13.961 11.797 -0.044 1 97.62 141 SER B C 1
ATOM 2920 O O . SER B 1 141 ? 13.852 12.398 -1.112 1 97.62 141 SER B O 1
ATOM 2922 N N . LYS B 1 142 ? 15.039 11.797 0.634 1 96.44 142 LYS B N 1
ATOM 2923 C CA . LYS B 1 142 ? 16.25 12.477 0.169 1 96.44 142 LYS B CA 1
ATOM 2924 C C . LYS B 1 142 ? 16.797 11.828 -1.101 1 96.44 142 LYS B C 1
ATOM 2926 O O . LYS B 1 142 ? 17.625 12.422 -1.797 1 96.44 142 LYS B O 1
ATOM 2931 N N . GLU B 1 143 ? 16.297 10.641 -1.453 1 95 143 GLU B N 1
ATOM 2932 C CA . GLU B 1 143 ? 16.75 9.938 -2.648 1 95 143 GLU B CA 1
ATOM 2933 C C . GLU B 1 143 ? 15.922 10.336 -3.869 1 95 143 GLU B C 1
ATOM 2935 O O . GLU B 1 143 ? 16.203 9.891 -4.984 1 95 143 GLU B O 1
ATOM 2940 N N . ALA B 1 144 ? 14.922 11.141 -3.664 1 93.25 144 ALA B N 1
ATOM 2941 C CA . ALA B 1 144 ? 14.102 11.594 -4.785 1 93.25 144 ALA B CA 1
ATOM 2942 C C . ALA B 1 144 ? 14.898 12.516 -5.707 1 93.25 144 ALA B C 1
ATOM 2944 O O . ALA B 1 144 ? 15.781 13.25 -5.25 1 93.25 144 ALA B O 1
ATOM 2945 N N . TRP B 1 145 ? 14.508 12.5 -6.953 1 89.88 145 TRP B N 1
ATOM 2946 C CA . TRP B 1 145 ? 15.164 13.305 -7.977 1 89.88 145 TRP B CA 1
ATOM 2947 C C . TRP B 1 145 ? 15.172 14.781 -7.59 1 89.88 145 TRP B C 1
ATOM 2949 O O . TRP B 1 145 ? 16.156 15.492 -7.82 1 89.88 145 TRP B O 1
ATOM 2959 N N . GLU B 1 146 ? 14.125 15.305 -6.977 1 89.31 146 GLU B N 1
ATOM 2960 C CA . GLU B 1 146 ? 13.961 16.703 -6.629 1 89.31 146 GLU B CA 1
ATOM 2961 C C . GLU B 1 146 ? 15.039 17.156 -5.648 1 89.31 146 GLU B C 1
ATOM 2963 O O . GLU B 1 146 ? 15.508 18.297 -5.715 1 89.31 146 GLU B O 1
ATOM 2968 N N . PHE B 1 147 ? 15.391 16.266 -4.77 1 92.75 147 PHE B N 1
ATOM 2969 C CA . PHE B 1 147 ? 16.359 16.625 -3.748 1 92.75 147 PHE B CA 1
ATOM 2970 C C . PHE B 1 147 ? 17.781 16.375 -4.238 1 92.75 147 PHE B C 1
ATOM 2972 O O . PHE B 1 147 ? 18.672 17.188 -4.02 1 92.75 147 PHE B O 1
ATOM 2979 N N . GLU B 1 148 ? 17.938 15.25 -4.93 1 90.62 148 GLU B N 1
ATOM 2980 C CA . GLU B 1 148 ? 19.281 14.789 -5.285 1 90.62 148 GLU B CA 1
ATOM 2981 C C . GLU B 1 148 ? 19.781 15.492 -6.539 1 90.62 148 GLU B C 1
ATOM 2983 O O . GLU B 1 148 ? 20.969 15.789 -6.648 1 90.62 148 GLU B O 1
ATOM 2988 N N . LYS B 1 149 ? 18.875 15.789 -7.496 1 89.31 149 LYS B N 1
ATOM 2989 C CA . LYS B 1 149 ? 19.391 16.078 -8.828 1 89.31 149 LYS B CA 1
ATOM 2990 C C . LYS B 1 149 ? 18.828 17.391 -9.375 1 89.31 149 LYS B C 1
ATOM 2992 O O . LYS B 1 149 ? 19.422 18.016 -10.25 1 89.31 149 LYS B O 1
ATOM 2997 N N . ALA B 1 150 ? 17.75 17.922 -8.891 1 88 150 ALA B N 1
ATOM 2998 C CA . ALA B 1 150 ? 17.031 19.031 -9.5 1 88 150 ALA B CA 1
ATOM 2999 C C . ALA B 1 150 ? 17.812 20.344 -9.352 1 88 150 ALA B C 1
ATOM 3001 O O . ALA B 1 150 ? 17.578 21.297 -10.102 1 88 150 ALA B O 1
ATOM 3002 N N . GLY B 1 151 ? 18.688 20.375 -8.328 1 90.06 151 GLY B N 1
ATOM 3003 C CA . GLY B 1 151 ? 19.469 21.578 -8.102 1 90.06 151 GLY B CA 1
ATOM 3004 C C . GLY B 1 151 ? 18.672 22.703 -7.477 1 90.06 151 GLY B C 1
ATOM 3005 O O . GLY B 1 151 ? 19.031 23.875 -7.617 1 90.06 151 GLY B O 1
ATOM 3006 N N . PHE B 1 152 ? 17.562 22.391 -6.898 1 91.69 152 PHE B N 1
ATOM 3007 C CA . PHE B 1 152 ? 16.766 23.406 -6.207 1 91.69 152 PHE B CA 1
ATOM 3008 C C . PHE B 1 152 ? 17.562 24.047 -5.078 1 91.69 152 PHE B C 1
ATOM 3010 O O . PHE B 1 152 ? 18.438 23.406 -4.496 1 91.69 152 PHE B O 1
ATOM 3017 N N . PRO B 1 153 ? 17.281 25.297 -4.812 1 93.12 153 PRO B N 1
ATOM 3018 C CA . PRO B 1 153 ? 17.984 25.969 -3.711 1 93.12 153 PRO B CA 1
ATOM 3019 C C . PRO B 1 153 ? 17.75 25.297 -2.363 1 93.12 153 PRO B C 1
ATOM 3021 O O . PRO B 1 153 ? 16.609 24.953 -2.023 1 93.12 153 PRO B O 1
ATOM 3024 N N . LYS B 1 154 ? 18.828 25.062 -1.626 1 92.5 154 LYS B N 1
ATOM 3025 C CA . LYS B 1 154 ? 18.75 24.484 -0.291 1 92.5 154 LYS B CA 1
ATOM 3026 C C . LYS B 1 154 ? 18.641 25.562 0.778 1 92.5 154 LYS B C 1
ATOM 3028 O O . LYS B 1 154 ? 19.359 26.562 0.733 1 92.5 154 LYS B O 1
ATOM 3033 N N . ILE B 1 155 ? 17.734 25.312 1.718 1 92.06 155 ILE B N 1
ATOM 3034 C CA . ILE B 1 155 ? 17.625 26.312 2.779 1 92.06 155 ILE B CA 1
ATOM 3035 C C . ILE B 1 155 ? 18.125 25.719 4.094 1 92.06 155 ILE B C 1
ATOM 3037 O O . ILE B 1 15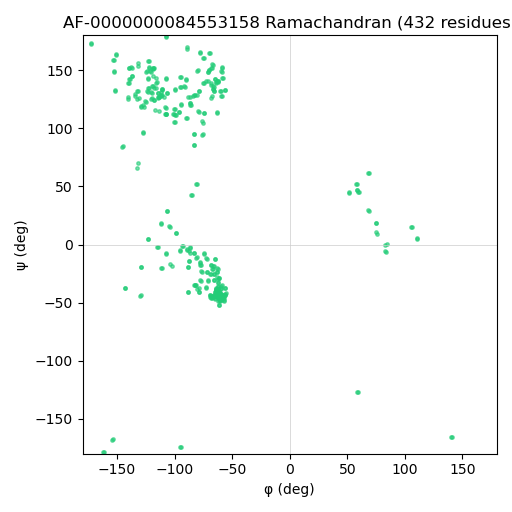5 ? 18.391 26.453 5.051 1 92.06 155 ILE B O 1
ATOM 3041 N N . ASP B 1 156 ? 18.203 24.422 4.289 1 93.75 156 ASP B N 1
ATOM 3042 C CA . ASP B 1 156 ? 18.906 23.688 5.34 1 93.75 156 ASP B CA 1
ATOM 3043 C C . ASP B 1 156 ? 19.297 22.281 4.879 1 93.75 156 ASP B C 1
ATOM 3045 O O . ASP B 1 156 ? 19.219 21.984 3.686 1 93.75 156 ASP B O 1
ATOM 3049 N N . GLU B 1 157 ? 19.703 21.422 5.777 1 93.44 157 GLU B N 1
ATOM 3050 C CA . GLU B 1 157 ? 20.266 20.141 5.41 1 93.44 157 GLU B CA 1
ATOM 3051 C C . GLU B 1 157 ? 19.219 19.234 4.77 1 93.44 157 GLU B C 1
ATOM 3053 O O . GLU B 1 157 ? 19.547 18.328 3.998 1 93.44 157 GLU B O 1
ATOM 3058 N N . ASN B 1 158 ? 17.953 19.547 5.035 1 96.5 158 ASN B N 1
ATOM 3059 C CA . ASN B 1 158 ? 16.891 18.625 4.613 1 96.5 158 ASN B CA 1
ATOM 3060 C C . ASN B 1 158 ? 15.875 19.312 3.715 1 96.5 158 ASN B C 1
ATOM 3062 O O . ASN B 1 158 ? 14.898 18.703 3.291 1 96.5 158 ASN B O 1
ATOM 3066 N N . THR B 1 159 ? 16.109 20.578 3.361 1 95.5 159 THR B N 1
ATOM 3067 C CA . THR B 1 159 ? 14.992 21.328 2.777 1 95.5 159 THR B CA 1
ATOM 3068 C C . THR B 1 159 ? 15.438 22.047 1.509 1 95.5 159 THR B C 1
ATOM 3070 O O . THR B 1 159 ? 16.484 22.703 1.494 1 95.5 159 THR B O 1
ATOM 3073 N N . VAL B 1 160 ? 14.625 21.891 0.494 1 94.56 160 VAL B N 1
ATOM 3074 C CA . VAL B 1 160 ? 14.852 22.641 -0.736 1 94.56 160 VAL B CA 1
ATOM 3075 C C . VAL B 1 160 ? 13.609 23.453 -1.072 1 94.56 160 VAL B C 1
ATOM 3077 O O . VAL B 1 160 ? 12.516 23.172 -0.572 1 94.56 160 VAL B O 1
ATOM 3080 N N . ILE B 1 161 ? 13.766 24.484 -1.854 1 92.25 161 ILE B N 1
ATOM 3081 C CA . ILE B 1 161 ? 12.656 25.25 -2.389 1 92.25 161 ILE B CA 1
ATOM 3082 C C . ILE B 1 161 ? 12.289 24.734 -3.779 1 92.25 161 ILE B C 1
ATOM 3084 O O . ILE B 1 161 ? 13.102 24.781 -4.699 1 92.25 161 ILE B O 1
ATOM 3088 N N . ASN B 1 162 ? 11.07 24.297 -3.912 1 88.94 162 ASN B N 1
ATOM 3089 C CA . ASN B 1 162 ? 10.609 23.781 -5.199 1 88.94 162 ASN B CA 1
ATOM 3090 C C . ASN B 1 162 ? 10.516 24.891 -6.242 1 88.94 162 ASN B C 1
ATOM 3092 O O . ASN B 1 162 ? 9.875 25.922 -6.008 1 88.94 162 ASN B O 1
ATOM 3096 N N . LYS B 1 163 ? 11.133 24.75 -7.391 1 88.19 163 LYS B N 1
ATOM 3097 C CA . LYS B 1 163 ? 11.125 25.797 -8.422 1 88.19 163 LYS B CA 1
ATOM 3098 C C . LYS B 1 163 ? 10.375 25.328 -9.664 1 88.19 163 LYS B C 1
ATOM 3100 O O . LYS B 1 163 ? 10.25 26.078 -10.633 1 88.19 163 LYS B O 1
ATOM 3105 N N . GLU B 1 164 ? 9.922 24.094 -9.594 1 83.94 164 GLU B N 1
ATOM 3106 C CA . GLU B 1 164 ? 9.109 23.609 -10.711 1 83.94 164 GLU B CA 1
ATOM 3107 C C . GLU B 1 164 ? 7.809 24.406 -10.828 1 83.94 164 GLU B C 1
ATOM 3109 O O . GLU B 1 164 ? 7.191 24.75 -9.82 1 83.94 164 GLU B O 1
ATOM 3114 N N . ASP B 1 165 ? 7.418 24.703 -12.094 1 82.06 165 ASP B N 1
ATOM 3115 C CA . ASP B 1 165 ? 6.141 25.375 -12.297 1 82.06 165 ASP B CA 1
ATOM 3116 C C . ASP B 1 165 ? 4.977 24.5 -11.828 1 82.06 165 ASP B C 1
ATOM 3118 O O . ASP B 1 165 ? 4.996 23.281 -12.008 1 82.06 165 ASP B O 1
ATOM 3122 N N . GLY B 1 166 ? 3.969 25.141 -11.195 1 80.81 166 GLY B N 1
ATOM 3123 C CA . GLY B 1 166 ? 2.824 24.391 -10.703 1 80.81 166 GLY B CA 1
ATOM 3124 C C . GLY B 1 166 ? 2.328 24.875 -9.352 1 80.81 166 GLY B C 1
ATOM 3125 O O . GLY B 1 166 ? 2.705 25.953 -8.898 1 80.81 166 GLY B O 1
ATOM 3126 N N . PRO B 1 167 ? 1.467 24 -8.742 1 81.44 167 PRO B N 1
ATOM 3127 C CA . PRO B 1 167 ? 0.779 24.422 -7.516 1 81.44 167 PRO B CA 1
ATOM 3128 C C . PRO B 1 167 ? 1.731 24.578 -6.336 1 81.44 167 PRO B C 1
ATOM 3130 O O . PRO B 1 167 ? 1.403 25.281 -5.367 1 81.44 167 PRO B O 1
ATOM 3133 N N . GLU B 1 168 ? 2.963 24 -6.395 1 80.75 168 GLU B N 1
ATOM 3134 C CA . GLU B 1 168 ? 3.865 24.031 -5.25 1 80.75 168 GLU B CA 1
ATOM 3135 C C . GLU B 1 168 ? 5.082 24.906 -5.523 1 80.75 168 GLU B C 1
ATOM 3137 O O . GLU B 1 168 ? 6.074 24.844 -4.797 1 80.75 168 GLU B O 1
ATOM 3142 N N . LYS B 1 169 ? 5.008 25.75 -6.488 1 84.31 169 LYS B N 1
ATOM 3143 C CA . LYS B 1 169 ? 6.145 26.609 -6.797 1 84.31 169 LYS B CA 1
ATOM 3144 C C . LYS B 1 169 ? 6.523 27.484 -5.594 1 84.31 169 LYS B C 1
ATOM 3146 O O . LYS B 1 169 ? 5.652 28.062 -4.941 1 84.31 169 LYS B O 1
ATOM 3151 N N . ASP B 1 170 ? 7.816 27.406 -5.266 1 86.31 170 ASP B N 1
ATOM 3152 C CA . ASP B 1 170 ? 8.438 28.234 -4.242 1 86.31 170 ASP B CA 1
ATOM 3153 C C . ASP B 1 170 ? 8.062 27.75 -2.842 1 86.31 170 ASP B C 1
ATOM 3155 O O . ASP B 1 170 ? 8.266 28.469 -1.856 1 86.31 170 ASP B O 1
ATOM 3159 N N . VAL B 1 171 ? 7.418 26.609 -2.711 1 86 171 VAL B N 1
ATOM 3160 C CA . VAL B 1 171 ? 7.102 26 -1.426 1 86 171 VAL B CA 1
ATOM 3161 C C . VAL B 1 171 ? 8.312 25.219 -0.918 1 86 171 VAL B C 1
ATOM 3163 O O . VAL B 1 171 ? 8.922 24.453 -1.667 1 86 171 VAL B O 1
ATOM 3166 N N . PRO B 1 172 ? 8.727 25.469 0.321 1 91.5 172 PRO B N 1
ATOM 3167 C CA . PRO B 1 172 ? 9.766 24.625 0.892 1 91.5 172 PRO B CA 1
ATOM 3168 C C . PRO B 1 172 ? 9.328 23.156 1.021 1 91.5 172 PRO B C 1
ATOM 3170 O O . PRO B 1 172 ? 8.172 22.891 1.347 1 91.5 172 PRO B O 1
ATOM 3173 N N . HIS B 1 173 ? 10.234 22.297 0.735 1 94.19 173 HIS B N 1
ATOM 3174 C CA . HIS B 1 173 ? 9.984 20.859 0.878 1 94.19 173 HIS B CA 1
ATOM 3175 C C . HIS B 1 173 ? 11.055 20.188 1.726 1 94.19 173 HIS B C 1
ATOM 3177 O O . HIS B 1 173 ? 12.242 20.25 1.39 1 94.19 173 HIS B O 1
ATOM 3183 N N . PHE B 1 174 ? 10.633 19.656 2.771 1 95.75 174 PHE B N 1
ATOM 3184 C CA . PHE B 1 174 ? 11.484 18.875 3.652 1 95.75 174 PHE B CA 1
ATOM 3185 C C . PHE B 1 174 ? 11.656 17.453 3.121 1 95.75 174 PHE B C 1
ATOM 3187 O O . PHE B 1 174 ? 10.672 16.781 2.807 1 95.75 174 PHE B O 1
ATOM 3194 N N . TYR B 1 175 ? 12.859 16.984 3.002 1 97.12 175 TYR B N 1
ATOM 3195 C CA . TYR B 1 175 ? 13.188 15.633 2.588 1 97.12 175 TYR B CA 1
ATOM 3196 C C . TYR B 1 175 ? 13.891 14.875 3.707 1 97.12 175 TYR B C 1
ATOM 3198 O O . TYR B 1 175 ? 14.742 15.438 4.406 1 97.12 175 TYR B O 1
ATOM 3206 N N . ALA B 1 176 ? 13.547 13.656 3.863 1 97.38 176 ALA B N 1
ATOM 3207 C CA . ALA B 1 176 ? 14.062 12.883 4.988 1 97.38 176 ALA B CA 1
ATOM 3208 C C . ALA B 1 176 ? 14.805 11.641 4.508 1 97.38 176 ALA B C 1
ATOM 3210 O O . ALA B 1 176 ? 14.578 11.164 3.391 1 97.38 176 ALA B O 1
ATOM 3211 N N . ASN B 1 177 ? 15.773 11.156 5.273 1 96.38 177 ASN B N 1
ATOM 3212 C CA . ASN B 1 177 ? 16.25 9.773 5.25 1 96.38 177 ASN B CA 1
ATOM 3213 C C . ASN B 1 177 ? 15.797 9.008 6.492 1 96.38 177 ASN B C 1
ATOM 3215 O O . ASN B 1 177 ? 15.062 9.547 7.324 1 96.38 177 ASN B O 1
ATOM 3219 N N . ARG B 1 178 ? 16.141 7.773 6.559 1 94.81 178 ARG B N 1
ATOM 3220 C CA . ARG B 1 178 ? 15.688 6.902 7.641 1 94.81 178 ARG B CA 1
ATOM 3221 C C . ARG B 1 178 ? 16.062 7.48 9 1 94.81 178 ARG B C 1
ATOM 3223 O O . ARG B 1 178 ? 15.234 7.5 9.922 1 94.81 178 ARG B O 1
ATOM 3230 N N . GLU B 1 179 ? 17.25 7.977 9.141 1 95.12 179 GLU B N 1
ATOM 3231 C CA . GLU B 1 179 ? 17.734 8.523 10.406 1 95.12 179 GLU B CA 1
ATOM 3232 C C . GLU B 1 179 ? 16.922 9.758 10.812 1 95.12 179 GLU B C 1
ATOM 3234 O O . GLU B 1 179 ? 16.594 9.938 11.984 1 95.12 179 GLU B O 1
ATOM 3239 N N . ASP B 1 180 ? 16.672 10.633 9.859 1 97 180 ASP B N 1
ATOM 3240 C CA . ASP B 1 180 ? 15.852 11.812 10.125 1 97 180 ASP B CA 1
ATOM 3241 C C . ASP B 1 180 ? 14.492 11.414 10.695 1 97 180 ASP B C 1
ATOM 3243 O O . ASP B 1 180 ? 14.016 12.023 11.656 1 97 180 ASP B O 1
ATOM 3247 N N . ILE B 1 181 ? 13.898 10.367 10.133 1 97.12 181 ILE B N 1
ATOM 3248 C CA . ILE B 1 181 ? 12.562 9.922 10.523 1 97.12 181 ILE B CA 1
ATOM 3249 C C . ILE B 1 181 ? 12.602 9.352 11.938 1 97.12 181 ILE B C 1
ATOM 3251 O O . ILE B 1 181 ? 11.742 9.664 12.766 1 97.12 181 ILE B O 1
ATOM 3255 N N . LEU B 1 182 ? 13.602 8.555 12.219 1 95.94 182 LEU B N 1
ATOM 3256 C CA . LEU B 1 182 ? 13.742 7.988 13.555 1 95.94 182 LEU B CA 1
ATOM 3257 C C . LEU B 1 182 ? 13.883 9.094 14.602 1 95.94 182 LEU B C 1
ATOM 3259 O O . LEU B 1 182 ? 13.32 8.992 15.695 1 95.94 182 LEU B O 1
ATOM 3263 N N . ASN B 1 183 ? 14.586 10.109 14.219 1 96.69 183 ASN B N 1
ATOM 3264 C CA . ASN B 1 183 ? 14.758 11.242 15.125 1 96.69 183 ASN B CA 1
ATOM 3265 C C . ASN B 1 183 ? 13.453 12.008 15.32 1 96.69 183 ASN B C 1
ATOM 3267 O O . ASN B 1 183 ? 13.102 12.367 16.453 1 96.69 183 ASN B O 1
ATOM 3271 N N . LEU B 1 184 ? 12.758 12.273 14.234 1 97.25 184 LEU B N 1
ATOM 3272 C CA . LEU B 1 184 ? 11.5 13.008 14.289 1 97.25 184 LEU B CA 1
ATOM 3273 C C . LEU B 1 184 ? 10.461 12.25 15.102 1 97.25 184 LEU B C 1
ATOM 3275 O O . LEU B 1 184 ? 9.641 12.859 15.797 1 97.25 184 LEU B O 1
ATOM 3279 N N . PHE B 1 185 ? 10.516 10.914 15.055 1 97.38 185 PHE B N 1
ATOM 3280 C CA . PHE B 1 185 ? 9.492 10.078 15.656 1 97.38 185 PHE B CA 1
ATOM 3281 C C . PHE B 1 185 ? 10.008 9.422 16.938 1 97.38 185 PHE B C 1
ATOM 3283 O O . PHE B 1 185 ? 9.586 8.32 17.281 1 97.38 185 PHE B O 1
ATOM 3290 N N . HIS B 1 186 ? 10.906 10.047 17.594 1 95.69 186 HIS B N 1
ATOM 3291 C CA . HIS B 1 186 ? 11.57 9.461 18.75 1 95.69 186 HIS B CA 1
ATOM 3292 C C . HIS B 1 186 ? 10.578 9.188 19.875 1 95.69 186 HIS B C 1
ATOM 3294 O O . HIS B 1 186 ? 10.812 8.32 20.719 1 95.69 186 HIS B O 1
ATOM 3300 N N . ASN B 1 187 ? 9.406 9.828 19.906 1 96.38 187 ASN B N 1
ATOM 3301 C CA . ASN B 1 187 ? 8.398 9.602 20.938 1 96.38 187 ASN B CA 1
ATOM 3302 C C . ASN B 1 187 ? 7.305 8.648 20.453 1 96.38 187 ASN B C 1
ATOM 3304 O O . ASN B 1 187 ? 6.25 8.539 21.078 1 96.38 187 ASN B O 1
ATOM 3308 N N . PHE B 1 188 ? 7.5 8.039 19.344 1 97.19 188 PHE B N 1
ATOM 3309 C CA . PHE B 1 188 ? 6.559 7.094 18.766 1 97.19 188 PHE B CA 1
ATOM 3310 C C . PHE B 1 188 ? 7.184 5.711 18.625 1 97.19 188 PHE B C 1
ATOM 3312 O O . PHE B 1 188 ? 8.406 5.586 18.531 1 97.19 188 PHE B O 1
ATOM 3319 N N . ASP B 1 189 ? 6.414 4.668 18.672 1 96.19 189 ASP B N 1
ATOM 3320 C CA . ASP B 1 189 ? 6.773 3.328 18.219 1 96.19 189 ASP B CA 1
ATOM 3321 C C . ASP B 1 189 ? 6.43 3.137 16.75 1 96.19 189 ASP B C 1
ATOM 3323 O O . ASP B 1 189 ? 5.254 3.039 16.391 1 96.19 189 ASP B O 1
ATOM 3327 N N . ILE B 1 190 ? 7.457 3.082 15.961 1 96.25 190 ILE B N 1
ATOM 3328 C CA . ILE B 1 190 ? 7.219 2.906 14.531 1 96.25 190 ILE B CA 1
ATOM 3329 C C . ILE B 1 190 ? 6.809 1.462 14.25 1 96.25 190 ILE B C 1
ATOM 3331 O O . ILE B 1 190 ? 7.602 0.537 14.438 1 96.25 190 ILE B O 1
ATOM 3335 N N . GLU B 1 191 ? 5.605 1.315 13.836 1 95.44 191 GLU B N 1
ATOM 3336 C CA . GLU B 1 191 ? 5.094 -0.011 13.5 1 95.44 191 GLU B CA 1
ATOM 3337 C C . GLU B 1 191 ? 5.57 -0.454 12.117 1 95.44 191 GLU B C 1
ATOM 3339 O O . GLU B 1 191 ? 5.891 -1.625 11.914 1 95.44 191 GLU B O 1
ATOM 3344 N N . LYS B 1 192 ? 5.543 0.502 11.273 1 96.25 192 LYS B N 1
ATOM 3345 C CA . LYS B 1 192 ? 5.934 0.215 9.891 1 96.25 192 LYS B CA 1
ATOM 3346 C C . LYS B 1 192 ? 6.5 1.457 9.211 1 96.25 192 LYS B C 1
ATOM 3348 O O . LYS B 1 192 ? 5.973 2.559 9.383 1 9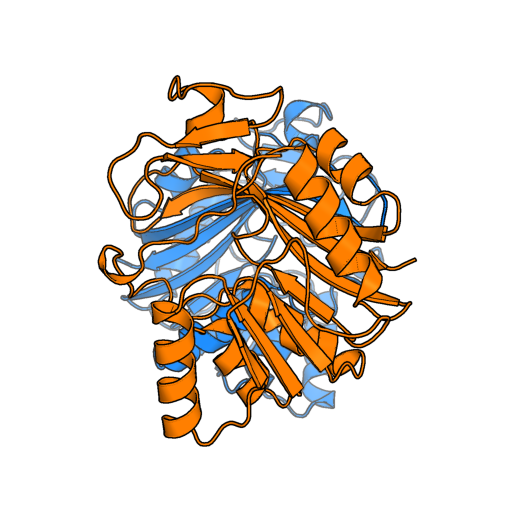6.25 192 LYS B O 1
ATOM 3353 N N . MET B 1 193 ? 7.605 1.32 8.562 1 97.19 193 MET B N 1
ATOM 3354 C CA . MET B 1 193 ? 8.195 2.332 7.688 1 97.19 193 MET B CA 1
ATOM 3355 C C . MET B 1 193 ? 8.555 1.737 6.328 1 97.19 193 MET B C 1
ATOM 3357 O O . MET B 1 193 ? 9.312 0.77 6.246 1 97.19 193 MET B O 1
ATOM 3361 N N . ARG B 1 194 ? 7.949 2.25 5.297 1 97.31 194 ARG B N 1
ATOM 3362 C CA . ARG B 1 194 ? 8.219 1.811 3.934 1 97.31 194 ARG B CA 1
ATOM 3363 C C . ARG B 1 194 ? 8.859 2.928 3.115 1 97.31 194 ARG B C 1
ATOM 3365 O O . ARG B 1 194 ? 8.445 4.086 3.203 1 97.31 194 ARG B O 1
ATOM 3372 N N . HIS B 1 195 ? 9.906 2.623 2.48 1 97.5 195 HIS B N 1
ATOM 3373 C CA . HIS B 1 195 ? 10.453 3.486 1.439 1 97.5 195 HIS B CA 1
ATOM 3374 C C . HIS B 1 195 ? 9.984 3.045 0.057 1 97.5 195 HIS B C 1
ATOM 3376 O O . HIS B 1 195 ? 10.32 1.947 -0.395 1 97.5 195 HIS B O 1
ATOM 3382 N N . ILE B 1 196 ? 9.195 3.896 -0.586 1 97.31 196 ILE B N 1
ATOM 3383 C CA . ILE B 1 196 ? 8.523 3.492 -1.815 1 97.31 196 ILE B CA 1
ATOM 3384 C C . ILE B 1 196 ? 8.992 4.371 -2.973 1 97.31 196 ILE B C 1
ATOM 3386 O O . ILE B 1 196 ? 8.945 5.602 -2.887 1 97.31 196 ILE B O 1
ATOM 3390 N N . ASP B 1 197 ? 9.477 3.719 -3.998 1 95.81 197 ASP B N 1
ATOM 3391 C CA . ASP B 1 197 ? 9.734 4.34 -5.293 1 95.81 197 ASP B CA 1
ATOM 3392 C C . ASP B 1 197 ? 8.609 4.055 -6.277 1 95.81 197 ASP B C 1
ATOM 3394 O O . ASP B 1 197 ? 8.367 2.898 -6.633 1 95.81 197 ASP B O 1
ATOM 3398 N N . TYR B 1 198 ? 7.887 5.082 -6.605 1 94.25 198 TYR B N 1
ATOM 3399 C CA . TYR B 1 198 ? 6.926 4.93 -7.691 1 94.25 198 TYR B CA 1
ATOM 3400 C C . TYR B 1 198 ? 7.625 4.926 -9.047 1 94.25 198 TYR B C 1
ATOM 3402 O O . TYR B 1 198 ? 7.805 5.977 -9.664 1 94.25 198 TYR B O 1
ATOM 3410 N N . CYS B 1 199 ? 7.883 3.701 -9.508 1 92.06 199 CYS B N 1
ATOM 3411 C CA . CYS B 1 199 ? 8.75 3.514 -10.664 1 92.06 199 CYS B CA 1
ATOM 3412 C C . CYS B 1 199 ? 7.996 3.756 -11.961 1 92.06 199 CYS B C 1
ATOM 3414 O O . CYS B 1 199 ? 8.578 4.215 -12.945 1 92.06 199 CYS B O 1
ATOM 3416 N N . TYR B 1 200 ? 6.762 3.32 -11.953 1 89.31 200 TYR B N 1
ATOM 3417 C CA . TYR B 1 200 ? 5.922 3.432 -13.141 1 89.31 200 TYR B CA 1
ATOM 3418 C C . TYR B 1 200 ? 4.496 3.816 -12.766 1 89.31 200 TYR B C 1
ATOM 3420 O O . TYR B 1 200 ? 3.9 3.217 -11.867 1 89.31 200 TYR B O 1
ATOM 3428 N N . LEU B 1 201 ? 4.062 4.887 -13.391 1 86.62 201 LEU B N 1
ATOM 3429 C CA . LEU B 1 201 ? 2.674 5.312 -13.25 1 86.62 201 LEU B CA 1
ATOM 3430 C C . LEU B 1 201 ? 2.051 5.598 -14.609 1 86.62 201 LEU B C 1
ATOM 3432 O O . LEU B 1 201 ? 2.611 6.352 -15.406 1 86.62 201 LEU B O 1
ATOM 3436 N N . ASN B 1 202 ? 0.963 4.969 -14.859 1 81.44 202 ASN B N 1
ATOM 3437 C CA . ASN B 1 202 ? 0.197 5.164 -16.078 1 81.44 202 ASN B CA 1
ATOM 3438 C C . ASN B 1 202 ? 1.076 5.023 -17.328 1 81.44 202 ASN B C 1
ATOM 3440 O O . ASN B 1 202 ? 1.084 5.902 -18.188 1 81.44 202 ASN B O 1
ATOM 3444 N N . GLY B 1 203 ? 1.907 4.016 -17.344 1 78.88 203 GLY B N 1
ATOM 3445 C CA . GLY B 1 203 ? 2.689 3.67 -18.531 1 78.88 203 GLY B CA 1
ATOM 3446 C C . GLY B 1 203 ? 3.969 4.477 -18.656 1 78.88 203 GLY B C 1
ATOM 3447 O O . GLY B 1 203 ? 4.703 4.332 -19.625 1 78.88 203 GLY B O 1
ATOM 3448 N N . LYS B 1 204 ? 4.168 5.344 -17.672 1 85.88 204 LYS B N 1
ATOM 3449 C CA . LYS B 1 204 ? 5.359 6.184 -17.766 1 85.88 204 LYS B CA 1
ATOM 3450 C C . LYS B 1 204 ? 6.289 5.941 -16.578 1 85.88 204 LYS B C 1
ATOM 3452 O O . LYS B 1 204 ? 5.828 5.719 -15.453 1 85.88 204 LYS B O 1
ATOM 3457 N N . LYS B 1 205 ? 7.516 6.027 -16.922 1 84.94 205 LYS B N 1
ATOM 3458 C CA . LYS B 1 205 ? 8.531 5.938 -15.875 1 84.94 205 LYS B CA 1
ATOM 3459 C C . LYS B 1 205 ? 8.453 7.133 -14.93 1 84.94 205 LYS B C 1
ATOM 3461 O O . LYS B 1 205 ? 8.25 8.266 -15.375 1 84.94 205 LYS B O 1
ATOM 3466 N N . TYR B 1 206 ? 8.539 6.879 -13.68 1 85.5 206 TYR B N 1
ATOM 3467 C CA . TYR B 1 206 ? 8.547 7.895 -12.641 1 85.5 206 TYR B CA 1
ATOM 3468 C C . TYR B 1 206 ? 9.688 7.652 -11.656 1 85.5 206 TYR B C 1
ATOM 3470 O O . TYR B 1 206 ? 10.312 6.59 -11.672 1 85.5 206 TYR B O 1
ATOM 3478 N N . ASP B 1 207 ? 10.117 8.648 -11.055 1 82.75 207 ASP B N 1
ATOM 3479 C CA . ASP B 1 207 ? 11.094 8.594 -9.969 1 82.75 207 ASP B CA 1
ATOM 3480 C C . ASP B 1 207 ? 10.648 9.438 -8.781 1 82.75 207 ASP B C 1
ATOM 3482 O O . ASP B 1 207 ? 11.164 10.539 -8.562 1 82.75 207 ASP B O 1
ATOM 3486 N N . SER B 1 208 ? 9.68 9.008 -8.141 1 89.5 208 SER B N 1
ATOM 3487 C CA . SER B 1 208 ? 9.125 9.641 -6.945 1 89.5 208 SER B CA 1
ATOM 3488 C C . SER B 1 208 ? 9.25 8.734 -5.73 1 89.5 208 SER B C 1
ATOM 3490 O O . SER B 1 208 ? 8.68 7.637 -5.703 1 89.5 208 SER B O 1
ATOM 3492 N N . LYS B 1 209 ? 10.023 9.203 -4.777 1 95.56 209 LYS B N 1
ATOM 3493 C CA . LYS B 1 209 ? 10.344 8.367 -3.627 1 95.56 209 LYS B CA 1
ATOM 3494 C C . LYS B 1 209 ? 9.867 9.008 -2.326 1 95.56 209 LYS B C 1
ATOM 3496 O O . LYS B 1 209 ? 10.109 10.188 -2.088 1 95.56 209 LYS B O 1
ATOM 3501 N N . TYR B 1 210 ? 9.18 8.18 -1.595 1 97.5 210 TYR B N 1
ATOM 3502 C CA . TYR B 1 210 ? 8.625 8.648 -0.329 1 97.5 210 TYR B CA 1
ATOM 3503 C C . TYR B 1 210 ? 8.812 7.609 0.768 1 97.5 210 TYR B C 1
ATOM 3505 O O . TYR B 1 210 ? 8.93 6.414 0.484 1 97.5 210 TYR B O 1
ATOM 3513 N N . TYR B 1 211 ? 8.883 8.125 1.928 1 97.94 211 TYR B N 1
ATOM 3514 C CA . TYR B 1 211 ? 8.68 7.273 3.092 1 97.94 211 TYR B CA 1
ATOM 3515 C C . TYR B 1 211 ? 7.23 7.316 3.561 1 97.94 211 TYR B C 1
ATOM 3517 O O . TYR B 1 211 ? 6.609 8.383 3.572 1 97.94 211 TYR B O 1
ATOM 3525 N N . TYR B 1 212 ? 6.676 6.191 3.857 1 98.38 212 TYR B N 1
ATOM 3526 C CA . TYR B 1 212 ? 5.383 6.066 4.523 1 98.38 212 TYR B CA 1
ATOM 3527 C C . TYR B 1 212 ? 5.539 5.457 5.91 1 98.38 212 TYR B C 1
ATOM 3529 O O . TYR B 1 212 ? 6.152 4.398 6.062 1 98.38 212 TYR B O 1
ATOM 3537 N N . ILE B 1 213 ? 5 6.145 6.918 1 98.06 213 ILE B N 1
ATOM 3538 C CA . ILE B 1 213 ? 5.27 5.789 8.312 1 98.06 213 ILE B CA 1
ATOM 3539 C C . ILE B 1 213 ? 3.949 5.57 9.047 1 98.06 213 ILE B C 1
ATOM 3541 O O . ILE B 1 213 ? 3.055 6.418 9 1 98.06 213 ILE B O 1
ATOM 3545 N N . ASN B 1 214 ? 3.758 4.453 9.625 1 98.12 214 ASN B N 1
ATOM 3546 C CA . ASN B 1 214 ? 2.732 4.184 10.625 1 98.12 214 ASN B CA 1
ATOM 3547 C C . ASN B 1 214 ? 3.338 4.016 12.016 1 98.12 214 ASN B C 1
ATOM 3549 O O . ASN B 1 214 ? 4.191 3.15 12.234 1 98.12 214 ASN B O 1
ATOM 3553 N N . ALA B 1 215 ? 2.959 4.891 12.922 1 97.94 215 ALA B N 1
ATOM 3554 C CA . ALA B 1 215 ? 3.584 4.891 14.242 1 97.94 215 ALA B CA 1
ATOM 3555 C C . ALA B 1 215 ? 2.549 5.125 15.336 1 97.94 215 ALA B C 1
ATOM 3557 O O . ALA B 1 215 ? 1.507 5.738 15.102 1 97.94 215 ALA B O 1
ATOM 3558 N N . ARG B 1 216 ? 2.844 4.598 16.469 1 97.56 216 ARG B N 1
ATOM 3559 C CA . ARG B 1 216 ? 1.987 4.723 17.641 1 97.56 216 ARG B CA 1
ATOM 3560 C C . ARG B 1 216 ? 2.635 5.609 18.703 1 97.56 216 ARG B C 1
ATOM 3562 O O . ARG B 1 216 ? 3.824 5.465 19 1 97.56 216 ARG B O 1
ATOM 3569 N N . LYS B 1 217 ? 1.81 6.5 19.203 1 97.5 217 LYS B N 1
ATOM 3570 C CA . LYS B 1 217 ? 2.316 7.336 20.281 1 97.5 217 LYS B CA 1
ATOM 3571 C C . LYS B 1 217 ? 2.609 6.504 21.531 1 97.5 217 LYS B C 1
ATOM 3573 O O . LYS B 1 217 ? 1.778 5.695 21.953 1 97.5 217 LYS B O 1
ATOM 3578 N N . LYS B 1 218 ? 3.82 6.742 22.078 1 93.19 218 LYS B N 1
ATOM 3579 C CA . LYS B 1 218 ? 4.23 6.031 23.297 1 93.19 218 LYS B CA 1
ATOM 3580 C C . LYS B 1 218 ? 3.459 6.535 24.5 1 93.19 218 LYS B C 1
ATOM 3582 O O . LYS B 1 218 ? 3.049 7.695 24.547 1 93.19 218 LYS B O 1
#

InterPro domains:
  IPR029063 S-adenosyl-L-methionine-dependent methyltransferase superfamily [G3DSA:3.40.50.150] (26-217)
  IPR029063 S-adenosyl-L-methionine-dependent methyltransferase superfamily [SSF53335] (29-218)
  IPR041698 Methyltransferase domain 25 [PF13649] (39-133)

Organism: NCBI:txid1418104

Foldseek 3Di:
DDDFDFFPCVFDPCVVVQADDPVLVVVLVVCVVVVWAEEEEEQCFLNNSVVVSQVSHHAYEYEHQDPVSQVNNVVVCVVVVTDYRTYYDDLLDDPAAFQAGLEYEEEPDLFQDELVSSLSSLVSVLRNHHAFGKYKYKAFACQFCQNVPVPADDPDPFWGQACDDTRRHRGIGGHDDPVSVCVSQVQWAWPDKDWDAPQDDPRDGDGTIMIITMTGGD/DDDFDFFPCVFDPCVVVQADDPVLVVVLVVCVVVVWAEEEAEQCFLNNSVVVSQVSHHAYEYEHQDPVSQVNNVVVCVVVVTDYRTYYDDLLDDPAAFQAGLEYEEEPDLFQDELVSSLSSLVSVLRNHHAFGKYKYKAFACPFCQNVPVPADDPDPFWGQACDDTRRHRGIGGHDDPVSVCVSQVQWAWPDKDWDAPQDDPRDGDGTIMIITMTGGD

Solvent-accessible surface area (backbone atoms only — not comparable to full-atom values): 21986 Å² total; per-residue (Å²): 118,64,78,82,62,61,65,41,63,89,70,42,83,55,71,76,51,60,54,63,55,47,62,55,45,32,48,51,54,52,37,50,75,70,65,48,47,33,36,34,26,43,48,32,48,56,21,26,54,48,54,51,45,38,74,73,67,34,48,31,35,32,30,20,65,29,64,67,24,47,51,46,27,50,52,50,28,55,74,67,72,50,84,62,49,76,44,76,43,49,65,72,59,59,97,63,59,69,48,63,20,38,30,36,43,26,66,79,40,64,23,48,21,29,64,64,39,36,51,39,30,46,50,40,50,56,45,26,31,21,78,67,13,37,38,40,36,32,36,38,25,48,83,13,47,66,66,67,66,64,72,45,56,68,81,52,97,37,16,31,34,37,75,58,89,63,42,55,47,68,33,40,35,25,32,35,54,72,67,54,49,54,61,66,39,64,67,36,48,47,46,35,30,34,40,35,30,40,42,28,49,74,73,34,82,44,69,48,32,31,34,41,37,35,29,26,35,99,118,63,80,82,61,59,66,41,63,91,68,42,82,56,70,76,54,60,54,63,56,48,61,54,46,30,48,52,54,53,38,51,76,69,67,48,47,33,36,35,26,42,48,31,48,56,21,26,54,46,54,52,45,38,73,74,68,35,48,32,36,33,32,19,64,29,63,67,24,49,52,46,26,50,52,52,29,56,76,69,72,50,84,63,50,75,44,74,42,50,65,70,61,61,96,62,58,70,50,64,19,39,30,38,44,26,64,77,40,64,24,48,21,28,64,63,38,36,49,40,29,47,50,42,52,56,45,27,31,22,77,66,12,36,39,40,35,33,37,37,25,48,82,13,48,65,66,66,63,64,73,47,57,69,80,54,99,39,16,31,34,37,76,56,87,63,42,53,47,70,34,38,34,25,34,37,54,73,67,54,48,52,60,66,41,64,68,36,47,47,45,34,30,35,40,35,33,41,41,27,49,73,74,33,82,43,70,47,32,31,34,40,38,35,30,28,36,98

Secondary structure (DSSP, 8-state):
-PPP----GGGS--GGGSS--HHHHHHHHHHHHTT--EEEEET-TTSHHHHHHHHTT-EEEEEES-HHHHHHHHHHHHHTT--EEEEE--TTS--S-TT-EEEEEE-S-TTSS-HHHHHHHHHHHHHHEEEEEEEEEEEEETTSHHHHTS-PPEEETTEEE--SSSTTTT-EEEEE-HHHHHHHTTTEEEEEEEEEEEEEETTEEEEEEEEEEEEEE-/-PPP----GGGS--GGGSS--HHHHHHHHHHHHTT--EEEEET-TTSHHHHHHHHTT-EEEEEES-HHHHHHHHHHHHHTT--EEEEE--TTS--S-TT-EEEEEE-S-TTSS-HHHHHHHHHHHHHHEEEEEEEEEEEEETTSHHHHTS-PPEEETTEEE--SSSTTTT-EEEEE-HHHHHHHTTTEEEEEEEEEEEEEETTEEEEEEEEEEEEEE-

Sequence (436 aa):
MANSKGWEWEKANQSPWLKPTEDSYYLSNKWLELDFKNILDLGAGLGRHSIFFAKQGFSVSAIDLSDYGMNNLEEWAKKENLNIDIRVGDMNALPYVDNSFDCVFAYHVISHTDTLGAKKVISEIERVLKQGGEIYTSMCSKEAWEFEKAGFPKIDENTVINKEDGPEKDVPHFYANREDILNLFHNFDIEKMRHIDYCYLNGKKYDSKYYYINARKKMANSKGWEWEKANQSPWLKPTEDSYYLSNKWLELDFKNILDLGAGLGRHSIFFAKQGFSVSAIDLSDYGMNNLEEWAKKENLNIDIRVGDMNALPYVDNSFDCVFAYHVISHTDTLGAKKVISEIERVLKQGGEIYTSMCSKEAWEFEKAGFPKIDENTVINKEDGPEKDVPHFYANREDILNLFHNFDIEKMRHIDYCYLNGKKYDSKYYYINARKK

Nearest PDB structures (foldseek):
  2p8j-assembly1_B  TM=8.580E-01  e=1.312E-18  Clostridium acetobutylicum
  1ve3-assembly1_A-3  TM=7.434E-01  e=2.049E-15  Pyrococcus horikoshii
  4nec-assembly1_A  TM=7.148E-01  e=9.479E-14  Streptomyces lasalocidi
  4nec-assembly2_B  TM=7.032E-01  e=5.733E-14  Streptomyces lasalocidi
  4nec-assembly4_D  TM=7.129E-01  e=1.009E-13  Streptomyces lasalocidi